Protein AF-A0A7V5V7D5-F1 (afdb_monomer)

Sequence (469 aa):
MATASIRTRRGCARLAGKVAGGPQARDDLPGTADLFPAIVPPPHSLQRRLRRRPCATRLQKNPFHRDERAYEMKIPHPLRALGAVATIAAVLLTPTASLHAMDQREFIDTFIENYRNLRFEVQVKHVKKNKELVDGAIKEVLKEAMAEELSFEEKMYLLDVASAMAYMNKYWNDADDRVLREIEALIRREIHLEEERLADIMKWKKEERFLGNFVMKKHMKEMEAQGLSPVLYPHWVHRIWFECKVCHQEIFTMKRWTNSISHEKFKEGKQCAACHNGKLSFSVDDKKSCDRCHMAGKPDAEPFFYVSAVDNDRIKKVADRIGSVWRPENLPGGKLPLDRFKFINWLELKKKKVFEPLVSLHKDYKEKTYDTKILFNTRNNFVNNVLFDHKIHSDWIKCSVCHPSIFKDKLGGNRIRMRDMSGGRFCGHCHGKVSFTFADCLRCHNTPKGQVPEGVLNRVELPQEEQAR

Structure (mmCIF, N/CA/C/O backbone):
data_AF-A0A7V5V7D5-F1
#
_entry.id   AF-A0A7V5V7D5-F1
#
loop_
_atom_site.group_PDB
_atom_site.id
_atom_site.type_symbol
_atom_site.label_atom_id
_atom_site.label_alt_id
_atom_site.label_comp_id
_atom_site.label_asym_id
_atom_site.label_entity_id
_atom_site.label_seq_id
_atom_site.pdbx_PDB_ins_code
_atom_site.Cartn_x
_atom_site.Cartn_y
_atom_site.Cartn_z
_atom_site.occupancy
_atom_site.B_iso_or_equiv
_atom_site.auth_seq_id
_atom_site.auth_comp_id
_atom_site.auth_asym_id
_atom_site.auth_atom_id
_atom_site.pdbx_PDB_model_num
ATOM 1 N N . MET A 1 1 ? -22.384 -48.585 -21.020 1.00 35.12 1 MET A N 1
ATOM 2 C CA . MET A 1 1 ? -22.212 -50.033 -21.283 1.00 35.12 1 MET A CA 1
ATOM 3 C C . MET A 1 1 ? -20.718 -50.262 -21.502 1.00 35.12 1 MET A C 1
ATOM 5 O O . MET A 1 1 ? -20.149 -49.471 -22.235 1.00 35.12 1 MET A O 1
ATOM 9 N N . ALA A 1 2 ? -20.018 -51.202 -20.868 1.00 33.75 2 ALA A N 1
ATOM 10 C CA . ALA A 1 2 ? -20.448 -52.273 -19.964 1.00 33.75 2 ALA A CA 1
ATOM 11 C C . ALA A 1 2 ? -19.622 -52.302 -18.655 1.00 33.75 2 ALA A C 1
ATOM 13 O O . ALA A 1 2 ? -18.618 -51.609 -18.516 1.00 33.75 2 ALA A O 1
ATOM 14 N N . THR A 1 3 ? -20.090 -53.084 -17.685 1.00 31.61 3 THR A N 1
ATOM 15 C CA . THR A 1 3 ? -19.538 -53.249 -16.331 1.00 31.61 3 THR A CA 1
ATOM 16 C C . THR A 1 3 ? -18.556 -54.418 -16.224 1.00 31.61 3 THR A C 1
ATOM 18 O O . THR A 1 3 ? -18.857 -55.493 -16.735 1.00 31.61 3 THR A O 1
ATOM 21 N N . ALA A 1 4 ? -17.500 -54.278 -15.417 1.00 32.62 4 ALA A N 1
ATOM 22 C CA . ALA A 1 4 ? -16.864 -55.406 -14.727 1.00 32.62 4 ALA A CA 1
ATOM 23 C C . ALA A 1 4 ? -16.206 -54.941 -13.411 1.00 32.62 4 ALA A C 1
ATOM 25 O O . ALA A 1 4 ? -15.439 -53.985 -13.389 1.00 32.62 4 ALA A O 1
ATOM 26 N N . SER A 1 5 ? -16.524 -55.624 -12.313 1.00 32.12 5 SER A N 1
ATOM 27 C CA . SER A 1 5 ? -15.946 -55.462 -10.966 1.00 32.12 5 SER A CA 1
ATOM 28 C C . SER A 1 5 ? -15.236 -56.763 -10.588 1.00 32.12 5 SER A C 1
ATOM 30 O O . SER A 1 5 ? -15.680 -57.793 -11.090 1.00 32.12 5 SER A O 1
ATOM 32 N N . ILE A 1 6 ? -14.224 -56.755 -9.694 1.00 32.12 6 ILE A N 1
ATOM 33 C CA . ILE A 1 6 ? -13.972 -57.865 -8.737 1.00 32.12 6 ILE A CA 1
ATOM 34 C C . ILE A 1 6 ? -12.890 -57.574 -7.651 1.00 32.12 6 ILE A C 1
ATOM 36 O O . ILE A 1 6 ? -11.755 -57.221 -7.941 1.00 32.12 6 ILE A O 1
ATOM 40 N N . ARG A 1 7 ? -13.291 -57.825 -6.389 1.00 30.14 7 ARG A N 1
ATOM 41 C CA . ARG A 1 7 ? -12.565 -58.312 -5.175 1.00 30.14 7 ARG A CA 1
ATOM 42 C C . ARG A 1 7 ? -11.356 -57.589 -4.530 1.00 30.14 7 ARG A C 1
ATOM 44 O O . ARG A 1 7 ? -10.195 -57.855 -4.803 1.00 30.14 7 ARG A O 1
ATOM 51 N N . THR A 1 8 ? -11.691 -56.891 -3.443 1.00 32.31 8 THR A N 1
ATOM 52 C CA . THR A 1 8 ? -11.243 -57.100 -2.037 1.00 32.31 8 THR A CA 1
ATOM 53 C C . THR A 1 8 ? -10.239 -58.220 -1.648 1.00 32.31 8 THR A C 1
ATOM 55 O O . THR A 1 8 ? -10.475 -59.396 -1.921 1.00 32.31 8 THR A O 1
ATOM 58 N N . ARG A 1 9 ? -9.273 -57.879 -0.762 1.00 29.39 9 ARG A N 1
ATOM 59 C CA . ARG A 1 9 ? -8.971 -58.494 0.577 1.00 29.39 9 ARG A CA 1
ATOM 60 C C . ARG A 1 9 ? -7.839 -57.703 1.290 1.00 29.39 9 ARG A C 1
ATOM 62 O O . ARG A 1 9 ? -6.853 -57.373 0.658 1.00 29.39 9 ARG A O 1
ATOM 69 N N . ARG A 1 10 ? -8.067 -57.157 2.499 1.00 31.25 10 ARG A N 1
ATOM 70 C CA . ARG A 1 10 ? -7.717 -57.672 3.860 1.00 31.25 10 ARG A CA 1
ATOM 71 C C . ARG A 1 10 ? -6.210 -57.824 4.172 1.00 31.25 10 ARG A C 1
ATOM 73 O O . ARG A 1 10 ? -5.562 -58.644 3.539 1.00 31.25 10 ARG A O 1
ATOM 80 N N . GLY A 1 11 ? -5.743 -57.216 5.277 1.00 25.83 11 GLY A N 1
ATOM 81 C CA . GLY A 1 11 ? -4.555 -57.693 6.017 1.00 25.83 11 GLY A CA 1
ATOM 82 C C . GLY A 1 11 ? -3.800 -56.655 6.870 1.00 25.83 11 GLY A C 1
ATOM 83 O O . GLY A 1 11 ? -2.864 -56.043 6.377 1.00 25.83 11 GLY A O 1
ATOM 84 N N . CYS A 1 12 ? -4.136 -56.518 8.161 1.00 27.19 12 CYS A N 1
ATOM 85 C CA . CYS A 1 12 ? -3.308 -55.817 9.161 1.00 27.19 12 CYS A CA 1
ATOM 86 C C . CYS A 1 12 ? -2.662 -56.810 10.146 1.00 27.19 12 CYS A C 1
ATOM 88 O O . CYS A 1 12 ? -3.375 -57.637 10.709 1.00 27.19 12 CYS A O 1
ATOM 90 N N . ALA A 1 13 ? -1.372 -56.629 10.450 1.00 28.52 13 ALA A N 1
ATOM 91 C CA . ALA A 1 13 ? -0.694 -57.002 11.707 1.00 28.52 13 ALA A CA 1
ATOM 92 C C . ALA A 1 13 ? 0.599 -56.150 11.786 1.00 28.52 13 ALA A C 1
ATOM 94 O O . ALA A 1 13 ? 1.302 -56.070 10.788 1.00 28.52 13 ALA A O 1
ATOM 95 N N . ARG A 1 14 ? 0.901 -55.312 12.793 1.00 31.30 14 ARG A N 1
ATOM 96 C CA . ARG A 1 14 ? 1.060 -55.466 14.262 1.00 31.30 14 ARG A CA 1
ATOM 97 C C . ARG A 1 14 ? 2.237 -56.347 14.722 1.00 31.30 14 ARG A C 1
ATOM 99 O O . ARG A 1 14 ? 2.082 -57.548 14.891 1.00 31.30 14 ARG A O 1
ATOM 106 N N . LEU A 1 15 ? 3.322 -55.671 15.113 1.00 30.09 15 LEU A N 1
ATOM 107 C CA . LEU A 1 15 ? 4.204 -55.971 16.256 1.00 30.09 15 LEU A CA 1
ATOM 108 C C . LEU A 1 15 ? 4.399 -54.614 16.978 1.00 30.09 15 LEU A C 1
ATOM 110 O O . LEU A 1 15 ? 4.671 -53.632 16.297 1.00 30.09 15 LEU A O 1
ATOM 114 N N . ALA A 1 16 ? 4.061 -54.365 18.249 1.00 30.38 16 ALA A N 1
ATOM 115 C CA . ALA A 1 16 ? 4.247 -55.076 19.525 1.00 30.38 16 ALA A CA 1
ATOM 116 C C . ALA A 1 16 ? 5.546 -54.662 20.259 1.00 30.38 16 ALA A C 1
ATOM 118 O O . ALA A 1 16 ? 6.625 -55.154 19.960 1.00 30.38 16 ALA A O 1
ATOM 119 N N . GLY A 1 17 ? 5.394 -53.786 21.261 1.00 27.27 17 GLY A N 1
ATOM 120 C CA . GLY A 1 17 ? 6.394 -53.380 22.260 1.00 27.27 17 GLY A CA 1
ATOM 121 C C . GLY A 1 17 ? 5.648 -52.887 23.510 1.00 27.27 17 GLY A C 1
ATOM 122 O O . GLY A 1 17 ? 4.680 -52.142 23.375 1.00 27.27 17 GLY A O 1
ATOM 123 N N . LYS A 1 18 ? 5.978 -53.408 24.699 1.00 30.02 18 LYS A N 1
ATOM 124 C CA . LYS A 1 18 ? 5.050 -53.567 25.845 1.00 30.02 18 LYS A CA 1
ATOM 125 C C . LYS A 1 18 ? 5.687 -53.116 27.177 1.00 30.02 18 LYS A C 1
ATOM 127 O O . LYS A 1 18 ? 6.908 -53.146 27.264 1.00 30.02 18 LYS A O 1
ATOM 132 N N . VAL A 1 19 ? 4.831 -52.900 28.204 1.00 31.83 19 VAL A N 1
ATOM 133 C CA . VAL A 1 19 ? 5.118 -52.687 29.663 1.00 31.83 19 VAL A CA 1
ATOM 134 C C . VAL A 1 19 ? 5.695 -51.289 29.994 1.00 31.83 19 VAL A C 1
ATOM 136 O O . VAL A 1 19 ? 6.564 -50.838 29.265 1.00 31.83 19 VAL A O 1
ATOM 139 N N . ALA A 1 20 ? 5.338 -50.539 31.056 1.00 29.17 20 ALA A N 1
ATOM 140 C CA . ALA A 1 20 ? 4.166 -50.398 31.970 1.00 29.17 20 ALA A CA 1
ATOM 141 C C . ALA A 1 20 ? 4.305 -49.015 32.702 1.00 29.17 20 ALA A C 1
ATOM 143 O O . ALA A 1 20 ? 5.254 -48.300 32.399 1.00 29.17 20 ALA A O 1
ATOM 144 N N . GLY A 1 21 ? 3.467 -48.519 33.632 1.00 26.92 21 GLY A N 1
ATOM 145 C CA . GLY A 1 21 ? 2.230 -48.976 34.297 1.00 26.92 21 GLY A CA 1
ATOM 146 C C . GLY A 1 21 ? 1.571 -47.806 35.078 1.00 26.92 21 GLY A C 1
ATOM 147 O O . GLY A 1 21 ? 2.189 -46.757 35.225 1.00 26.92 21 GLY A O 1
ATOM 148 N N . GLY A 1 22 ? 0.309 -47.955 35.512 1.00 23.64 22 GLY A N 1
ATOM 149 C CA . GLY A 1 22 ? -0.484 -46.905 36.198 1.00 23.64 22 GLY A CA 1
ATOM 150 C C . GLY A 1 22 ? -0.347 -46.898 37.741 1.00 23.64 22 GLY A C 1
ATOM 151 O O . GLY A 1 22 ? 0.696 -47.346 38.214 1.00 23.64 22 GLY A O 1
ATOM 152 N N . PRO A 1 23 ? -1.359 -46.461 38.539 1.00 38.50 23 PRO A N 1
ATOM 153 C CA . PRO A 1 23 ? -2.784 -46.316 38.191 1.00 38.50 23 PRO A CA 1
ATOM 154 C C . PRO A 1 23 ? -3.453 -44.960 38.534 1.00 38.50 23 PRO A C 1
ATOM 156 O O . PRO A 1 23 ? -2.931 -44.135 39.276 1.00 38.50 23 PRO A O 1
ATOM 159 N N . GLN A 1 24 ? -4.672 -44.780 38.012 1.00 31.70 24 GLN A N 1
ATOM 160 C CA . GLN A 1 24 ? -5.670 -43.818 38.504 1.00 31.70 24 GLN A CA 1
ATOM 161 C C . GLN A 1 24 ? -6.476 -44.426 39.667 1.00 31.70 24 GLN A C 1
ATOM 163 O O . GLN A 1 24 ? -6.618 -45.647 39.742 1.00 31.70 24 GLN A O 1
ATOM 168 N N . ALA A 1 25 ? -7.097 -43.575 40.485 1.00 28.17 25 ALA A N 1
ATOM 169 C CA . ALA A 1 25 ? -8.234 -43.924 41.340 1.00 28.17 25 ALA A CA 1
ATOM 170 C C . ALA A 1 25 ? -9.397 -42.946 41.078 1.00 28.17 25 ALA A C 1
ATOM 172 O O . ALA A 1 25 ? -9.183 -41.870 40.517 1.00 28.17 25 ALA A O 1
ATOM 173 N N . ARG A 1 26 ? -10.619 -43.367 41.416 1.00 28.48 26 ARG A N 1
ATOM 174 C CA . ARG A 1 26 ? -11.899 -42.745 41.040 1.00 28.48 26 ARG A CA 1
ATOM 175 C C . ARG A 1 26 ? -12.642 -42.151 42.243 1.00 28.48 26 ARG A C 1
ATOM 177 O O . ARG A 1 26 ? -12.414 -42.601 43.357 1.00 28.48 26 ARG A O 1
ATOM 184 N N . ASP A 1 27 ? -13.511 -41.193 41.917 1.00 29.42 27 ASP A N 1
ATOM 185 C CA . ASP A 1 27 ? -14.861 -40.909 42.439 1.00 29.42 27 ASP A CA 1
ATOM 186 C C . ASP A 1 27 ? -15.136 -41.017 43.957 1.00 29.42 27 ASP A C 1
ATOM 188 O O . ASP A 1 27 ? -15.024 -42.091 44.535 1.00 29.42 27 ASP A O 1
ATOM 192 N N . ASP A 1 28 ? -15.592 -39.912 44.573 1.00 26.80 28 ASP A N 1
ATOM 193 C CA . ASP A 1 28 ? -16.932 -39.822 45.199 1.00 26.80 28 ASP A CA 1
ATOM 194 C C . ASP A 1 28 ? -17.263 -38.395 45.720 1.00 26.80 28 ASP A C 1
ATOM 196 O O . ASP A 1 28 ? -16.382 -37.589 46.024 1.00 26.80 28 ASP A O 1
ATOM 200 N N . LEU A 1 29 ? -18.563 -38.080 45.789 1.00 28.14 29 LEU A N 1
ATOM 201 C CA . LEU A 1 29 ? -19.204 -36.840 46.287 1.00 28.14 29 LEU A CA 1
ATOM 202 C C . LEU A 1 29 ? -20.163 -37.228 47.441 1.00 28.14 29 LEU A C 1
ATOM 204 O O . LEU A 1 29 ? -20.682 -38.344 47.394 1.00 28.14 29 LEU A O 1
ATOM 208 N N . PRO A 1 30 ? -20.446 -36.378 48.459 1.00 34.53 30 PRO A N 1
ATOM 209 C CA . PRO A 1 30 ? -21.266 -35.163 48.284 1.00 34.53 30 PRO A CA 1
ATOM 210 C C . PRO A 1 30 ? -20.856 -33.966 49.182 1.00 34.53 30 PRO A C 1
ATOM 212 O O . PRO A 1 30 ? -19.871 -34.029 49.910 1.00 34.53 30 PRO A O 1
ATOM 215 N N . GLY A 1 31 ? -21.584 -32.841 49.103 1.00 24.69 31 GLY A N 1
ATOM 216 C CA . GLY A 1 31 ? -21.205 -31.567 49.747 1.00 24.69 31 GLY A CA 1
ATOM 217 C C . GLY A 1 31 ? -22.222 -30.988 50.740 1.00 24.69 31 GLY A C 1
ATOM 218 O O . GLY A 1 31 ? -23.254 -31.596 51.009 1.00 24.69 31 GLY A O 1
ATOM 219 N N . THR A 1 32 ? -21.949 -29.770 51.228 1.00 29.22 32 THR A N 1
ATOM 220 C CA . THR A 1 32 ? -22.879 -28.925 52.009 1.00 29.22 32 THR A CA 1
ATOM 221 C C . THR A 1 32 ? -22.593 -27.425 51.847 1.00 29.22 32 THR A C 1
ATOM 223 O O . THR A 1 32 ? -21.443 -27.019 51.979 1.00 29.22 32 THR A O 1
ATOM 226 N N . ALA A 1 33 ? -23.672 -26.655 51.663 1.00 2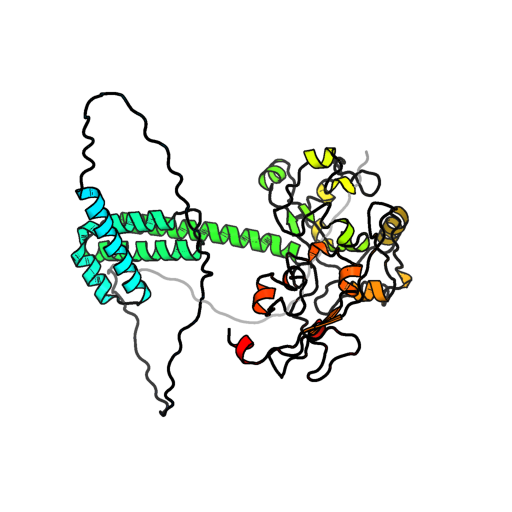8.00 33 ALA A N 1
ATOM 227 C CA . ALA A 1 33 ? -23.952 -25.281 52.125 1.00 28.00 33 ALA A CA 1
ATOM 228 C C . ALA A 1 33 ? -22.935 -24.120 51.936 1.00 28.00 33 ALA A C 1
ATOM 230 O O . ALA A 1 33 ? -21.869 -24.080 52.539 1.00 28.00 33 ALA A O 1
ATOM 231 N N . ASP A 1 34 ? -23.397 -23.119 51.176 1.00 26.28 34 ASP A N 1
ATOM 232 C CA . ASP A 1 34 ? -23.403 -21.667 51.444 1.00 26.28 34 ASP A CA 1
ATOM 233 C C . ASP A 1 34 ? -22.276 -20.990 52.252 1.00 26.28 34 ASP A C 1
ATOM 235 O O . ASP A 1 34 ? -22.123 -21.222 53.447 1.00 26.28 34 ASP A O 1
ATOM 239 N N . LEU A 1 35 ? -21.647 -19.974 51.634 1.00 27.92 35 LEU A N 1
ATOM 240 C CA . LEU A 1 35 ? -21.449 -18.620 52.196 1.00 27.92 35 LEU A CA 1
ATOM 241 C C . LEU A 1 35 ? -20.943 -17.637 51.107 1.00 27.92 35 LEU A C 1
ATOM 243 O O . LEU A 1 35 ? -20.180 -18.011 50.217 1.00 27.92 35 LEU A O 1
ATOM 247 N N . PHE A 1 36 ? -21.394 -16.376 51.161 1.00 29.11 36 PHE A N 1
ATOM 248 C CA . PHE A 1 36 ? -21.094 -15.311 50.179 1.00 29.11 36 PHE A CA 1
ATOM 249 C C . PHE A 1 36 ? -19.667 -14.706 50.337 1.00 29.11 36 PHE A C 1
ATOM 251 O O . PHE A 1 36 ? -19.004 -14.953 51.345 1.00 29.11 36 PHE A O 1
ATOM 258 N N . PRO A 1 37 ? -19.140 -13.953 49.341 1.00 32.84 37 PRO A N 1
ATOM 259 C CA . PRO A 1 37 ? -17.696 -13.840 49.115 1.00 32.84 37 PRO A CA 1
ATOM 260 C C . PRO A 1 37 ? -16.987 -12.727 49.902 1.00 32.84 37 PRO A C 1
ATOM 262 O O . PRO A 1 37 ? -17.502 -11.622 50.073 1.00 32.84 37 PRO A O 1
ATOM 265 N N . ALA A 1 38 ? -15.730 -12.990 50.272 1.00 26.59 38 ALA A N 1
ATOM 266 C CA . ALA A 1 38 ? -14.811 -12.000 50.830 1.00 26.59 38 ALA A CA 1
ATOM 267 C C . ALA A 1 38 ? -14.013 -11.269 49.732 1.00 26.59 38 ALA A C 1
ATOM 269 O O . ALA A 1 38 ? -13.466 -11.882 48.815 1.00 26.59 38 ALA A O 1
ATOM 270 N N . ILE A 1 39 ? -13.922 -9.945 49.858 1.00 30.92 39 ILE A N 1
ATOM 271 C CA . ILE A 1 39 ? -13.197 -9.047 48.948 1.00 30.92 39 ILE A CA 1
ATOM 272 C C . ILE A 1 39 ? -11.686 -9.134 49.218 1.00 30.92 39 ILE A C 1
ATOM 274 O O . ILE A 1 39 ? -11.253 -8.970 50.357 1.00 30.92 39 ILE A O 1
ATOM 278 N N . VA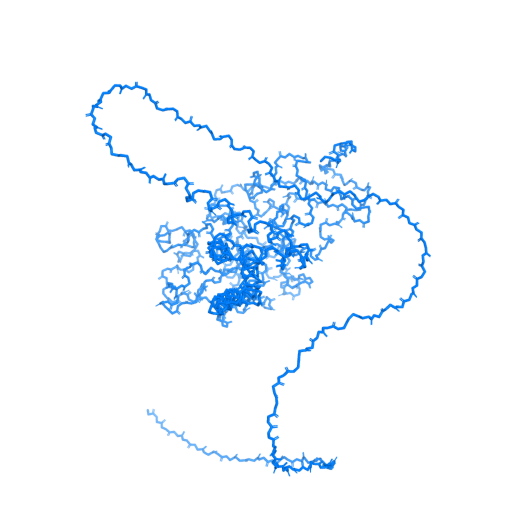L A 1 40 ? -10.874 -9.328 48.170 1.00 29.17 40 VAL A N 1
ATOM 279 C CA . VAL A 1 40 ? -9.402 -9.392 48.264 1.00 29.17 40 VAL A CA 1
ATOM 280 C C . VAL A 1 40 ? -8.760 -8.187 47.557 1.00 29.17 40 VAL A C 1
ATOM 282 O O . VAL A 1 40 ? -8.874 -8.081 46.335 1.00 29.17 40 VAL A O 1
ATOM 285 N N . PRO A 1 41 ? -8.055 -7.287 48.272 1.00 29.59 41 PRO A N 1
ATOM 286 C CA . PRO A 1 41 ? -7.222 -6.254 47.656 1.00 29.59 41 PRO A CA 1
ATOM 287 C C . PRO A 1 41 ? -5.832 -6.805 47.260 1.00 29.59 41 PRO A C 1
ATOM 289 O O . PRO A 1 41 ? -5.313 -7.705 47.927 1.00 29.59 41 PRO A O 1
ATOM 292 N N . PRO A 1 42 ? -5.179 -6.271 46.209 1.00 30.70 42 PRO A N 1
ATOM 293 C CA . PRO A 1 42 ? -3.857 -6.729 45.782 1.00 30.70 42 PRO A CA 1
ATOM 294 C C . PRO A 1 42 ? -2.737 -6.249 46.734 1.00 30.70 42 PRO A C 1
ATOM 296 O O . PRO A 1 42 ? -2.772 -5.107 47.202 1.00 30.70 42 PRO A O 1
ATOM 299 N N . PRO A 1 43 ? -1.706 -7.072 47.011 1.00 28.81 43 PRO A N 1
ATOM 300 C CA . PRO A 1 43 ? -0.682 -6.742 47.999 1.00 28.81 43 PRO A CA 1
ATOM 301 C C . PRO A 1 43 ? 0.448 -5.860 47.439 1.00 28.81 43 PRO A C 1
ATOM 303 O O . PRO A 1 43 ? 1.191 -6.254 46.540 1.00 28.81 43 PRO A O 1
ATOM 306 N N . HIS A 1 44 ? 0.678 -4.709 48.074 1.00 27.53 44 HIS A N 1
ATOM 307 C CA . HIS A 1 44 ? 1.951 -3.991 47.984 1.00 27.53 44 HIS A CA 1
ATOM 308 C C . HIS A 1 44 ? 2.908 -4.456 49.090 1.00 27.53 44 HIS A C 1
ATOM 310 O O . HIS A 1 44 ? 2.729 -4.094 50.249 1.00 27.53 44 HIS A O 1
ATOM 316 N N . SER A 1 45 ? 3.977 -5.179 48.741 1.00 27.55 45 SER A N 1
ATOM 317 C CA . SER A 1 45 ? 5.326 -4.964 49.307 1.00 27.55 45 SER A CA 1
ATOM 318 C C . SER A 1 45 ? 6.348 -5.980 48.791 1.00 27.55 45 SER A C 1
ATOM 320 O O . SER A 1 45 ? 6.198 -7.179 48.970 1.00 27.55 45 SER A O 1
ATOM 322 N N . LEU A 1 46 ? 7.456 -5.480 48.233 1.00 28.80 46 LEU A N 1
ATOM 323 C CA . LEU A 1 46 ? 8.770 -6.127 48.331 1.00 28.80 46 LEU A CA 1
ATOM 324 C C . LEU A 1 46 ? 9.869 -5.093 48.041 1.00 28.80 46 LEU A C 1
ATOM 326 O O . LEU A 1 46 ? 10.397 -4.979 46.937 1.00 28.80 46 LEU A O 1
ATOM 330 N N . GLN A 1 47 ? 10.227 -4.306 49.058 1.00 29.78 47 GLN A N 1
ATOM 331 C CA . GLN A 1 47 ? 11.474 -3.545 49.024 1.00 29.78 47 GLN A CA 1
ATOM 332 C C . GLN A 1 47 ? 12.645 -4.472 49.375 1.00 29.78 47 GLN A C 1
ATOM 334 O O . GLN A 1 47 ? 12.782 -4.892 50.524 1.00 29.78 47 GLN A O 1
ATOM 339 N N . ARG A 1 48 ? 13.575 -4.691 48.439 1.00 29.09 48 ARG A N 1
ATOM 340 C CA . ARG A 1 48 ? 14.979 -4.955 48.793 1.00 29.09 48 ARG A CA 1
ATOM 341 C C . ARG A 1 48 ? 15.916 -4.002 48.058 1.00 29.09 48 ARG A C 1
ATOM 343 O O . ARG A 1 48 ? 15.668 -3.562 46.944 1.00 29.09 48 ARG A O 1
ATOM 350 N N . ARG A 1 49 ? 16.954 -3.603 48.790 1.00 28.62 49 ARG A N 1
ATOM 351 C CA . ARG A 1 49 ? 17.802 -2.429 48.546 1.00 28.62 49 ARG A CA 1
ATOM 352 C C . ARG A 1 49 ? 18.953 -2.777 47.606 1.00 28.62 49 ARG A C 1
ATOM 354 O O . ARG A 1 49 ? 19.606 -3.776 47.873 1.00 28.62 49 ARG A O 1
ATOM 361 N N . LEU A 1 50 ? 19.352 -1.858 46.722 1.00 30.23 50 LEU A N 1
ATOM 362 C CA . LEU A 1 50 ? 20.776 -1.613 46.437 1.00 30.23 50 LEU A CA 1
ATOM 363 C C . LEU A 1 50 ? 21.064 -0.128 46.106 1.00 30.23 50 LEU A C 1
ATOM 365 O O . LEU A 1 50 ? 20.741 0.366 45.039 1.00 30.23 50 LEU A O 1
ATOM 369 N N . ARG A 1 51 ? 21.682 0.539 47.095 1.00 27.84 51 ARG A N 1
ATOM 370 C CA . ARG A 1 51 ? 22.654 1.663 47.081 1.00 27.84 51 ARG A CA 1
ATOM 371 C C . ARG A 1 51 ? 22.483 2.884 46.131 1.00 27.84 51 ARG A C 1
ATOM 373 O O . ARG A 1 51 ? 22.477 2.789 44.916 1.00 27.84 51 ARG A O 1
ATOM 380 N N . ARG A 1 52 ? 22.513 4.071 46.767 1.00 28.12 52 ARG A N 1
ATOM 381 C CA . ARG A 1 52 ? 22.729 5.439 46.215 1.00 28.12 52 ARG A CA 1
ATOM 382 C C . ARG A 1 52 ? 24.165 5.564 45.618 1.00 28.12 52 ARG A C 1
ATOM 384 O O . ARG A 1 52 ? 24.997 4.736 45.970 1.00 28.12 52 ARG A O 1
ATOM 391 N N . ARG A 1 53 ? 24.598 6.569 44.831 1.00 28.38 53 ARG A N 1
ATOM 392 C CA . ARG A 1 53 ? 24.271 8.021 44.748 1.00 28.38 53 ARG A CA 1
ATOM 393 C C . ARG A 1 53 ? 24.423 8.568 43.277 1.00 28.38 53 ARG A C 1
ATOM 395 O O . ARG A 1 53 ? 24.124 7.790 42.383 1.00 28.38 53 ARG A O 1
ATOM 402 N N . PRO A 1 54 ? 24.714 9.861 42.963 1.00 34.12 54 PRO A N 1
ATOM 403 C CA . PRO A 1 54 ? 23.708 10.707 42.304 1.00 34.12 54 PRO A CA 1
ATOM 404 C C . PRO A 1 54 ? 24.155 11.358 40.975 1.00 34.12 54 PRO A C 1
ATOM 406 O O . PRO A 1 54 ? 25.337 11.596 40.745 1.00 34.12 54 PRO A O 1
ATOM 409 N N . CYS A 1 55 ? 23.203 11.810 40.158 1.00 24.53 55 CYS A N 1
ATOM 410 C CA . CYS A 1 55 ? 23.459 12.925 39.243 1.00 24.53 55 CYS A CA 1
ATOM 411 C C . CYS A 1 55 ? 22.174 13.723 39.005 1.00 24.53 55 CYS A C 1
ATOM 413 O O . CYS A 1 55 ? 21.120 13.143 38.749 1.00 24.53 55 CYS A O 1
ATOM 415 N N . ALA A 1 56 ? 22.253 15.045 39.135 1.00 28.88 56 ALA A N 1
ATOM 416 C CA . ALA A 1 56 ? 21.138 15.942 38.879 1.00 28.88 56 ALA A CA 1
ATOM 417 C C . ALA A 1 56 ? 21.238 16.489 37.452 1.00 28.88 56 ALA A C 1
ATOM 419 O O . ALA A 1 56 ? 22.201 17.182 37.142 1.00 28.88 56 ALA A O 1
ATOM 420 N N . THR A 1 57 ? 20.217 16.263 36.622 1.00 29.11 57 THR A N 1
ATOM 421 C CA . THR A 1 57 ? 20.028 17.021 35.373 1.00 29.11 57 THR A CA 1
ATOM 422 C C . THR A 1 57 ? 18.566 17.020 34.922 1.00 29.11 57 THR A C 1
ATOM 424 O O . THR A 1 57 ? 18.069 16.088 34.302 1.00 29.11 57 THR A O 1
ATOM 427 N N . ARG A 1 58 ? 17.886 18.127 35.242 1.00 29.20 58 ARG A N 1
ATOM 428 C CA . ARG A 1 58 ? 16.931 18.863 34.392 1.00 29.20 58 ARG A CA 1
ATOM 429 C C . ARG A 1 58 ? 16.230 18.055 33.276 1.00 29.20 58 ARG A C 1
ATOM 431 O O . ARG A 1 58 ? 16.709 18.011 32.145 1.00 29.20 58 ARG A O 1
ATOM 438 N N . LEU A 1 59 ? 15.033 17.536 33.560 1.00 28.03 59 LEU A N 1
ATOM 439 C CA . LEU A 1 59 ? 14.118 17.015 32.535 1.00 28.03 59 LEU A CA 1
ATOM 440 C C . LEU A 1 59 ? 13.701 18.137 31.566 1.00 28.03 59 LEU A C 1
ATOM 442 O O . LEU A 1 59 ? 12.907 19.012 31.913 1.00 28.03 59 LEU A O 1
ATOM 446 N N . GLN A 1 60 ? 14.235 18.111 30.342 1.00 30.23 60 GLN A N 1
ATOM 447 C CA . GLN A 1 60 ? 13.696 18.893 29.230 1.00 30.23 60 GLN A CA 1
ATOM 448 C C . GLN A 1 60 ? 12.434 18.231 28.663 1.00 30.23 60 GLN A C 1
ATOM 450 O O . GLN A 1 60 ? 12.279 17.010 28.675 1.00 30.23 60 GLN A O 1
ATOM 455 N N . LYS A 1 61 ? 11.516 19.076 28.187 1.00 32.78 61 LYS A N 1
ATOM 456 C CA . LYS A 1 61 ? 10.177 18.694 27.727 1.00 32.78 61 LYS A CA 1
ATOM 457 C C . LYS A 1 61 ? 10.240 17.834 26.459 1.00 32.78 61 LYS A C 1
ATOM 459 O O . LYS A 1 61 ? 11.034 18.097 25.561 1.00 32.78 61 LYS A O 1
ATOM 464 N N . ASN A 1 62 ? 9.348 16.852 26.381 1.00 28.94 62 ASN A N 1
ATOM 465 C CA . ASN A 1 62 ? 9.148 15.977 25.227 1.00 28.94 62 ASN A CA 1
ATOM 466 C C . ASN A 1 62 ? 8.479 16.759 24.067 1.00 28.94 62 ASN A C 1
ATOM 468 O O . ASN A 1 62 ? 7.351 17.220 24.253 1.00 28.94 62 ASN A O 1
ATOM 472 N N . PRO A 1 63 ? 9.115 16.940 22.891 1.00 32.94 63 PRO A N 1
ATOM 473 C CA . PRO A 1 63 ? 8.568 17.767 21.820 1.00 32.94 63 PRO A CA 1
ATOM 474 C C . PRO A 1 63 ? 7.731 16.937 20.833 1.00 32.94 63 PRO A C 1
ATOM 476 O O . PRO A 1 63 ? 8.176 16.608 19.732 1.00 32.94 63 PRO A O 1
ATOM 479 N N . PHE A 1 64 ? 6.482 16.645 21.198 1.00 27.64 64 PHE A N 1
ATOM 480 C CA . PHE A 1 64 ? 5.448 16.335 20.206 1.00 27.64 64 PHE A CA 1
ATOM 481 C C . PHE A 1 64 ? 4.886 17.648 19.647 1.00 27.64 64 PHE A C 1
ATOM 483 O O . PHE A 1 64 ? 3.850 18.141 20.087 1.00 27.64 64 PHE A O 1
ATOM 490 N N . HIS A 1 65 ? 5.590 18.231 18.673 1.00 30.50 65 HIS A N 1
ATOM 491 C CA . HIS A 1 65 ? 5.037 19.333 17.889 1.00 30.50 65 HIS A CA 1
ATOM 492 C C . HIS A 1 65 ? 3.888 18.817 17.013 1.00 30.50 65 HIS A C 1
ATOM 494 O O . HIS A 1 65 ? 4.101 18.026 16.092 1.00 30.50 65 HIS A O 1
ATOM 500 N N . ARG A 1 66 ? 2.673 19.293 17.302 1.00 31.78 66 ARG A N 1
ATOM 501 C CA . ARG A 1 66 ? 1.581 19.371 16.324 1.00 31.78 66 ARG A CA 1
ATOM 502 C C . ARG A 1 66 ? 1.973 20.429 15.286 1.00 31.78 66 ARG A C 1
ATOM 504 O O . ARG A 1 66 ? 2.498 21.474 15.666 1.00 31.78 66 ARG A O 1
ATOM 511 N N . ASP A 1 67 ? 1.726 20.160 14.006 1.00 29.70 67 ASP A N 1
ATOM 512 C CA . ASP A 1 67 ? 1.860 21.171 12.951 1.00 29.70 67 ASP A CA 1
ATOM 513 C C . ASP A 1 67 ? 0.835 22.290 13.198 1.00 29.70 67 ASP A C 1
ATOM 515 O O . ASP A 1 67 ? -0.372 22.072 13.069 1.00 29.70 67 ASP A O 1
ATOM 519 N N . GLU A 1 68 ? 1.306 23.496 13.509 1.00 27.08 68 GLU A N 1
ATOM 520 C CA . GLU A 1 68 ? 0.481 24.700 13.440 1.00 27.08 68 GLU A CA 1
ATOM 521 C C . GLU A 1 68 ? 0.254 25.061 11.969 1.00 27.08 68 GLU A C 1
ATOM 523 O O . GLU A 1 68 ? 1.110 25.643 11.301 1.00 27.08 68 GLU A O 1
ATOM 528 N N . ARG A 1 69 ? -0.930 24.733 11.448 1.00 28.23 69 ARG A N 1
ATOM 529 C CA . ARG A 1 69 ? -1.487 25.446 10.296 1.00 28.23 69 ARG A CA 1
ATOM 530 C C . ARG A 1 69 ? -2.520 26.432 10.803 1.00 28.23 69 ARG A C 1
ATOM 532 O O . ARG A 1 69 ? -3.659 26.052 11.060 1.00 28.23 69 ARG A O 1
ATOM 539 N N . ALA A 1 70 ? -2.118 27.695 10.907 1.00 26.34 70 ALA A N 1
ATOM 540 C CA . ALA A 1 70 ? -3.067 28.790 11.001 1.00 26.34 70 ALA A CA 1
ATOM 541 C C . ALA A 1 70 ? -3.985 28.746 9.769 1.00 26.34 70 ALA A C 1
ATOM 543 O O . ALA A 1 70 ? -3.520 28.867 8.634 1.00 26.34 70 ALA A O 1
ATOM 544 N N . TYR A 1 71 ? -5.278 28.529 9.998 1.00 25.33 71 TYR A N 1
ATOM 545 C CA . TYR A 1 71 ? -6.309 28.629 8.974 1.00 25.33 71 TYR A CA 1
ATOM 546 C C . TYR A 1 71 ? -7.197 29.815 9.344 1.00 25.33 71 TYR A C 1
ATOM 548 O O . TYR A 1 71 ? -8.132 29.689 10.132 1.00 25.33 71 TYR A O 1
ATOM 556 N N . GLU A 1 72 ? -6.850 30.996 8.831 1.00 24.62 72 GLU A N 1
ATOM 557 C CA . GLU A 1 72 ? -7.668 32.196 9.001 1.00 24.62 72 GLU A CA 1
ATOM 558 C C . GLU A 1 72 ? -9.025 31.991 8.317 1.00 24.62 72 GLU A C 1
ATOM 560 O O . GLU A 1 72 ? -9.132 32.010 7.087 1.00 24.62 72 GLU A O 1
ATOM 565 N N . MET A 1 73 ? -10.084 31.819 9.108 1.00 25.73 73 MET A N 1
ATOM 566 C CA . MET A 1 73 ? -11.447 31.868 8.588 1.00 25.73 73 MET A CA 1
ATOM 567 C C . MET A 1 73 ? -11.802 33.314 8.232 1.00 25.73 73 MET A C 1
ATOM 569 O O . MET A 1 73 ? -12.212 34.099 9.086 1.00 25.73 73 MET A O 1
ATOM 573 N N . LYS A 1 74 ? -11.676 33.666 6.950 1.00 25.19 74 LYS A N 1
ATOM 574 C CA . LYS A 1 74 ? -12.262 34.901 6.418 1.00 25.19 74 LYS A CA 1
ATOM 575 C C . LYS A 1 74 ? -13.785 34.779 6.413 1.00 25.19 74 LYS A C 1
ATOM 577 O O . LYS A 1 74 ? -14.342 34.012 5.633 1.00 25.19 74 LYS A O 1
ATOM 582 N N . ILE A 1 75 ? -14.442 35.558 7.266 1.00 27.59 75 ILE A N 1
ATOM 583 C CA . ILE A 1 75 ? -15.901 35.703 7.297 1.00 27.59 75 ILE A CA 1
ATOM 584 C C . ILE A 1 75 ? -16.320 36.650 6.156 1.00 27.59 75 ILE A C 1
ATOM 586 O O . ILE A 1 75 ? -15.843 37.787 6.127 1.00 27.59 75 ILE A O 1
ATOM 590 N N . PRO A 1 76 ? -17.197 36.243 5.221 1.00 28.88 76 PRO A N 1
ATOM 591 C CA . PRO A 1 76 ? -17.768 37.160 4.240 1.00 28.88 76 PRO A CA 1
ATOM 592 C C . PRO A 1 76 ? -18.945 37.949 4.840 1.00 28.88 76 PRO A C 1
ATOM 594 O O . PRO A 1 76 ? -19.892 37.373 5.373 1.00 28.88 76 PRO A O 1
ATOM 597 N N . HIS A 1 77 ? -18.913 39.277 4.708 1.00 29.03 77 HIS A N 1
ATOM 598 C CA . HIS A 1 77 ? -20.066 40.144 4.980 1.00 29.03 77 HIS A CA 1
ATOM 599 C C . HIS A 1 77 ? -21.154 39.999 3.899 1.00 29.03 77 HIS A C 1
ATOM 601 O O . HIS A 1 77 ? -20.824 40.001 2.712 1.00 29.03 77 HIS A O 1
ATOM 607 N N . PRO A 1 78 ? -22.444 40.041 4.276 1.00 31.56 78 PRO A N 1
ATOM 608 C CA . PRO A 1 78 ? -23.522 40.522 3.419 1.00 31.56 78 PRO A CA 1
ATOM 609 C C . PRO A 1 78 ? -24.009 41.929 3.829 1.00 31.56 78 PRO A C 1
ATOM 611 O O . PRO A 1 78 ? -23.760 42.409 4.936 1.00 31.56 78 PRO A O 1
ATOM 614 N N . LEU A 1 79 ? -24.675 42.613 2.893 1.00 27.72 79 LEU A N 1
ATOM 615 C CA . LEU A 1 79 ? -25.007 44.041 2.960 1.00 27.72 79 LEU A CA 1
ATOM 616 C C . LEU A 1 79 ? -26.216 44.383 3.854 1.00 27.72 79 LEU A C 1
ATOM 618 O O . LEU A 1 79 ? -27.115 43.576 4.073 1.00 27.72 79 LEU A O 1
ATOM 622 N N . ARG A 1 80 ? -26.290 45.659 4.262 1.00 29.69 80 ARG A N 1
ATOM 623 C CA . ARG A 1 80 ? -27.533 46.324 4.691 1.00 29.69 80 ARG A CA 1
ATOM 624 C C . ARG A 1 80 ? -28.417 46.651 3.480 1.00 29.69 80 ARG A C 1
ATOM 626 O O . ARG A 1 80 ? -27.967 47.402 2.621 1.00 29.69 80 ARG A O 1
ATOM 633 N N . ALA A 1 81 ? -29.691 46.251 3.509 1.00 27.22 81 ALA A N 1
ATOM 634 C CA . ALA A 1 81 ? -30.796 47.010 2.907 1.00 27.22 81 ALA A CA 1
ATOM 635 C C . ALA A 1 81 ? -32.167 46.617 3.510 1.00 27.22 81 ALA A C 1
ATOM 637 O O . ALA A 1 81 ? -32.638 45.505 3.328 1.00 27.22 81 ALA A O 1
ATOM 638 N N . LEU A 1 82 ? -32.756 47.566 4.244 1.00 27.97 82 LEU A N 1
ATOM 639 C CA . LEU A 1 82 ? -34.189 47.881 4.406 1.00 27.97 82 LEU A CA 1
ATOM 640 C C . LEU A 1 82 ? -35.279 46.796 4.198 1.00 27.97 82 LEU A C 1
ATOM 642 O O . LEU A 1 82 ? -35.560 46.394 3.076 1.00 27.97 82 LEU A O 1
ATOM 646 N N . GLY A 1 83 ? -36.082 46.592 5.254 1.00 26.28 83 GLY A N 1
ATOM 647 C CA . GLY A 1 83 ? -37.548 46.688 5.138 1.00 26.28 83 GLY A CA 1
ATOM 648 C C . GLY A 1 83 ? -38.387 45.406 5.228 1.00 26.28 83 GLY A C 1
ATOM 649 O O . GLY A 1 83 ? -38.724 44.831 4.203 1.00 26.28 83 GLY A O 1
ATOM 650 N N . ALA A 1 84 ? -38.861 45.068 6.435 1.00 28.59 84 ALA A N 1
ATOM 651 C CA . ALA A 1 84 ? -40.223 44.560 6.687 1.00 28.59 84 ALA A CA 1
ATOM 652 C C . ALA A 1 84 ? -40.514 44.514 8.200 1.00 28.59 84 ALA A C 1
ATOM 654 O O . ALA A 1 84 ? -39.674 44.082 8.988 1.00 28.59 84 ALA A O 1
ATOM 655 N N . VAL A 1 85 ? -41.710 44.944 8.608 1.00 35.12 85 VAL A N 1
ATOM 656 C CA . VAL A 1 85 ? -42.213 44.825 9.987 1.00 35.12 85 VAL A CA 1
ATOM 657 C C . VAL A 1 85 ? -42.950 43.494 10.133 1.00 35.12 85 VAL A C 1
ATOM 659 O O . VAL A 1 85 ? -43.939 43.286 9.437 1.00 35.12 85 VAL A O 1
ATOM 662 N N . ALA A 1 86 ? -42.528 42.627 11.059 1.00 29.77 86 ALA A N 1
ATOM 663 C CA . ALA A 1 86 ? -43.325 41.477 11.499 1.00 29.77 86 ALA A CA 1
ATOM 664 C C . ALA A 1 86 ? -42.926 40.990 12.907 1.00 29.77 86 ALA A C 1
ATOM 666 O O . ALA A 1 86 ? -41.846 40.447 13.106 1.00 29.77 86 ALA A O 1
ATOM 667 N N . THR A 1 87 ? -43.839 41.195 13.863 1.00 30.66 87 THR A N 1
ATOM 668 C CA . THR A 1 87 ? -44.097 40.377 15.069 1.00 30.66 87 THR A CA 1
ATOM 669 C C . THR A 1 87 ? -42.919 39.716 15.804 1.00 30.66 87 THR A C 1
ATOM 671 O O . THR A 1 87 ? -42.404 38.673 15.405 1.00 30.66 87 THR A O 1
ATOM 674 N N . ILE A 1 88 ? -42.634 40.235 17.003 1.00 34.75 88 ILE A N 1
ATOM 675 C CA . ILE A 1 88 ? -41.847 39.554 18.038 1.00 34.75 88 ILE A CA 1
ATOM 676 C C . ILE A 1 88 ? -42.571 38.265 18.463 1.00 34.75 88 ILE A C 1
ATOM 678 O O . ILE A 1 88 ? -43.586 38.320 19.154 1.00 34.75 88 ILE A O 1
ATOM 682 N N . ALA A 1 89 ? -42.006 37.111 18.112 1.00 33.06 89 ALA A N 1
ATOM 683 C CA . ALA A 1 89 ? -42.265 35.839 18.779 1.00 33.06 89 ALA A CA 1
ATOM 684 C C . ALA A 1 89 ? -40.994 35.447 19.544 1.00 33.06 89 ALA A C 1
ATOM 686 O O . ALA A 1 89 ? -40.038 34.924 18.972 1.00 33.06 89 ALA A O 1
ATOM 687 N N . ALA A 1 90 ? -40.950 35.774 20.837 1.00 34.38 90 ALA A N 1
ATOM 688 C CA . ALA A 1 90 ? -39.787 35.520 21.677 1.00 34.38 90 ALA A CA 1
ATOM 689 C C . ALA A 1 90 ? -39.646 34.017 21.973 1.00 34.38 90 ALA A C 1
ATOM 691 O O . ALA A 1 90 ? -40.254 33.495 22.907 1.00 34.38 90 ALA A O 1
ATOM 692 N N . VAL A 1 91 ? -38.809 33.322 21.198 1.00 37.94 91 VAL A N 1
ATOM 693 C CA . VAL A 1 91 ? -38.324 31.987 21.568 1.00 37.94 91 VAL A CA 1
ATOM 694 C C . VAL A 1 91 ? -37.320 32.153 22.707 1.00 37.94 91 VAL A C 1
ATOM 696 O O . VAL A 1 91 ? -36.140 32.427 22.493 1.00 37.94 91 VAL A O 1
ATOM 699 N N . LEU A 1 92 ? -37.816 32.004 23.935 1.00 35.78 92 LEU A N 1
ATOM 700 C CA . LEU A 1 92 ? -37.014 31.910 25.151 1.00 35.78 92 LEU A CA 1
ATOM 701 C C . LEU A 1 92 ? -36.192 30.610 25.139 1.00 35.78 92 LEU A C 1
ATOM 703 O O . LEU A 1 92 ? -36.588 29.605 25.726 1.00 35.78 92 LEU A O 1
ATOM 707 N N . LEU A 1 93 ? -35.019 30.639 24.502 1.00 41.22 93 LEU A N 1
ATOM 708 C CA . LEU A 1 93 ? -33.940 29.717 24.854 1.00 41.22 93 LEU A CA 1
ATOM 709 C C . LEU A 1 93 ? -33.453 30.098 26.256 1.00 41.22 93 LEU A C 1
ATOM 711 O O . LEU A 1 93 ? -32.880 31.167 26.465 1.00 41.22 93 LEU A O 1
ATOM 715 N N . THR A 1 94 ? -33.755 29.248 27.233 1.00 36.03 94 THR A N 1
ATOM 716 C CA . THR A 1 94 ? -33.484 29.516 28.645 1.00 36.03 94 THR A CA 1
ATOM 717 C C . THR A 1 94 ? -31.976 29.500 28.935 1.00 36.03 94 THR A C 1
ATOM 719 O O . THR A 1 94 ? -31.283 28.562 28.533 1.00 36.03 94 THR A O 1
ATOM 722 N N . PRO A 1 95 ? -31.436 30.478 29.692 1.00 53.09 95 PRO A N 1
ATOM 723 C CA . PRO A 1 95 ? -30.001 30.534 30.006 1.00 53.09 95 PRO A CA 1
ATOM 724 C C . PRO A 1 95 ? -29.511 29.361 30.877 1.00 53.09 95 PRO A C 1
ATOM 726 O O . PRO A 1 95 ? -28.309 29.132 30.990 1.00 53.09 95 PRO A O 1
ATOM 729 N N . THR A 1 96 ? -30.429 28.594 31.471 1.00 53.34 96 THR A N 1
ATOM 730 C CA . THR A 1 96 ? -30.140 27.429 32.317 1.00 53.34 96 THR A CA 1
ATOM 731 C C . THR A 1 96 ? -29.526 26.254 31.554 1.00 53.34 96 THR A C 1
ATOM 733 O O . THR A 1 96 ? -28.667 25.568 32.103 1.00 53.34 96 THR A O 1
ATOM 736 N N . ALA A 1 97 ? -29.918 26.029 30.295 1.00 55.44 97 ALA A N 1
ATOM 737 C CA . ALA A 1 97 ? -29.428 24.894 29.508 1.00 55.44 97 ALA A CA 1
ATOM 738 C C . ALA A 1 97 ? -27.932 25.023 29.172 1.00 55.44 97 ALA A C 1
ATOM 740 O O . ALA A 1 97 ? -27.189 24.047 29.262 1.00 55.44 97 ALA A O 1
ATOM 741 N N . SER A 1 98 ? -27.480 26.237 28.842 1.00 62.50 98 SER A N 1
ATOM 742 C CA . SER A 1 98 ? -26.070 26.516 28.548 1.00 62.50 98 SER A CA 1
ATOM 743 C C . SER A 1 98 ? -25.185 26.418 29.790 1.00 62.50 98 SER A C 1
ATOM 745 O O . SER A 1 98 ? -24.072 25.911 29.694 1.00 62.50 98 SER A O 1
ATOM 747 N N . LEU A 1 99 ? -25.677 26.862 30.954 1.00 64.25 99 LEU A N 1
ATOM 748 C CA . LEU A 1 99 ? -24.930 26.780 32.213 1.00 64.25 99 LEU A CA 1
ATOM 749 C C . LEU A 1 99 ? -24.725 25.318 32.641 1.00 64.25 99 LEU A C 1
ATOM 751 O O . LEU A 1 99 ? -23.600 24.902 32.890 1.00 64.25 99 LEU A O 1
ATOM 755 N N . HIS A 1 100 ? -25.787 24.507 32.604 1.00 71.00 100 HIS A N 1
ATOM 756 C CA . HIS A 1 100 ? -25.713 23.095 32.987 1.00 71.00 100 HIS A CA 1
ATOM 757 C C . HIS A 1 100 ? -24.784 22.274 32.071 1.00 71.00 100 HIS A C 1
ATOM 759 O O . HIS A 1 100 ? -24.088 21.377 32.541 1.00 71.00 100 HIS A O 1
ATOM 765 N N . ALA A 1 101 ? -24.723 22.605 30.775 1.00 70.69 101 ALA A N 1
ATOM 766 C CA . ALA A 1 101 ? -23.771 21.995 29.845 1.00 70.69 101 ALA A CA 1
ATOM 767 C C . ALA A 1 101 ? -22.308 22.381 30.152 1.00 70.69 101 ALA A C 1
ATOM 769 O O . ALA A 1 101 ? -21.410 21.558 29.987 1.00 70.69 101 ALA A O 1
ATOM 770 N N . MET A 1 102 ? -22.054 23.605 30.631 1.00 73.81 102 MET A N 1
ATOM 771 C CA . MET A 1 102 ? -20.718 24.014 31.086 1.00 73.81 102 MET A CA 1
ATOM 772 C C . MET A 1 102 ? -20.305 23.274 32.367 1.00 73.81 102 MET A C 1
ATOM 774 O O . MET A 1 102 ? -19.190 22.758 32.427 1.00 73.81 102 MET A O 1
ATOM 778 N N . ASP A 1 103 ? -21.213 23.143 33.339 1.00 84.50 103 ASP A N 1
ATOM 779 C CA . ASP A 1 103 ? -20.962 22.417 34.593 1.00 84.50 103 ASP A CA 1
ATOM 780 C C . ASP A 1 103 ? -20.665 20.921 34.341 1.00 84.50 103 ASP A C 1
ATOM 782 O O . ASP A 1 103 ? -19.756 20.338 34.941 1.00 84.50 103 ASP A O 1
ATOM 786 N N . GLN A 1 104 ? -21.398 20.291 33.410 1.00 87.81 104 GLN A N 1
ATOM 787 C CA . GLN A 1 104 ? -21.143 18.912 32.970 1.00 87.81 104 GLN A CA 1
ATOM 788 C C . GLN A 1 104 ? -19.769 18.771 32.303 1.00 87.81 104 GLN A C 1
ATOM 790 O O . GLN A 1 104 ? -19.023 17.841 32.626 1.00 87.81 104 GLN A O 1
ATOM 795 N N . ARG A 1 105 ? -19.391 19.719 31.437 1.00 92.31 105 ARG A N 1
ATOM 796 C CA . ARG A 1 105 ? -18.083 19.720 30.773 1.00 92.31 105 ARG A CA 1
ATOM 797 C C . ARG A 1 105 ? -16.926 19.827 31.766 1.00 92.31 105 ARG A C 1
ATOM 799 O O . ARG A 1 105 ? -15.992 19.027 31.705 1.00 92.31 105 ARG A O 1
ATOM 806 N N . GLU A 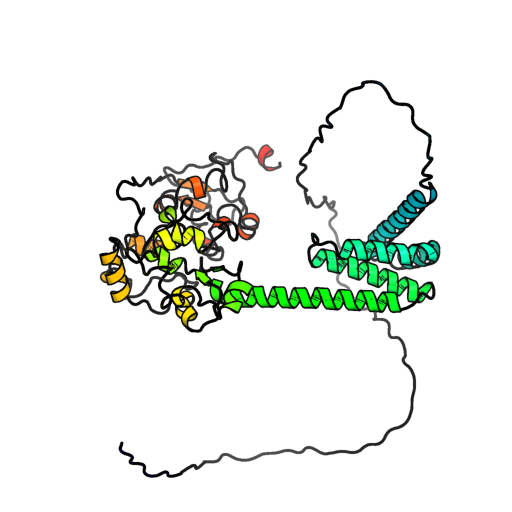1 106 ? -17.009 20.758 32.718 1.00 94.06 106 GLU A N 1
ATOM 807 C CA . GLU A 1 106 ? -15.998 20.919 33.771 1.00 94.06 106 GLU A CA 1
ATOM 808 C C . GLU A 1 106 ? -15.878 19.651 34.634 1.00 94.06 106 GLU A C 1
ATOM 810 O O . GLU A 1 106 ? -14.765 19.226 34.973 1.00 94.06 106 GLU A O 1
ATOM 815 N N . PHE A 1 107 ? -17.004 18.989 34.935 1.00 95.62 107 PHE A N 1
ATOM 816 C CA . PHE A 1 107 ? -16.992 17.698 35.617 1.00 95.62 107 PHE A CA 1
ATOM 817 C C . PHE A 1 107 ? -16.228 16.628 34.819 1.00 95.62 107 PHE A C 1
ATOM 819 O O . PHE A 1 107 ? -15.376 15.951 35.407 1.00 95.62 107 PHE A O 1
ATOM 826 N N . ILE A 1 108 ? -16.502 16.483 33.515 1.00 95.88 108 ILE A N 1
ATOM 827 C CA . ILE A 1 108 ? -15.860 15.493 32.629 1.00 95.88 108 ILE A CA 1
ATOM 828 C C . ILE A 1 108 ? -14.357 15.742 32.541 1.00 95.88 108 ILE A C 1
ATOM 830 O O . ILE A 1 108 ? -13.570 14.830 32.806 1.00 95.88 108 ILE A O 1
ATOM 834 N N . ASP A 1 109 ? -13.947 16.969 32.215 1.00 96.25 109 ASP A N 1
ATOM 835 C CA . ASP A 1 109 ? -12.537 17.300 32.004 1.00 96.25 109 ASP A CA 1
ATOM 836 C C . ASP A 1 109 ? -11.736 17.125 33.313 1.00 96.25 109 ASP A C 1
ATOM 838 O O . ASP A 1 109 ? -10.657 16.522 33.309 1.00 96.25 109 ASP A O 1
ATOM 842 N N . THR A 1 110 ? -12.314 17.508 34.461 1.00 96.25 110 THR A N 1
ATOM 843 C CA . THR A 1 110 ? -11.736 17.255 35.794 1.00 96.25 110 THR A CA 1
ATOM 844 C C . THR A 1 110 ? -11.650 15.758 36.111 1.00 96.25 110 THR A C 1
ATOM 846 O O . THR A 1 110 ? -10.646 15.292 36.660 1.00 96.25 110 THR A O 1
ATOM 849 N N . PHE A 1 111 ? -12.673 14.964 35.780 1.00 97.31 111 PHE A N 1
ATOM 850 C CA . PHE A 1 111 ? -12.639 13.514 35.990 1.00 97.31 111 PHE A CA 1
ATOM 851 C C . PHE A 1 111 ? -11.545 12.860 35.139 1.00 97.31 111 PHE A C 1
ATOM 853 O O . PHE A 1 111 ? -10.758 12.074 35.667 1.00 97.31 111 PHE A O 1
ATOM 860 N N . ILE A 1 112 ? -11.456 13.221 33.856 1.00 96.44 112 ILE A N 1
ATOM 861 C CA . ILE A 1 112 ? -10.466 12.717 32.896 1.00 96.44 112 ILE A CA 1
ATOM 862 C C . ILE A 1 112 ? -9.042 13.086 33.324 1.00 96.44 112 ILE A C 1
ATOM 864 O O . ILE A 1 112 ? -8.152 12.232 33.279 1.00 96.44 112 ILE A O 1
ATOM 868 N N . GLU A 1 113 ? -8.799 14.319 33.780 1.00 96.62 113 GLU A N 1
ATOM 869 C CA . GLU A 1 113 ? -7.476 14.723 34.265 1.00 96.62 113 GLU A CA 1
ATOM 870 C C . GLU A 1 113 ? -7.066 13.919 35.507 1.00 96.62 113 GLU A C 1
ATOM 872 O O . GLU A 1 113 ? -5.933 13.442 35.600 1.00 96.62 113 GLU A O 1
ATOM 877 N N . ASN A 1 114 ? -7.991 13.703 36.446 1.00 96.12 114 ASN A N 1
ATOM 878 C CA . ASN A 1 114 ? -7.733 12.868 37.616 1.00 96.12 114 ASN A CA 1
ATOM 879 C C . ASN A 1 114 ? -7.534 11.387 37.242 1.00 96.12 114 ASN A C 1
ATOM 881 O O . ASN A 1 114 ? -6.652 10.750 37.817 1.00 96.12 114 ASN A O 1
ATOM 885 N N . TYR A 1 115 ? -8.277 10.865 36.260 1.00 95.19 115 TYR A N 1
ATOM 886 C CA . TYR A 1 115 ? -8.156 9.489 35.769 1.00 95.19 115 TYR A CA 1
ATOM 887 C C . TYR A 1 115 ? -6.781 9.234 35.137 1.00 95.19 115 TYR A C 1
ATOM 889 O O . TYR A 1 115 ? -6.060 8.329 35.553 1.00 95.19 115 TYR A O 1
ATOM 897 N N . ARG A 1 116 ? -6.356 10.105 34.207 1.00 94.88 116 ARG A N 1
ATOM 898 C CA . ARG A 1 116 ? -5.032 10.038 33.550 1.00 94.88 116 ARG A CA 1
ATOM 899 C C . ARG A 1 116 ? -3.871 10.096 34.540 1.00 94.88 116 ARG A C 1
ATOM 901 O O . ARG A 1 116 ? -2.834 9.487 34.301 1.00 94.88 116 ARG A O 1
ATOM 908 N N . ASN A 1 117 ? -4.045 10.831 35.636 1.00 96.31 117 ASN A N 1
ATOM 909 C CA . ASN A 1 117 ? -3.042 10.990 36.688 1.00 96.31 117 ASN A CA 1
ATOM 910 C C . ASN A 1 117 ? -3.210 9.995 37.856 1.00 96.31 117 ASN A C 1
ATOM 912 O O . ASN A 1 117 ? -2.534 10.152 38.872 1.00 96.31 117 ASN A O 1
ATOM 916 N N . LEU A 1 118 ? -4.099 8.997 37.741 1.00 94.62 118 LEU A N 1
ATOM 917 C CA . LEU A 1 118 ? -4.377 7.974 38.763 1.00 94.62 118 LEU A CA 1
ATOM 918 C C . LEU A 1 118 ? -4.758 8.552 40.147 1.00 94.62 118 LEU A C 1
ATOM 920 O O . LEU A 1 118 ? -4.514 7.939 41.188 1.00 94.62 118 LEU A O 1
ATOM 924 N N . ARG A 1 119 ? -5.377 9.742 40.186 1.00 96.06 119 ARG A N 1
ATOM 925 C CA . ARG A 1 119 ? -5.736 10.471 41.420 1.00 96.06 119 ARG A CA 1
ATOM 926 C C . ARG A 1 119 ? -7.070 9.985 42.000 1.00 96.06 119 ARG A C 1
ATOM 928 O O . ARG A 1 119 ? -8.000 10.768 42.190 1.00 96.06 119 ARG A O 1
ATOM 935 N N . PHE A 1 120 ? -7.159 8.686 42.290 1.00 93.44 120 PHE A N 1
ATOM 936 C CA . PHE A 1 120 ? -8.398 7.991 42.670 1.00 93.44 120 PHE A CA 1
ATOM 937 C C . PHE A 1 120 ? -9.165 8.651 43.833 1.00 93.44 120 PHE A C 1
ATOM 939 O O . PHE A 1 120 ? -10.370 8.872 43.729 1.00 93.44 120 PHE A O 1
ATOM 946 N N . GLU A 1 121 ? -8.487 9.061 44.913 1.00 94.12 121 GLU A N 1
ATOM 947 C CA . GLU A 1 121 ? -9.146 9.756 46.035 1.00 94.12 121 GLU A CA 1
ATOM 948 C C . GLU A 1 121 ? -9.837 11.064 45.619 1.00 94.12 121 GLU A C 1
ATOM 950 O O . GLU A 1 121 ? -10.882 11.425 46.165 1.00 94.12 121 GLU A O 1
ATOM 955 N N . VAL A 1 122 ? -9.248 11.785 44.659 1.00 94.94 122 VAL A N 1
ATOM 956 C CA . VAL A 1 122 ? -9.810 13.028 44.120 1.00 94.94 122 VAL A CA 1
ATOM 957 C C . VAL A 1 122 ? -11.027 12.706 43.258 1.00 94.94 122 VAL A C 1
ATOM 959 O O . VAL A 1 122 ? -12.047 13.374 43.397 1.00 94.94 122 VAL A O 1
ATOM 962 N N . GLN A 1 123 ? -10.974 11.637 42.454 1.00 92.69 123 GLN A N 1
ATOM 963 C CA . GLN A 1 123 ? -12.131 11.168 41.685 1.00 92.69 123 GLN A CA 1
ATOM 964 C C . GLN A 1 123 ? -13.303 10.773 42.590 1.00 92.69 123 GLN A C 1
ATOM 966 O O . GLN A 1 123 ? -14.429 11.180 42.323 1.00 92.69 123 GLN A O 1
ATOM 971 N N . VAL A 1 124 ? -13.063 10.041 43.686 1.00 94.38 124 VAL A N 1
ATOM 972 C CA . VAL A 1 124 ? -14.132 9.649 44.627 1.00 94.38 124 VAL A CA 1
ATOM 973 C C . VAL A 1 124 ? -14.792 10.884 45.244 1.00 94.38 124 VAL A C 1
ATOM 975 O O . VAL A 1 124 ? -16.017 10.953 45.321 1.00 94.38 124 VAL A O 1
ATOM 978 N N . LYS A 1 125 ? -14.005 11.892 45.644 1.00 95.50 125 LYS A N 1
ATOM 979 C CA . LYS A 1 125 ? -14.534 13.173 46.150 1.00 95.50 125 LYS A CA 1
ATOM 980 C C . LYS A 1 125 ? -15.327 13.926 45.073 1.00 95.50 125 LYS A C 1
ATOM 982 O O . LYS A 1 125 ? -16.396 14.452 45.372 1.00 95.50 125 LYS A O 1
ATOM 987 N N . HIS A 1 126 ? -14.836 13.940 43.834 1.00 95.19 126 HIS A N 1
ATOM 988 C CA . HIS A 1 126 ? -15.462 14.608 42.687 1.00 95.19 126 HIS A CA 1
ATOM 989 C C . HIS A 1 126 ? -16.804 13.973 42.290 1.00 95.19 126 HIS A C 1
ATOM 991 O O . HIS A 1 126 ? -17.788 14.687 42.123 1.00 95.19 126 HIS A O 1
ATOM 997 N N . VAL A 1 127 ? -16.879 12.641 42.218 1.00 95.06 127 VAL A N 1
ATOM 998 C CA . VAL A 1 127 ? -18.117 11.896 41.908 1.00 95.06 127 VAL A CA 1
ATOM 999 C C . VAL A 1 127 ? -19.161 12.051 43.018 1.00 95.06 127 VAL A C 1
ATOM 1001 O O . VAL A 1 127 ? -20.332 12.279 42.723 1.00 95.06 127 VAL A O 1
ATOM 1004 N N . LYS A 1 128 ? -18.748 12.000 44.294 1.00 94.50 128 LYS A N 1
ATOM 1005 C CA . LYS A 1 128 ? -19.653 12.222 45.437 1.00 94.50 128 LYS A CA 1
ATOM 1006 C C . LYS A 1 128 ? -20.230 13.634 45.477 1.00 94.50 128 LYS A C 1
ATOM 1008 O O . LYS A 1 128 ? -21.413 13.805 45.743 1.00 94.50 128 LYS A O 1
ATOM 1013 N N . LYS A 1 129 ? -19.396 14.654 45.237 1.00 95.19 129 LYS A N 1
ATOM 1014 C CA . LYS A 1 129 ? -19.823 16.061 45.287 1.00 95.19 129 LYS A CA 1
ATOM 1015 C C . LYS A 1 129 ? -20.824 16.398 44.177 1.00 95.19 129 LYS A C 1
ATOM 1017 O O . LYS A 1 129 ? -21.712 17.209 44.399 1.00 95.19 129 LYS A O 1
ATOM 1022 N N . ASN A 1 130 ? -20.679 15.783 43.004 1.00 94.38 130 ASN A N 1
ATOM 1023 C CA . ASN A 1 130 ? -21.393 16.173 41.790 1.00 94.38 130 ASN A CA 1
ATOM 1024 C C . ASN A 1 130 ? -22.393 15.101 41.313 1.00 94.38 130 ASN A C 1
ATOM 1026 O O . ASN A 1 130 ? -22.574 14.944 40.108 1.00 94.38 130 ASN A O 1
ATOM 1030 N N . LYS A 1 131 ? -23.029 14.357 42.238 1.00 93.19 131 LYS A N 1
ATOM 1031 C CA . LYS A 1 131 ? -23.923 13.211 41.953 1.00 93.19 131 LYS A CA 1
ATOM 1032 C C . LYS A 1 131 ? -24.889 13.441 40.781 1.00 93.19 131 LYS A C 1
ATOM 1034 O O . LYS A 1 131 ? -25.019 12.571 39.926 1.00 93.19 131 LYS A O 1
ATOM 1039 N N . GLU A 1 132 ? -25.532 14.605 40.718 1.00 91.62 132 GLU A N 1
ATOM 1040 C CA . GLU A 1 132 ? -26.547 14.912 39.697 1.00 91.62 132 GLU A CA 1
ATOM 1041 C C . GLU A 1 132 ? -25.970 15.148 38.289 1.00 91.62 132 GLU A C 1
ATOM 1043 O O . GLU A 1 132 ? -26.686 15.008 37.300 1.00 91.62 132 GLU A O 1
ATOM 1048 N N . LEU A 1 133 ? -24.671 15.444 38.170 1.00 93.12 133 LEU A N 1
ATOM 1049 C CA . LEU A 1 133 ? -23.998 15.636 36.880 1.00 93.12 133 LEU A CA 1
ATOM 1050 C C . LEU A 1 133 ? -23.479 14.321 36.279 1.00 93.12 133 LEU A C 1
ATOM 1052 O O . LEU A 1 133 ? -23.261 14.256 35.070 1.00 93.12 133 LEU A O 1
ATOM 1056 N N . VAL A 1 134 ? -23.283 13.270 37.088 1.00 93.31 134 VAL A N 1
ATOM 1057 C CA . VAL A 1 134 ? -22.545 12.060 36.674 1.00 93.31 134 VAL A CA 1
ATOM 1058 C C . VAL A 1 134 ? -23.243 11.309 35.535 1.00 93.31 134 VAL A C 1
ATOM 1060 O O . VAL A 1 134 ? -22.588 10.936 34.566 1.00 93.31 134 VAL A O 1
ATOM 1063 N N . ASP A 1 135 ? -24.566 11.139 35.588 1.00 93.06 135 ASP A N 1
ATOM 1064 C CA . ASP A 1 135 ? -25.312 10.439 34.527 1.00 93.06 135 ASP A CA 1
ATOM 1065 C C . ASP A 1 135 ? -25.386 11.248 33.222 1.00 93.06 135 ASP A C 1
ATOM 1067 O O . ASP A 1 135 ? -25.463 10.671 32.135 1.00 93.06 135 ASP A O 1
ATOM 1071 N N . GLY A 1 136 ? -25.356 12.583 33.310 1.00 92.88 136 GLY A N 1
ATOM 1072 C CA . GLY A 1 136 ? -25.224 13.466 32.148 1.00 92.88 136 GLY A CA 1
ATOM 1073 C C . GLY A 1 136 ? -23.835 13.351 31.521 1.00 92.88 136 GLY A C 1
ATOM 1074 O O . GLY A 1 136 ? -23.715 13.114 30.321 1.00 92.88 136 GLY A O 1
ATOM 1075 N N . ALA A 1 137 ? -22.798 13.397 32.358 1.00 95.06 137 ALA A N 1
ATOM 1076 C CA . ALA A 1 137 ? -21.407 13.243 31.955 1.00 95.06 137 ALA A CA 1
ATOM 1077 C C . ALA A 1 137 ? -21.121 11.886 31.290 1.00 95.06 137 ALA A C 1
ATOM 1079 O O . ALA A 1 137 ? -20.485 11.844 30.240 1.00 95.06 137 ALA A O 1
ATOM 1080 N N . ILE A 1 138 ? -21.649 10.783 31.835 1.00 95.69 138 ILE A N 1
ATOM 1081 C CA . ILE A 1 138 ? -21.547 9.452 31.212 1.00 95.69 138 ILE A CA 1
ATOM 1082 C C . ILE A 1 138 ? -22.167 9.465 29.808 1.00 95.69 138 ILE A C 1
ATOM 1084 O O . ILE A 1 138 ? -21.563 8.950 28.869 1.00 95.69 138 ILE A O 1
ATOM 1088 N N . LYS A 1 139 ? -23.346 10.078 29.631 1.00 95.25 139 LYS A N 1
ATOM 1089 C CA . LYS A 1 139 ? -24.012 10.176 28.319 1.00 95.25 139 LYS A CA 1
ATOM 1090 C C . LYS A 1 139 ? -23.226 11.032 27.324 1.00 95.25 139 LYS A C 1
ATOM 1092 O O . LYS A 1 139 ? -23.181 10.677 26.147 1.00 95.25 139 LYS A O 1
ATOM 1097 N N . GLU A 1 140 ? -22.600 12.123 27.767 1.00 95.19 140 GLU A N 1
ATOM 1098 C CA . GLU A 1 140 ? -21.730 12.947 26.916 1.00 95.19 140 GLU A CA 1
ATOM 1099 C C . GLU A 1 140 ? -20.476 12.171 26.488 1.00 95.19 140 GLU A C 1
ATOM 1101 O O . GLU A 1 140 ? -20.212 12.068 25.291 1.00 95.19 140 GLU A O 1
ATOM 1106 N N . VAL A 1 141 ? -19.770 11.526 27.424 1.00 96.19 141 VAL A N 1
ATOM 1107 C CA . VAL A 1 141 ? -18.580 10.710 27.119 1.00 96.19 141 VAL A CA 1
ATOM 1108 C C . VAL A 1 141 ? -18.926 9.525 26.210 1.00 96.19 141 VAL A C 1
ATOM 1110 O O . VAL A 1 141 ? -18.174 9.228 25.286 1.00 96.19 141 VAL A O 1
ATOM 1113 N N . LEU A 1 142 ? -20.080 8.874 26.398 1.00 96.12 142 LEU A N 1
ATOM 1114 C CA . LEU A 1 142 ? -20.557 7.825 25.488 1.00 96.12 142 LEU A CA 1
ATOM 1115 C C . LEU A 1 142 ? -20.870 8.358 24.086 1.00 96.12 142 LEU A C 1
ATOM 1117 O O . LEU A 1 142 ? -20.550 7.701 23.095 1.00 96.12 142 LEU A O 1
ATOM 1121 N N . LYS A 1 143 ? -21.460 9.552 23.980 1.00 95.31 143 LYS A N 1
ATOM 1122 C CA . LYS A 1 143 ? -21.700 10.212 22.692 1.00 95.31 143 LYS A CA 1
ATOM 1123 C C . LYS A 1 143 ? -20.385 10.553 21.983 1.00 95.31 143 LYS A C 1
ATOM 1125 O O . LYS A 1 143 ? -20.303 10.358 20.773 1.00 95.31 143 LYS A O 1
ATOM 1130 N N . GLU A 1 144 ? -19.368 11.019 22.711 1.00 95.00 144 GLU A N 1
ATOM 1131 C CA . GLU A 1 144 ? -18.020 11.220 22.161 1.00 95.00 144 GLU A CA 1
ATOM 1132 C C . GLU A 1 144 ? -17.397 9.889 21.714 1.00 95.00 144 GLU A C 1
ATOM 1134 O O . GLU A 1 144 ? -16.952 9.781 20.574 1.00 95.00 144 GLU A O 1
ATOM 1139 N N . ALA A 1 145 ? -17.432 8.854 22.561 1.00 95.25 145 ALA A N 1
ATOM 1140 C CA . ALA A 1 145 ? -16.853 7.536 22.283 1.00 95.25 145 ALA A CA 1
ATOM 1141 C C . ALA A 1 145 ? -17.420 6.866 21.021 1.00 95.25 145 ALA A C 1
ATOM 1143 O O . ALA A 1 145 ? -16.724 6.096 20.363 1.00 95.25 145 ALA A O 1
ATOM 1144 N N . MET A 1 146 ? -18.680 7.144 20.680 1.00 92.94 146 MET A N 1
ATOM 1145 C CA . MET A 1 146 ? -19.357 6.583 19.507 1.00 92.94 146 MET A CA 1
ATOM 1146 C C . MET A 1 146 ? -19.200 7.431 18.231 1.00 92.94 146 MET A C 1
ATOM 1148 O O . MET A 1 146 ? -19.806 7.102 17.212 1.00 92.94 146 MET A O 1
ATOM 1152 N N . ALA A 1 147 ? -18.381 8.489 18.242 1.00 93.88 147 ALA A N 1
ATOM 1153 C CA . ALA A 1 147 ? -18.081 9.266 17.040 1.00 93.88 147 ALA A CA 1
ATOM 1154 C C . ALA A 1 147 ? -17.338 8.426 15.978 1.00 93.88 147 ALA A C 1
ATOM 1156 O O . ALA A 1 147 ? -16.402 7.683 16.284 1.00 93.88 147 ALA A O 1
ATOM 1157 N N . GLU A 1 148 ? -17.735 8.568 14.708 1.00 88.12 148 GLU A N 1
ATOM 1158 C CA . GLU A 1 148 ? -17.209 7.759 13.594 1.00 88.12 148 GLU A CA 1
ATOM 1159 C C . GLU A 1 148 ? -15.719 8.002 13.298 1.00 88.12 148 GLU A C 1
ATOM 1161 O O . GLU A 1 148 ? -15.046 7.117 12.772 1.00 88.12 148 GLU A O 1
ATOM 1166 N N . GLU A 1 149 ? -15.198 9.186 13.633 1.00 90.44 149 GLU A N 1
ATOM 1167 C CA . GLU A 1 149 ? -13.831 9.605 13.288 1.00 90.44 149 GLU A CA 1
ATOM 1168 C C . GLU A 1 149 ? -12.760 9.196 14.317 1.00 90.44 149 GLU A C 1
ATOM 1170 O O . GLU A 1 149 ? -11.569 9.388 14.066 1.00 90.44 149 GLU A O 1
ATOM 1175 N N . LEU A 1 150 ? -13.152 8.616 15.458 1.00 90.50 150 LEU A N 1
ATOM 1176 C CA . LEU A 1 150 ? -12.213 8.160 16.488 1.00 90.50 150 LEU A CA 1
ATOM 1177 C C . LEU A 1 150 ? -11.538 6.833 16.120 1.00 90.50 150 LEU A C 1
ATOM 1179 O O . LEU A 1 150 ? -12.175 5.894 15.633 1.00 90.50 150 LEU A O 1
ATOM 1183 N N . SER A 1 151 ? -10.247 6.725 16.441 1.00 92.94 151 SER A N 1
ATOM 1184 C CA . SER A 1 151 ? -9.540 5.439 16.429 1.00 92.94 151 SER A CA 1
ATOM 1185 C C . SER A 1 151 ? -10.077 4.494 17.507 1.00 92.94 151 SER A C 1
ATOM 1187 O O . SER A 1 151 ? -10.627 4.932 18.518 1.00 92.94 151 SER A O 1
ATOM 1189 N N . PHE A 1 152 ? -9.888 3.184 17.314 1.00 93.38 152 PHE A N 1
ATOM 1190 C CA . PHE A 1 152 ? -10.293 2.170 18.293 1.00 93.38 152 PHE A CA 1
ATOM 1191 C C . PHE A 1 152 ? -9.712 2.468 19.683 1.00 93.38 152 PHE A C 1
ATOM 1193 O O . PHE A 1 152 ? -10.430 2.427 20.677 1.00 93.38 152 PHE A O 1
ATOM 1200 N N . GLU A 1 153 ? -8.439 2.856 19.752 1.00 93.75 153 GLU A N 1
ATOM 1201 C CA . GLU A 1 153 ? -7.761 3.214 20.994 1.00 93.75 153 GLU A CA 1
ATOM 1202 C C . GLU A 1 153 ? -8.405 4.423 21.701 1.00 93.75 153 GLU A C 1
ATOM 1204 O O . GLU A 1 153 ? -8.544 4.415 22.925 1.00 93.75 153 GLU A O 1
ATOM 1209 N N . GLU A 1 154 ? -8.840 5.442 20.953 1.00 95.44 154 GLU A N 1
ATOM 1210 C CA . GLU A 1 154 ? -9.538 6.614 21.502 1.00 95.44 154 GLU A CA 1
ATOM 1211 C C . GLU A 1 154 ? -10.956 6.271 21.976 1.00 95.44 154 GLU A C 1
ATOM 1213 O O . GLU A 1 154 ? -11.349 6.684 23.069 1.00 95.44 154 GLU A O 1
ATOM 1218 N N . LYS A 1 155 ? -11.706 5.467 21.207 1.00 96.12 155 LYS A N 1
ATOM 1219 C CA . LYS A 1 155 ? -13.035 4.987 21.615 1.00 96.12 155 LYS A CA 1
ATOM 1220 C C . LYS A 1 155 ? -12.967 4.169 22.899 1.00 96.12 155 LYS A C 1
ATOM 1222 O O . LYS A 1 155 ? -13.708 4.437 23.841 1.00 96.12 155 LYS A O 1
ATOM 1227 N N . MET A 1 156 ? -12.059 3.194 22.948 1.00 96.94 156 MET A N 1
ATOM 1228 C CA . MET A 1 156 ? -11.880 2.322 24.108 1.00 96.94 156 MET A CA 1
ATOM 1229 C C . MET A 1 156 ? -11.472 3.113 25.348 1.00 96.94 156 MET A C 1
ATOM 1231 O O . MET A 1 156 ? -11.982 2.838 26.428 1.00 96.94 156 MET A O 1
ATOM 1235 N N . TYR A 1 157 ? -10.627 4.138 25.195 1.00 96.56 157 TYR A N 1
ATOM 1236 C CA . TYR A 1 157 ? -10.279 5.043 26.288 1.00 96.56 157 TYR A CA 1
ATOM 1237 C C . TYR A 1 157 ? -11.494 5.811 26.842 1.00 96.56 157 TYR A C 1
ATOM 1239 O O . TYR A 1 157 ? -11.651 5.920 28.057 1.00 96.56 157 TYR A O 1
ATOM 1247 N N . LEU A 1 158 ? -12.374 6.330 25.980 1.00 97.06 158 LEU A N 1
ATOM 1248 C CA . LEU A 1 158 ? -13.580 7.041 26.424 1.00 97.06 158 LEU A CA 1
ATOM 1249 C C . LEU A 1 158 ? -14.623 6.091 27.038 1.00 97.06 158 LEU A C 1
ATOM 1251 O O . LEU A 1 158 ? -15.230 6.430 28.053 1.00 97.06 158 LEU A O 1
ATOM 1255 N N . LEU A 1 159 ? -14.788 4.882 26.491 1.00 97.31 159 LEU A N 1
ATOM 1256 C CA . LEU A 1 159 ? -15.641 3.843 27.082 1.00 97.31 159 LEU A CA 1
ATOM 1257 C C . LEU A 1 159 ? -15.140 3.397 28.467 1.00 97.31 159 LEU A C 1
ATOM 1259 O O . LEU A 1 159 ? -15.947 3.195 29.370 1.00 97.31 159 LEU A O 1
ATOM 1263 N N . ASP A 1 160 ? -13.825 3.281 28.655 1.00 97.12 160 ASP A N 1
ATOM 1264 C CA . ASP A 1 160 ? -13.182 2.960 29.936 1.00 97.12 160 ASP A CA 1
ATOM 1265 C C . ASP A 1 160 ? -13.378 4.088 30.970 1.00 97.12 160 ASP A C 1
ATOM 1267 O O . ASP A 1 160 ? -13.785 3.835 32.106 1.00 97.12 160 ASP A O 1
ATOM 1271 N N . VAL A 1 161 ? -13.242 5.356 30.555 1.00 97.19 161 VAL A N 1
ATOM 1272 C CA . VAL A 1 161 ? -13.605 6.529 31.377 1.00 97.19 161 VAL A CA 1
ATOM 1273 C C . VAL A 1 161 ? -15.085 6.502 31.778 1.00 97.19 161 VAL A C 1
ATOM 1275 O O . VAL A 1 161 ? -15.394 6.696 32.955 1.00 97.19 161 VAL A O 1
ATOM 1278 N N . ALA A 1 162 ? -16.001 6.244 30.838 1.00 97.44 162 ALA A N 1
ATOM 1279 C CA . ALA A 1 162 ? -17.435 6.150 31.122 1.00 97.44 162 ALA A CA 1
ATOM 1280 C C . ALA A 1 162 ? -17.752 4.982 32.072 1.00 97.44 162 ALA A C 1
ATOM 1282 O O . ALA A 1 162 ? -18.543 5.141 33.001 1.00 97.44 162 ALA A O 1
ATOM 1283 N N . SER A 1 163 ? -17.100 3.830 31.884 1.00 97.44 163 SER A N 1
ATOM 1284 C CA . SER A 1 163 ? -17.215 2.657 32.757 1.00 97.44 163 SER A CA 1
ATOM 1285 C C . SER A 1 163 ? -16.751 2.977 34.178 1.00 97.44 163 SER A C 1
ATOM 1287 O O . SER A 1 163 ? -17.467 2.705 35.142 1.00 97.44 163 SER A O 1
ATOM 1289 N N . ALA A 1 164 ? -15.609 3.659 34.320 1.00 96.75 164 ALA A N 1
ATOM 1290 C CA . ALA A 1 164 ? -15.122 4.144 35.605 1.00 96.75 164 ALA A CA 1
ATOM 1291 C C . ALA A 1 164 ? -16.118 5.122 36.254 1.00 96.75 164 ALA A C 1
ATOM 1293 O O . ALA A 1 164 ? -16.464 4.940 37.419 1.00 96.75 164 ALA A O 1
ATOM 1294 N N . MET A 1 165 ? -16.644 6.109 35.517 1.00 96.19 165 MET A N 1
ATOM 1295 C CA . MET A 1 165 ? -17.685 7.015 36.026 1.00 96.19 165 MET A CA 1
ATOM 1296 C C . MET A 1 165 ? -18.930 6.251 36.505 1.00 96.19 165 MET A C 1
ATOM 1298 O O . MET A 1 165 ? -19.405 6.507 37.608 1.00 96.19 165 MET A O 1
ATOM 1302 N N . ALA A 1 166 ? -19.435 5.292 35.722 1.00 96.44 166 ALA A N 1
ATOM 1303 C CA . ALA A 1 166 ? -20.634 4.516 36.044 1.00 96.44 166 ALA A CA 1
ATOM 1304 C C . ALA A 1 166 ? -20.430 3.580 37.243 1.00 96.44 166 ALA A C 1
ATOM 1306 O O . ALA A 1 166 ? -21.267 3.540 38.145 1.00 96.44 166 ALA A O 1
ATOM 1307 N N . TYR A 1 167 ? -19.292 2.882 37.308 1.00 96.56 167 TYR A N 1
ATOM 1308 C CA . TYR A 1 167 ? -18.903 2.080 38.470 1.00 96.56 167 TYR A CA 1
ATOM 1309 C C . TYR A 1 167 ? -18.807 2.950 39.730 1.00 96.56 167 TYR A C 1
ATOM 1311 O O . TYR A 1 167 ? -19.280 2.563 40.801 1.00 96.56 167 TYR A O 1
ATOM 1319 N N . MET A 1 168 ? -18.248 4.158 39.601 1.00 95.50 168 MET A N 1
ATOM 1320 C CA . MET A 1 168 ? -18.162 5.095 40.714 1.00 95.50 168 MET A CA 1
ATOM 1321 C C . MET A 1 168 ? -19.535 5.654 41.123 1.00 95.50 168 MET A C 1
ATOM 1323 O O . MET A 1 168 ? -19.810 5.754 42.320 1.00 95.50 168 MET A O 1
ATOM 1327 N N . ASN A 1 169 ? -20.424 5.955 40.173 1.00 95.12 169 ASN A N 1
ATOM 1328 C CA . ASN A 1 169 ? -21.784 6.400 40.485 1.00 95.12 169 ASN A CA 1
ATOM 1329 C C . ASN A 1 169 ? -22.573 5.289 41.202 1.00 95.12 169 ASN A C 1
ATOM 1331 O O . ASN A 1 169 ? -23.221 5.541 42.216 1.00 95.12 169 ASN A O 1
ATOM 1335 N N . LYS A 1 170 ? -22.442 4.036 40.746 1.00 94.94 170 LYS A N 1
ATOM 1336 C CA . LYS A 1 170 ? -23.043 2.864 41.400 1.00 94.94 170 LYS A CA 1
ATOM 1337 C C . LYS A 1 170 ? -22.573 2.717 42.850 1.00 94.94 170 LYS A C 1
ATOM 1339 O O . LYS A 1 170 ? -23.401 2.586 43.741 1.00 94.94 170 LYS A O 1
ATOM 1344 N N . TYR A 1 171 ? -21.260 2.740 43.097 1.00 95.00 171 TYR A N 1
ATOM 1345 C CA . TYR A 1 171 ? -20.708 2.413 44.420 1.00 95.00 171 TYR A CA 1
ATOM 1346 C C . TYR A 1 171 ? -20.810 3.555 45.447 1.00 95.00 171 TYR A C 1
ATOM 1348 O O . TYR A 1 171 ? -20.957 3.291 46.638 1.00 95.00 171 TYR A O 1
ATOM 1356 N N . TRP A 1 172 ? -20.682 4.820 45.028 1.00 94.12 172 TRP A N 1
ATOM 1357 C CA . TRP A 1 172 ? -20.627 5.958 45.961 1.00 94.12 172 TRP A CA 1
ATOM 1358 C C . TRP A 1 172 ? -21.878 6.840 45.982 1.00 94.12 172 TRP A C 1
ATOM 1360 O O . TRP A 1 172 ? -21.999 7.640 46.908 1.00 94.12 172 TRP A O 1
ATOM 1370 N N . ASN A 1 173 ? -22.776 6.691 45.003 1.00 92.44 173 ASN A N 1
ATOM 1371 C CA . ASN A 1 173 ? -24.002 7.480 44.866 1.00 92.44 173 ASN A CA 1
ATOM 1372 C C . ASN A 1 173 ? -25.273 6.608 44.720 1.00 92.44 173 ASN A C 1
ATOM 1374 O O . ASN A 1 173 ? -26.342 7.172 44.476 1.00 92.44 173 ASN A O 1
ATOM 1378 N N . ASP A 1 174 ? -25.177 5.281 44.864 1.00 91.94 174 ASP A N 1
ATOM 1379 C CA . ASP A 1 174 ? -26.276 4.303 44.740 1.00 91.94 174 ASP A CA 1
ATOM 1380 C C . ASP A 1 174 ? -27.007 4.326 43.378 1.00 91.94 174 ASP A C 1
ATOM 1382 O O . ASP A 1 174 ? -28.224 4.151 43.298 1.00 91.94 174 ASP A O 1
ATOM 1386 N N . ALA A 1 175 ? -26.274 4.580 42.288 1.00 91.62 175 ALA A N 1
ATOM 1387 C CA . ALA A 1 175 ? -26.843 4.625 40.939 1.00 91.62 175 ALA A CA 1
ATOM 1388 C C . ALA A 1 175 ? -27.181 3.233 40.357 1.00 91.62 175 ALA A C 1
ATOM 1390 O O . ALA A 1 175 ? -26.550 2.224 40.683 1.00 91.62 175 ALA A O 1
ATOM 1391 N N . ASP A 1 176 ? -28.154 3.205 39.439 1.00 89.81 176 ASP A N 1
ATOM 1392 C CA . ASP A 1 176 ? -28.602 2.012 38.707 1.00 89.81 176 ASP A CA 1
ATOM 1393 C C . ASP A 1 176 ? -27.462 1.381 37.887 1.00 89.81 176 ASP A C 1
ATOM 1395 O O . ASP A 1 176 ? -26.781 2.032 37.090 1.00 89.81 176 ASP A O 1
ATOM 1399 N N . ASP A 1 177 ? -27.279 0.072 38.045 1.00 90.56 177 ASP A N 1
ATOM 1400 C CA . ASP A 1 177 ? -26.207 -0.670 37.397 1.00 90.56 177 ASP A CA 1
ATOM 1401 C C . ASP A 1 177 ? -26.492 -1.069 35.943 1.00 90.56 177 ASP A C 1
ATOM 1403 O O . ASP A 1 177 ? -25.603 -1.585 35.258 1.00 90.56 177 ASP A O 1
ATOM 1407 N N . ARG A 1 178 ? -27.694 -0.769 35.435 1.00 92.94 178 ARG A N 1
ATOM 1408 C CA . ARG A 1 178 ? -28.016 -0.840 34.005 1.00 92.94 178 ARG A CA 1
ATOM 1409 C C . ARG A 1 178 ? -27.039 -0.019 33.166 1.00 92.94 178 ARG A C 1
ATOM 1411 O O . ARG A 1 178 ? -26.582 -0.528 32.149 1.00 92.94 178 ARG A O 1
ATOM 1418 N N . VAL A 1 179 ? -26.667 1.184 33.613 1.00 92.19 179 VAL A N 1
ATOM 1419 C CA . VAL A 1 179 ? -25.738 2.063 32.877 1.00 92.19 179 VAL A CA 1
ATOM 1420 C C . VAL A 1 179 ? -24.375 1.386 32.701 1.00 92.19 179 VAL A C 1
ATOM 1422 O O . VAL A 1 179 ? -23.822 1.378 31.606 1.00 92.19 179 VAL A O 1
ATOM 1425 N N . LEU A 1 180 ? -23.862 0.732 33.749 1.00 93.62 180 LEU A N 1
ATOM 1426 C CA . LEU A 1 180 ? -22.604 -0.016 33.673 1.00 93.62 180 LEU A CA 1
ATOM 1427 C C . LEU A 1 180 ? -22.709 -1.211 32.707 1.00 93.62 180 LEU A C 1
ATOM 1429 O O . LEU A 1 180 ? -21.827 -1.392 31.871 1.00 93.62 180 LEU A O 1
ATOM 1433 N N . ARG A 1 181 ? -23.812 -1.977 32.750 1.00 94.81 181 ARG A N 1
ATOM 1434 C CA . ARG A 1 181 ? -24.059 -3.082 31.799 1.00 94.81 181 ARG A CA 1
ATOM 1435 C C . ARG A 1 181 ? -24.141 -2.613 30.343 1.00 94.81 181 ARG A C 1
ATOM 1437 O O . ARG A 1 181 ? -23.653 -3.311 29.457 1.00 94.81 181 ARG A O 1
ATOM 1444 N N . GLU A 1 182 ? -24.751 -1.457 30.088 1.00 95.19 182 GLU A N 1
ATOM 1445 C CA . GLU A 1 182 ? -24.824 -0.856 28.750 1.00 95.19 182 GLU A CA 1
ATOM 1446 C C . GLU A 1 182 ? -23.423 -0.490 28.232 1.00 95.19 182 GLU A C 1
ATOM 1448 O O . GLU A 1 182 ? -23.077 -0.837 27.102 1.00 95.19 182 GLU A O 1
ATOM 1453 N N . ILE A 1 183 ? -22.578 0.112 29.076 1.00 96.50 183 ILE A N 1
ATOM 1454 C CA . ILE A 1 183 ? -21.186 0.441 28.731 1.00 96.50 183 ILE A CA 1
ATOM 1455 C C . ILE A 1 183 ? -20.363 -0.831 28.477 1.00 96.50 183 ILE A C 1
ATOM 1457 O O . ILE A 1 183 ? -19.662 -0.917 27.470 1.00 96.50 183 ILE A O 1
ATOM 1461 N N . GLU A 1 184 ? -20.480 -1.855 29.329 1.00 95.94 184 GLU A N 1
ATOM 1462 C CA . GLU A 1 184 ? -19.812 -3.148 29.121 1.00 95.94 184 GLU A CA 1
ATOM 1463 C C . GLU A 1 184 ? -20.229 -3.825 27.804 1.00 95.94 184 GLU A C 1
ATOM 1465 O O . GLU A 1 184 ? -19.400 -4.448 27.135 1.00 95.94 184 GLU A O 1
ATOM 1470 N N . ALA A 1 185 ? -21.497 -3.699 27.400 1.00 96.69 185 ALA A N 1
ATOM 1471 C CA . ALA A 1 185 ? -21.979 -4.217 26.123 1.00 96.69 185 ALA A CA 1
ATOM 1472 C C . ALA A 1 185 ? -21.381 -3.456 24.923 1.00 96.69 185 ALA A C 1
ATOM 1474 O O . ALA A 1 185 ? -21.004 -4.088 23.932 1.00 96.69 185 ALA A O 1
ATOM 1475 N N . LEU A 1 186 ? -21.233 -2.128 25.019 1.00 95.94 186 LEU A N 1
ATOM 1476 C CA . LEU A 1 186 ? -20.547 -1.311 24.007 1.00 95.94 186 LEU A CA 1
ATOM 1477 C C . LEU A 1 186 ? -19.054 -1.662 23.906 1.00 95.94 186 LEU A C 1
ATOM 1479 O O . LEU A 1 186 ? -18.553 -1.868 22.804 1.00 95.94 186 LEU A O 1
ATOM 1483 N N . ILE A 1 187 ? -18.369 -1.822 25.043 1.00 96.31 187 ILE A N 1
ATOM 1484 C CA . ILE A 1 187 ? -16.967 -2.268 25.126 1.00 96.31 187 ILE A CA 1
ATOM 1485 C C . ILE A 1 187 ? -16.782 -3.612 24.409 1.00 96.31 187 ILE A C 1
ATOM 1487 O O . ILE A 1 187 ? -15.920 -3.740 23.541 1.00 96.31 187 ILE A O 1
ATOM 1491 N N . ARG A 1 188 ? -17.624 -4.610 24.715 1.00 96.44 188 ARG A N 1
ATOM 1492 C CA . ARG A 1 188 ? -17.574 -5.931 24.060 1.00 96.44 188 ARG A CA 1
ATOM 1493 C C . ARG A 1 188 ? -17.839 -5.840 22.555 1.00 96.44 188 ARG A C 1
ATOM 1495 O O . ARG A 1 188 ? -17.188 -6.549 21.792 1.00 96.44 188 ARG A O 1
ATOM 1502 N N . ARG A 1 189 ? -18.764 -4.974 22.124 1.00 95.06 189 ARG A N 1
ATOM 1503 C CA . ARG A 1 189 ? -19.062 -4.737 20.704 1.00 95.06 189 ARG A CA 1
ATOM 1504 C C . ARG A 1 189 ? -17.863 -4.144 19.963 1.00 95.06 189 ARG A C 1
ATOM 1506 O O . ARG A 1 189 ? -17.492 -4.694 18.933 1.00 95.06 189 ARG A O 1
ATOM 1513 N N . GLU A 1 190 ? -17.268 -3.055 20.453 1.00 95.12 190 GLU A N 1
ATOM 1514 C CA . GLU A 1 190 ? -16.140 -2.420 19.754 1.00 95.12 190 GLU A CA 1
ATOM 1515 C C . GLU A 1 190 ? -14.914 -3.347 19.717 1.00 95.12 190 GLU A C 1
ATOM 1517 O O . GLU A 1 190 ? -14.265 -3.436 18.677 1.00 95.12 190 GLU A O 1
ATOM 1522 N N . ILE A 1 191 ? -14.635 -4.102 20.794 1.00 95.06 191 ILE A N 1
ATOM 1523 C CA . ILE A 1 191 ? -13.584 -5.140 20.792 1.00 95.06 191 ILE A CA 1
ATOM 1524 C C . ILE A 1 191 ? -13.850 -6.176 19.695 1.00 95.06 191 ILE A C 1
ATOM 1526 O O . ILE A 1 191 ? -12.954 -6.467 18.910 1.00 95.06 191 ILE A O 1
ATOM 1530 N N . HIS A 1 192 ? -15.074 -6.701 19.602 1.00 95.00 192 HIS A N 1
ATOM 1531 C CA . HIS A 1 192 ? -15.420 -7.708 18.600 1.00 95.00 192 HIS A CA 1
ATOM 1532 C C . HIS A 1 192 ? -15.275 -7.179 17.162 1.00 95.00 192 HIS A C 1
ATOM 1534 O O . HIS A 1 192 ? -14.693 -7.852 16.313 1.00 95.00 192 HIS A O 1
ATOM 1540 N N . LEU A 1 193 ? -15.722 -5.945 16.899 1.00 91.75 193 LEU A N 1
ATOM 1541 C CA . LEU A 1 193 ? -15.550 -5.285 15.598 1.00 91.75 193 LEU A CA 1
ATOM 1542 C C . LEU A 1 193 ? -14.066 -5.088 15.240 1.00 91.75 193 LEU A C 1
ATOM 1544 O O . LEU A 1 193 ? -13.680 -5.239 14.078 1.00 91.75 193 LEU A O 1
ATOM 1548 N N . GLU A 1 194 ? -13.217 -4.779 16.222 1.00 92.94 194 GLU A N 1
ATOM 1549 C CA . GLU A 1 194 ? -11.770 -4.673 16.023 1.00 92.94 194 GLU A CA 1
ATOM 1550 C C . GLU A 1 194 ? -11.113 -6.044 15.796 1.00 92.94 194 GLU A C 1
ATOM 1552 O O . GLU A 1 194 ? -10.265 -6.170 14.913 1.00 92.94 194 GLU A O 1
ATOM 1557 N N . GLU A 1 195 ? -11.529 -7.091 16.514 1.00 92.25 195 GLU A N 1
ATOM 1558 C CA . GLU A 1 195 ? -11.081 -8.469 16.277 1.00 92.25 195 GLU A CA 1
ATOM 1559 C C . GLU A 1 195 ? -11.414 -8.932 14.851 1.00 92.25 195 GLU A C 1
ATOM 1561 O O . GLU A 1 195 ? -10.533 -9.447 14.156 1.00 92.25 195 GLU A O 1
ATOM 1566 N N . GLU A 1 196 ? -12.639 -8.688 14.371 1.00 89.88 196 GLU A N 1
ATOM 1567 C CA . GLU A 1 196 ? -13.040 -8.960 12.985 1.00 89.88 196 GLU A CA 1
ATOM 1568 C C . GLU A 1 196 ? -12.186 -8.169 11.981 1.00 89.88 196 GLU A C 1
ATOM 1570 O O . GLU A 1 196 ? -11.678 -8.730 11.001 1.00 89.88 196 GLU A O 1
ATOM 1575 N N . ARG A 1 197 ? -11.958 -6.873 12.237 1.00 87.69 197 ARG A N 1
ATOM 1576 C CA . ARG A 1 197 ? -11.126 -6.007 11.386 1.00 87.69 197 ARG A CA 1
ATOM 1577 C C . ARG A 1 197 ? -9.678 -6.495 11.317 1.00 87.69 197 ARG A C 1
ATOM 1579 O O . ARG A 1 197 ? -9.087 -6.526 10.233 1.00 87.69 197 ARG A O 1
ATOM 1586 N N . LEU A 1 198 ? -9.095 -6.887 12.449 1.00 89.06 198 LEU A N 1
ATOM 1587 C CA . LEU A 1 198 ? -7.737 -7.423 12.532 1.00 89.06 198 LEU A CA 1
ATOM 1588 C C . LEU A 1 198 ? -7.633 -8.798 11.867 1.00 89.06 198 LEU A C 1
ATOM 1590 O O . LEU A 1 198 ? -6.663 -9.042 11.144 1.00 89.06 198 LEU A O 1
ATOM 1594 N N . ALA A 1 199 ? -8.631 -9.668 12.042 1.00 88.69 199 ALA A N 1
ATOM 1595 C CA . ALA A 1 199 ? -8.704 -10.964 11.375 1.00 88.69 199 ALA A CA 1
ATOM 1596 C C . ALA A 1 199 ? -8.755 -10.807 9.845 1.00 88.69 199 ALA A C 1
ATOM 1598 O O . ALA A 1 199 ? -7.979 -11.455 9.138 1.00 88.69 199 ALA A O 1
ATOM 1599 N N . ASP A 1 200 ? -9.579 -9.892 9.326 1.00 86.00 200 ASP A N 1
ATOM 1600 C CA . ASP A 1 200 ? -9.640 -9.580 7.895 1.00 86.00 200 ASP A CA 1
ATOM 1601 C C . ASP A 1 200 ? -8.318 -8.983 7.371 1.00 86.00 200 ASP A C 1
ATOM 1603 O O . ASP A 1 200 ? -7.802 -9.413 6.336 1.00 86.00 200 ASP A O 1
ATOM 1607 N N . ILE A 1 201 ? -7.689 -8.054 8.102 1.00 85.50 201 ILE A N 1
ATOM 1608 C CA . ILE A 1 201 ? -6.354 -7.538 7.748 1.00 85.50 201 ILE A CA 1
ATOM 1609 C C . ILE A 1 201 ? -5.325 -8.679 7.680 1.00 85.50 201 ILE A C 1
ATOM 1611 O O . ILE A 1 201 ? -4.552 -8.755 6.721 1.00 85.50 201 ILE A O 1
ATOM 1615 N N . MET A 1 202 ? -5.307 -9.573 8.670 1.00 85.62 202 MET A N 1
ATOM 1616 C CA . MET A 1 202 ? -4.340 -10.671 8.761 1.00 85.62 202 MET A CA 1
ATOM 1617 C C . MET A 1 202 ? -4.572 -11.753 7.698 1.00 85.62 202 MET A C 1
ATOM 1619 O O . MET A 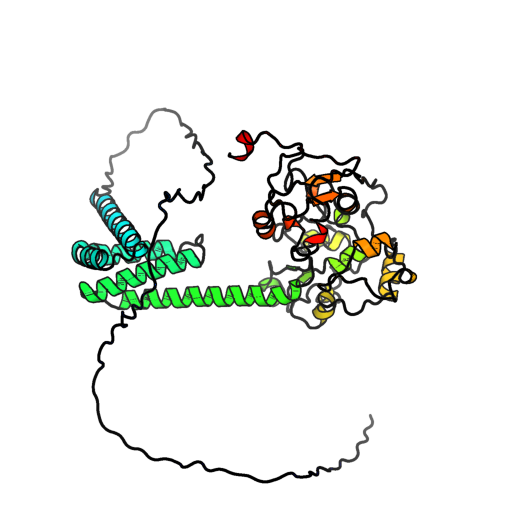1 202 ? -3.591 -12.251 7.138 1.00 85.62 202 MET A O 1
ATOM 1623 N N . LYS A 1 203 ? -5.835 -12.049 7.356 1.00 85.50 203 LYS A N 1
ATOM 1624 C CA . LYS A 1 203 ? -6.237 -12.938 6.251 1.00 85.50 203 LYS A CA 1
ATOM 1625 C C . LYS A 1 203 ? -5.550 -12.527 4.949 1.00 85.50 203 LYS A C 1
ATOM 1627 O O . LYS A 1 203 ? -4.768 -13.298 4.393 1.00 85.50 203 LYS A O 1
ATOM 1632 N N . TRP A 1 204 ? -5.753 -11.284 4.509 1.00 88.25 204 TRP A N 1
ATOM 1633 C CA . TRP A 1 204 ? -5.195 -10.809 3.237 1.00 88.25 204 TRP A CA 1
ATOM 1634 C C . TRP A 1 204 ? -3.681 -10.570 3.297 1.00 88.25 204 TRP A C 1
ATOM 1636 O O . TRP A 1 204 ? -2.984 -10.805 2.311 1.00 88.25 204 TRP A O 1
ATOM 1646 N N . LYS A 1 205 ? -3.129 -10.192 4.458 1.00 86.69 205 LYS A N 1
ATOM 1647 C CA . LYS A 1 205 ? -1.679 -9.985 4.649 1.00 86.69 205 LYS A CA 1
ATOM 1648 C C . LYS A 1 205 ? -0.831 -11.220 4.300 1.00 86.69 205 LYS A C 1
ATOM 1650 O O . LYS A 1 205 ? 0.328 -11.056 3.919 1.00 86.69 205 LYS A O 1
ATOM 1655 N N . LYS A 1 206 ? -1.389 -12.439 4.380 1.00 86.00 206 LYS A N 1
ATOM 1656 C CA . LYS A 1 206 ? -0.739 -13.676 3.897 1.00 86.00 206 LYS A CA 1
ATOM 1657 C C . LYS A 1 206 ? -0.467 -13.629 2.386 1.00 86.00 206 LYS A C 1
ATOM 1659 O O . LYS A 1 206 ? 0.614 -14.013 1.951 1.00 86.00 206 LYS A O 1
ATOM 1664 N N . GLU A 1 207 ? -1.425 -13.151 1.600 1.00 87.62 207 GLU A N 1
ATOM 1665 C CA . GLU A 1 207 ? -1.376 -13.121 0.128 1.00 87.62 207 GLU A CA 1
ATOM 1666 C C . GLU A 1 207 ? -0.586 -11.913 -0.397 1.00 87.62 207 GLU A C 1
ATOM 1668 O O . GLU A 1 207 ? 0.113 -11.985 -1.412 1.00 87.62 207 GLU A O 1
ATOM 1673 N N . GLU A 1 208 ? -0.610 -10.816 0.362 1.00 90.56 208 GLU A N 1
ATOM 1674 C CA . GLU A 1 208 ? 0.216 -9.624 0.139 1.00 90.56 208 GLU A CA 1
ATOM 1675 C C . GLU A 1 208 ? 1.676 -9.785 0.609 1.00 90.56 208 GLU A C 1
ATOM 1677 O O . GLU A 1 208 ? 2.458 -8.837 0.553 1.00 90.56 208 GLU A O 1
ATOM 1682 N N . ARG A 1 209 ? 2.073 -10.983 1.067 1.00 87.31 209 ARG A N 1
ATOM 1683 C CA . ARG A 1 209 ? 3.425 -11.273 1.577 1.00 87.31 209 ARG A CA 1
ATOM 1684 C C . ARG A 1 209 ? 4.531 -10.975 0.562 1.00 87.31 209 ARG A C 1
ATOM 1686 O O . ARG A 1 209 ? 5.636 -10.606 0.961 1.00 87.31 209 ARG A O 1
ATOM 1693 N N . PHE A 1 210 ? 4.276 -11.184 -0.729 1.00 90.38 210 PHE A N 1
ATOM 1694 C CA . PHE A 1 210 ? 5.275 -10.933 -1.764 1.00 90.38 210 PHE A CA 1
ATOM 1695 C C . PHE A 1 210 ? 5.308 -9.451 -2.149 1.00 90.38 210 PHE A C 1
ATOM 1697 O O . PHE A 1 210 ? 4.267 -8.854 -2.402 1.00 90.38 210 PHE A O 1
ATOM 1704 N N . LEU A 1 211 ? 6.505 -8.859 -2.237 1.00 90.44 211 LEU A N 1
ATOM 1705 C CA . LEU A 1 211 ? 6.677 -7.417 -2.453 1.00 90.44 211 LEU A CA 1
ATOM 1706 C C . LEU A 1 211 ? 5.912 -6.902 -3.681 1.00 90.44 211 LEU A C 1
ATOM 1708 O O . LEU A 1 211 ? 6.234 -7.215 -4.831 1.00 90.44 211 LEU A O 1
ATOM 1712 N N . GLY A 1 212 ? 4.935 -6.046 -3.406 1.00 89.25 212 GLY A N 1
ATOM 1713 C CA . GLY A 1 212 ? 4.033 -5.410 -4.352 1.00 89.25 212 GLY A CA 1
ATOM 1714 C C . GLY A 1 212 ? 2.705 -6.133 -4.555 1.00 89.25 212 GLY A C 1
ATOM 1715 O O . GLY A 1 212 ? 1.787 -5.507 -5.074 1.00 89.25 212 GLY A O 1
ATOM 1716 N N . ASN A 1 213 ? 2.540 -7.389 -4.142 1.00 92.00 213 ASN A N 1
ATOM 1717 C CA . ASN A 1 213 ? 1.227 -8.029 -4.203 1.00 92.00 213 ASN A CA 1
ATOM 1718 C C . ASN A 1 213 ? 0.218 -7.244 -3.353 1.00 92.00 213 ASN A C 1
ATOM 1720 O O . ASN A 1 213 ? 0.539 -6.779 -2.256 1.00 92.00 213 ASN A O 1
ATOM 1724 N N . PHE A 1 214 ? -1.001 -7.082 -3.864 1.00 91.75 214 PHE A N 1
ATOM 1725 C CA . PHE A 1 214 ? -2.099 -6.528 -3.080 1.00 91.75 214 PHE A CA 1
ATOM 1726 C C . PHE A 1 214 ? -3.448 -7.121 -3.477 1.00 91.75 214 PHE A C 1
ATOM 1728 O O . PHE A 1 214 ? -3.653 -7.494 -4.635 1.00 91.75 214 PHE A O 1
ATOM 1735 N N . VAL A 1 215 ? -4.356 -7.187 -2.505 1.00 93.38 215 VAL A N 1
ATOM 1736 C CA . VAL A 1 215 ? -5.727 -7.668 -2.676 1.00 93.38 215 VAL A CA 1
ATOM 1737 C C . VAL A 1 215 ? -6.666 -6.473 -2.846 1.00 93.38 215 VAL A C 1
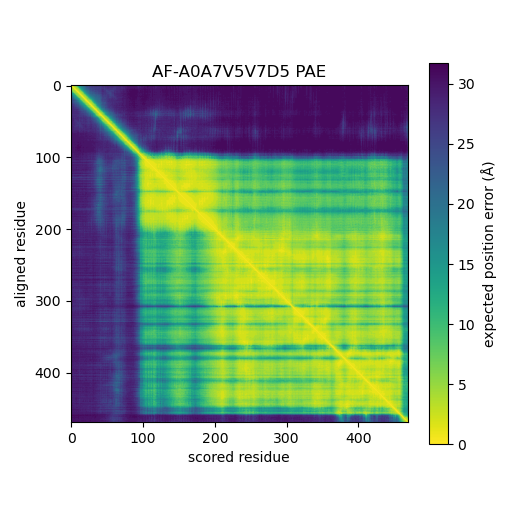ATOM 1739 O O . VAL A 1 215 ? -6.733 -5.569 -2.009 1.00 93.38 215 VAL A O 1
ATOM 1742 N N . MET A 1 216 ? -7.415 -6.452 -3.945 1.00 92.44 216 MET A N 1
ATOM 1743 C CA . MET A 1 216 ? -8.427 -5.440 -4.233 1.00 92.44 216 MET A CA 1
ATOM 1744 C C . MET A 1 216 ? -9.771 -5.879 -3.645 1.00 92.44 216 MET A C 1
ATOM 1746 O O . MET A 1 216 ? -10.539 -6.583 -4.292 1.00 92.44 216 MET A O 1
ATOM 1750 N N . LYS A 1 217 ? -10.066 -5.439 -2.417 1.00 89.75 217 LYS A N 1
ATOM 1751 C CA . LYS A 1 217 ? -11.304 -5.772 -1.681 1.00 89.75 217 LYS A CA 1
ATOM 1752 C C . LYS A 1 217 ? -12.327 -4.627 -1.569 1.00 89.75 217 LYS A C 1
ATOM 1754 O O . LYS A 1 217 ? -13.234 -4.696 -0.753 1.00 89.75 217 LYS A O 1
ATOM 1759 N N . LYS A 1 218 ? -12.193 -3.554 -2.365 1.00 87.94 218 LYS A N 1
ATOM 1760 C CA . LYS A 1 218 ? -13.096 -2.381 -2.288 1.00 87.94 218 LYS A CA 1
ATOM 1761 C C . LYS A 1 218 ? -14.561 -2.734 -2.596 1.00 87.94 218 LYS A C 1
ATOM 1763 O O . LYS A 1 218 ? -15.448 -2.169 -1.976 1.00 87.94 218 LYS A O 1
ATOM 1768 N N . HIS A 1 219 ? -14.771 -3.671 -3.520 1.00 88.62 219 HIS A N 1
ATOM 1769 C CA . HIS A 1 219 ? -16.081 -4.134 -3.990 1.00 88.62 219 HIS A CA 1
ATOM 1770 C C . HIS A 1 219 ? -16.332 -5.596 -3.579 1.00 88.62 219 HIS A C 1
ATOM 1772 O O . HIS A 1 219 ? -16.724 -6.433 -4.391 1.00 88.62 219 HIS A O 1
ATOM 1778 N N . MET A 1 220 ? -15.951 -5.951 -2.343 1.00 88.75 220 MET A N 1
ATOM 1779 C CA . MET A 1 220 ? -15.941 -7.346 -1.885 1.00 88.75 220 MET A CA 1
ATOM 1780 C C . MET A 1 220 ? -17.339 -7.964 -1.869 1.00 88.75 220 MET A C 1
ATOM 1782 O O . MET A 1 220 ? -17.500 -9.061 -2.389 1.00 88.75 220 MET A O 1
ATOM 1786 N N . LYS A 1 221 ? -18.346 -7.232 -1.378 1.00 90.00 221 LYS A N 1
ATOM 1787 C CA . LYS A 1 221 ? -19.734 -7.712 -1.309 1.00 90.00 221 LYS A CA 1
ATOM 1788 C C . LYS A 1 221 ? -20.310 -7.976 -2.702 1.00 90.00 221 LYS A C 1
ATOM 1790 O O . LYS A 1 221 ? -21.021 -8.953 -2.908 1.00 90.00 221 LYS A O 1
ATOM 1795 N N . GLU A 1 222 ? -19.977 -7.124 -3.668 1.00 91.50 222 GLU A N 1
ATOM 1796 C CA . GLU A 1 222 ? -20.413 -7.242 -5.060 1.00 91.50 222 GLU A CA 1
ATOM 1797 C C . GLU A 1 222 ? -19.753 -8.433 -5.774 1.00 91.50 222 GLU A C 1
ATOM 1799 O O . GLU A 1 222 ? -20.397 -9.086 -6.593 1.00 91.50 222 GLU A O 1
ATOM 1804 N N . MET A 1 223 ? -18.492 -8.742 -5.446 1.00 91.81 223 MET A N 1
ATOM 1805 C CA . MET A 1 223 ? -17.803 -9.945 -5.930 1.00 91.81 223 MET A CA 1
ATOM 1806 C C . MET A 1 223 ? -18.367 -11.215 -5.275 1.00 91.81 223 MET A C 1
ATOM 1808 O O . MET A 1 223 ? -18.701 -12.165 -5.981 1.00 91.81 223 MET A O 1
ATOM 1812 N N . GLU A 1 224 ? -18.558 -11.214 -3.954 1.00 91.38 224 GLU A N 1
ATOM 1813 C CA . GLU A 1 224 ? -19.123 -12.338 -3.193 1.00 91.38 224 GLU A CA 1
ATOM 1814 C C . GLU A 1 224 ? -20.542 -12.694 -3.660 1.00 91.38 224 GLU A C 1
ATOM 1816 O O . GLU A 1 224 ? -20.844 -13.870 -3.858 1.00 91.38 224 GLU A O 1
ATOM 1821 N N . ALA A 1 225 ? -21.383 -11.694 -3.953 1.00 93.88 225 ALA A N 1
ATOM 1822 C CA . ALA A 1 225 ? -22.718 -11.888 -4.529 1.00 93.88 225 ALA A CA 1
ATOM 1823 C C . ALA A 1 225 ? -22.710 -12.564 -5.919 1.00 93.88 225 ALA A C 1
ATOM 1825 O O . ALA A 1 225 ? -23.731 -13.097 -6.349 1.00 93.88 225 ALA A O 1
ATOM 1826 N N . GLN A 1 226 ? -21.569 -12.561 -6.617 1.00 90.81 226 GLN A N 1
ATOM 1827 C CA . GLN A 1 226 ? -21.355 -13.252 -7.895 1.00 90.81 226 GLN A CA 1
ATOM 1828 C C . GLN A 1 226 ? -20.529 -14.545 -7.743 1.00 90.81 226 GLN A C 1
ATOM 1830 O O . GLN A 1 226 ? -20.131 -15.141 -8.742 1.00 90.81 226 GLN A O 1
ATOM 1835 N N . GLY A 1 227 ? -20.248 -14.987 -6.510 1.00 92.38 227 GLY A N 1
ATOM 1836 C CA . GLY A 1 227 ? -19.402 -16.153 -6.230 1.00 92.38 227 GLY A CA 1
ATOM 1837 C C . GLY A 1 227 ? -17.910 -15.936 -6.519 1.00 92.38 227 GLY A C 1
ATOM 1838 O O . GLY A 1 227 ? -17.152 -16.901 -6.631 1.00 92.38 227 GLY A O 1
ATOM 1839 N N . LEU A 1 228 ? -17.470 -14.682 -6.660 1.00 92.56 228 LEU A N 1
ATOM 1840 C CA . LEU A 1 228 ? -16.093 -14.318 -6.983 1.00 92.56 228 LEU A CA 1
ATOM 1841 C C . LEU A 1 228 ? -15.300 -13.953 -5.722 1.00 92.56 228 LEU A C 1
ATOM 1843 O O . LEU A 1 228 ? -15.747 -13.177 -4.880 1.00 92.56 228 LEU A O 1
ATOM 1847 N N . SER A 1 229 ? -14.063 -14.444 -5.640 1.00 93.75 229 SER A N 1
ATOM 1848 C CA . SER A 1 229 ? -13.083 -13.942 -4.672 1.00 93.75 229 SER A CA 1
ATOM 1849 C C . SER A 1 229 ? -12.674 -12.496 -4.984 1.00 93.75 229 SER A C 1
ATOM 1851 O O . SER A 1 229 ? -12.750 -12.065 -6.141 1.00 93.75 229 SER A O 1
ATOM 1853 N N . PRO A 1 230 ? -12.111 -11.762 -4.007 1.00 94.19 230 PRO A N 1
ATOM 1854 C CA . PRO A 1 230 ? -11.374 -10.537 -4.284 1.00 94.19 230 PRO A CA 1
ATOM 1855 C C . PRO A 1 230 ? -10.238 -10.739 -5.295 1.00 94.19 230 PRO A C 1
ATOM 1857 O O . PRO A 1 230 ? -9.717 -11.846 -5.477 1.00 94.19 230 PRO A O 1
ATOM 1860 N N . VAL A 1 231 ? -9.839 -9.657 -5.966 1.00 94.38 231 VAL A N 1
ATOM 1861 C CA . VAL A 1 231 ? -8.767 -9.725 -6.967 1.00 94.38 231 VAL A CA 1
ATOM 1862 C C . VAL A 1 231 ? -7.400 -9.675 -6.292 1.00 94.38 231 VAL A C 1
ATOM 1864 O O . VAL A 1 231 ? -7.106 -8.721 -5.573 1.00 94.38 231 VAL A O 1
ATOM 1867 N N . LEU A 1 232 ? -6.541 -10.656 -6.571 1.00 94.44 232 LEU A N 1
ATOM 1868 C CA . LEU A 1 232 ? -5.117 -10.596 -6.235 1.00 94.44 232 LEU A CA 1
ATOM 1869 C C . LEU A 1 232 ? -4.352 -10.005 -7.424 1.00 94.44 232 LEU A C 1
ATOM 1871 O O . LEU A 1 232 ? -4.408 -10.543 -8.527 1.00 94.44 232 LEU A O 1
ATOM 1875 N N . TYR A 1 233 ? -3.603 -8.923 -7.204 1.00 94.25 233 TYR A N 1
ATOM 1876 C CA . TYR A 1 233 ? -2.733 -8.342 -8.229 1.00 94.25 233 TYR A CA 1
ATOM 1877 C C . TYR A 1 233 ? -1.249 -8.624 -7.936 1.00 94.25 233 TYR A C 1
ATOM 1879 O O . TYR A 1 233 ? -0.658 -7.973 -7.063 1.00 94.25 233 TYR A O 1
ATOM 1887 N N . PRO A 1 234 ? -0.607 -9.563 -8.659 1.00 93.50 234 PRO A N 1
ATOM 1888 C CA . PRO A 1 234 ? 0.806 -9.866 -8.479 1.00 93.50 234 PRO A CA 1
ATOM 1889 C C . PRO A 1 234 ? 1.696 -8.927 -9.306 1.00 93.50 234 PRO A C 1
ATOM 1891 O O . PRO A 1 234 ? 1.915 -9.121 -10.506 1.00 93.50 234 PRO A O 1
ATOM 1894 N N . HIS A 1 235 ? 2.278 -7.917 -8.654 1.00 93.12 235 HIS A N 1
ATOM 1895 C CA . HIS A 1 235 ? 3.202 -6.970 -9.301 1.00 93.12 235 HIS A CA 1
ATOM 1896 C C . HIS A 1 235 ? 4.432 -7.647 -9.921 1.00 93.12 235 HIS A C 1
ATOM 1898 O O . HIS A 1 235 ? 5.029 -7.106 -10.846 1.00 93.12 235 HIS A O 1
ATOM 1904 N N . TRP A 1 236 ? 4.888 -8.786 -9.392 1.00 91.31 236 TRP A N 1
ATOM 1905 C CA . TRP A 1 236 ? 6.076 -9.457 -9.924 1.00 91.31 236 TRP A CA 1
ATOM 1906 C C . TRP A 1 236 ? 5.832 -10.084 -11.300 1.00 91.31 236 TRP A C 1
ATOM 1908 O O . TRP A 1 236 ? 6.680 -9.934 -12.169 1.00 91.31 236 TRP A O 1
ATOM 1918 N N . VAL A 1 237 ? 4.657 -10.674 -11.538 1.00 91.88 237 VAL A N 1
ATOM 1919 C CA . VAL A 1 237 ? 4.284 -11.228 -12.853 1.00 91.88 237 VAL A CA 1
ATOM 1920 C C . VAL A 1 237 ? 4.274 -10.129 -13.913 1.00 91.88 237 VAL A C 1
ATOM 1922 O O . VAL A 1 237 ? 4.802 -10.310 -15.004 1.00 91.88 237 VAL A O 1
ATOM 1925 N N . HIS A 1 238 ? 3.731 -8.960 -13.570 1.00 93.75 238 HIS A N 1
ATOM 1926 C CA . HIS A 1 238 ? 3.697 -7.805 -14.464 1.00 93.75 238 HIS A CA 1
ATOM 1927 C C . HIS A 1 238 ? 5.094 -7.208 -14.695 1.00 93.75 238 HIS A C 1
ATOM 1929 O O . HIS A 1 238 ? 5.402 -6.829 -15.819 1.00 93.75 238 HIS A O 1
ATOM 1935 N N . ARG A 1 239 ? 5.970 -7.196 -13.676 1.00 92.88 239 ARG A N 1
ATOM 1936 C CA . ARG A 1 239 ? 7.357 -6.694 -13.776 1.00 92.88 239 ARG A CA 1
ATOM 1937 C C . ARG A 1 239 ? 8.298 -7.537 -14.635 1.00 92.88 239 ARG A C 1
ATOM 1939 O O . ARG A 1 239 ? 9.351 -7.035 -15.004 1.00 92.88 239 ARG A O 1
ATOM 1946 N N . ILE A 1 240 ? 7.943 -8.780 -14.961 1.00 92.31 240 ILE A N 1
ATOM 1947 C CA . ILE A 1 240 ? 8.669 -9.563 -15.976 1.00 92.31 240 ILE A CA 1
ATOM 1948 C C . ILE A 1 240 ? 8.462 -8.942 -17.371 1.00 92.31 240 ILE A C 1
ATOM 1950 O O . ILE A 1 240 ? 9.370 -8.967 -18.195 1.00 92.31 240 ILE A O 1
ATOM 1954 N N . TRP A 1 241 ? 7.289 -8.344 -17.610 1.00 93.31 241 TRP A N 1
ATOM 1955 C CA . TRP A 1 241 ? 6.847 -7.848 -18.918 1.00 93.31 241 TRP A CA 1
ATOM 1956 C C . TRP A 1 241 ? 6.959 -6.344 -19.099 1.00 93.31 241 TRP A C 1
ATOM 1958 O O . TRP A 1 241 ? 7.214 -5.882 -20.207 1.00 93.31 241 TRP A O 1
ATOM 1968 N N . PHE A 1 242 ? 6.742 -5.588 -18.028 1.00 94.19 242 PHE A N 1
ATOM 1969 C CA . PHE A 1 242 ? 6.561 -4.146 -18.065 1.00 94.19 242 PHE A CA 1
ATOM 1970 C C . PHE A 1 242 ? 7.329 -3.486 -16.931 1.00 94.19 242 PHE A C 1
ATOM 1972 O O . PHE A 1 242 ? 7.273 -3.919 -15.777 1.00 94.19 242 PHE A O 1
ATOM 1979 N N . GLU A 1 243 ? 7.993 -2.380 -17.232 1.00 93.12 243 GLU A N 1
ATOM 1980 C CA . GLU A 1 243 ? 8.548 -1.532 -16.189 1.00 93.12 243 GLU A CA 1
ATOM 1981 C C . GLU A 1 243 ? 7.460 -0.708 -15.498 1.00 93.12 243 GLU A C 1
ATOM 1983 O O . GLU A 1 243 ? 6.385 -0.451 -16.043 1.00 93.12 243 GLU A O 1
ATOM 1988 N N . CYS A 1 244 ? 7.745 -0.242 -14.281 1.00 92.25 244 CYS A N 1
ATOM 1989 C CA . CYS A 1 244 ? 6.787 0.511 -13.472 1.00 92.25 244 CYS A CA 1
ATOM 1990 C C . CYS A 1 244 ? 6.239 1.744 -14.217 1.00 92.25 244 CYS A C 1
ATOM 1992 O O . CYS A 1 244 ? 5.069 2.088 -14.050 1.00 92.25 244 CYS A O 1
ATOM 1994 N N . LYS A 1 245 ? 7.065 2.374 -15.067 1.00 91.50 245 LYS A N 1
ATOM 1995 C CA . LYS A 1 245 ? 6.716 3.523 -15.915 1.00 91.50 245 LYS A CA 1
ATOM 1996 C C . LYS A 1 245 ? 5.642 3.262 -16.980 1.00 91.50 245 LYS A C 1
ATOM 1998 O O . LYS A 1 245 ? 5.026 4.229 -17.426 1.00 91.50 245 LYS A O 1
ATOM 2003 N N . VAL A 1 246 ? 5.374 2.004 -17.344 1.00 93.06 246 VAL A N 1
ATOM 2004 C CA . VAL A 1 246 ? 4.274 1.634 -18.256 1.00 93.06 246 VAL A CA 1
ATOM 2005 C C . VAL A 1 246 ? 2.919 1.853 -17.586 1.00 93.06 246 VAL A C 1
ATOM 2007 O O . VAL A 1 246 ? 2.023 2.463 -18.158 1.00 93.06 246 VAL A O 1
ATOM 2010 N N . CYS A 1 247 ? 2.776 1.379 -16.347 1.00 93.12 247 CYS A N 1
ATOM 2011 C CA . CYS A 1 247 ? 1.516 1.452 -15.611 1.00 93.12 247 CYS A CA 1
ATOM 2012 C C . CYS A 1 247 ? 1.362 2.764 -14.829 1.00 93.12 247 CYS A C 1
ATOM 2014 O O . CYS A 1 247 ? 0.241 3.240 -14.639 1.00 93.12 247 CYS A O 1
ATOM 2016 N N . HIS A 1 248 ? 2.471 3.341 -14.355 1.00 91.69 248 HIS A N 1
ATOM 2017 C CA . HIS A 1 248 ? 2.462 4.455 -13.412 1.00 91.69 248 HIS A CA 1
ATOM 2018 C C . HIS A 1 248 ? 3.107 5.730 -13.989 1.00 91.69 248 HIS A C 1
ATOM 2020 O O . HIS A 1 248 ? 4.235 5.699 -14.474 1.00 91.69 248 HIS A O 1
ATOM 2026 N N . GLN A 1 249 ? 2.471 6.903 -13.911 1.00 86.50 249 GLN A N 1
ATOM 2027 C CA . GLN A 1 249 ? 1.183 7.202 -13.251 1.00 86.50 249 GLN A CA 1
ATOM 2028 C C . GLN A 1 249 ? -0.036 7.247 -14.200 1.00 86.50 249 GLN A C 1
ATOM 2030 O O . GLN A 1 249 ? -1.124 7.594 -13.755 1.00 86.50 249 GLN A O 1
ATOM 2035 N N . GLU A 1 250 ? 0.131 6.906 -15.481 1.00 87.00 250 GLU A N 1
ATOM 2036 C CA . GLU A 1 250 ? -0.893 7.097 -16.528 1.00 87.00 250 GLU A CA 1
ATOM 2037 C C . GLU A 1 250 ? -2.096 6.149 -16.420 1.00 87.00 250 GLU A C 1
ATOM 2039 O O . GLU A 1 250 ? -3.235 6.598 -16.511 1.00 87.00 250 GLU A O 1
ATOM 2044 N N . ILE A 1 251 ? -1.865 4.849 -16.208 1.00 92.88 251 ILE A N 1
ATOM 2045 C CA . ILE A 1 251 ? -2.948 3.855 -16.103 1.00 92.88 251 ILE A CA 1
ATOM 2046 C C . ILE A 1 251 ? -3.444 3.762 -14.653 1.00 92.88 251 ILE A C 1
ATOM 2048 O O . ILE A 1 251 ? -4.644 3.634 -14.397 1.00 92.88 251 ILE A O 1
ATOM 2052 N N . PHE A 1 252 ? -2.514 3.840 -13.696 1.00 92.56 252 PHE A N 1
ATOM 2053 C CA . PHE A 1 252 ? -2.788 3.743 -12.267 1.00 92.56 252 PHE A CA 1
ATOM 2054 C C . PHE A 1 252 ? -1.921 4.715 -11.456 1.00 92.56 252 PHE A C 1
ATOM 2056 O O . PHE A 1 252 ? -0.710 4.814 -11.656 1.00 92.56 252 PHE A O 1
ATOM 2063 N N . THR A 1 253 ? -2.492 5.345 -10.432 1.00 90.06 253 THR A N 1
ATOM 2064 C CA . THR A 1 253 ? -1.719 6.049 -9.395 1.00 90.06 253 THR A CA 1
ATOM 2065 C C . THR A 1 253 ? -1.065 5.038 -8.444 1.00 90.06 253 THR A C 1
ATOM 2067 O O . THR A 1 253 ? -1.730 4.089 -8.022 1.00 90.06 253 THR A O 1
ATOM 2070 N N . MET A 1 254 ? 0.193 5.252 -8.027 1.00 85.81 254 MET A N 1
ATOM 2071 C CA . MET A 1 254 ? 0.868 4.438 -6.991 1.00 85.81 254 MET A CA 1
ATOM 2072 C C . MET A 1 254 ? 0.389 4.769 -5.566 1.00 85.81 254 MET A C 1
ATOM 2074 O O . MET A 1 254 ? 1.156 5.132 -4.678 1.00 85.81 254 MET A O 1
ATOM 2078 N N . LYS A 1 255 ? -0.916 4.637 -5.331 1.00 84.06 255 LYS A N 1
ATOM 2079 C CA . LYS A 1 255 ? -1.531 4.735 -4.007 1.00 84.06 255 LYS A CA 1
ATOM 2080 C C . LYS A 1 255 ? -2.687 3.738 -3.939 1.00 84.06 255 LYS A C 1
ATOM 2082 O O . LYS A 1 255 ? -3.449 3.586 -4.893 1.00 84.06 255 LYS A O 1
ATOM 2087 N N . ARG A 1 256 ? -2.806 3.010 -2.824 1.00 83.69 256 ARG A N 1
ATOM 2088 C CA . ARG A 1 256 ? -3.938 2.091 -2.630 1.00 83.69 256 ARG A CA 1
ATOM 2089 C C . ARG A 1 256 ? -5.243 2.885 -2.533 1.00 83.69 256 ARG A C 1
ATOM 2091 O O . ARG A 1 256 ? -5.249 4.012 -2.043 1.00 83.69 256 ARG A O 1
ATOM 2098 N N . TRP A 1 257 ? -6.327 2.278 -3.010 1.00 83.38 257 TRP A N 1
ATOM 2099 C CA . TRP A 1 257 ? -7.709 2.782 -2.945 1.00 83.38 257 TRP A CA 1
ATOM 2100 C C . TRP A 1 257 ? -8.039 4.065 -3.733 1.00 83.38 257 TRP A C 1
ATOM 2102 O O . TRP A 1 257 ? -9.217 4.391 -3.847 1.00 83.38 257 TRP A O 1
ATOM 2112 N N . THR A 1 258 ? -7.065 4.754 -4.345 1.00 86.62 258 THR A N 1
ATOM 2113 C CA . THR A 1 258 ? -7.331 5.936 -5.195 1.00 86.62 258 THR A CA 1
ATOM 2114 C C . THR A 1 258 ? -7.848 5.582 -6.585 1.00 86.62 258 THR A C 1
ATOM 2116 O O . THR A 1 258 ? -8.604 6.342 -7.180 1.00 86.62 258 THR A O 1
ATOM 2119 N N . ASN A 1 259 ? -7.446 4.429 -7.122 1.00 89.44 259 ASN A N 1
ATOM 2120 C CA . ASN A 1 259 ? -7.889 3.971 -8.433 1.00 89.44 259 ASN A CA 1
ATOM 2121 C C . ASN A 1 259 ? -9.289 3.347 -8.309 1.00 89.44 259 ASN A C 1
ATOM 2123 O O . ASN A 1 259 ? -9.418 2.209 -7.860 1.00 89.44 259 ASN A O 1
ATOM 2127 N N . SER A 1 260 ? -10.338 4.067 -8.715 1.00 89.62 260 SER A N 1
ATOM 2128 C CA . SER A 1 260 ? -11.677 3.479 -8.886 1.00 89.62 260 SER A CA 1
ATOM 2129 C C . SER A 1 260 ? -11.667 2.576 -10.119 1.00 89.62 260 SER A C 1
ATOM 2131 O O . SER A 1 260 ? -11.671 3.089 -11.242 1.00 89.62 260 SER A O 1
ATOM 2133 N N . ILE A 1 261 ? -11.570 1.262 -9.904 1.00 90.44 261 ILE A N 1
ATOM 2134 C CA . ILE A 1 261 ? -11.575 0.213 -10.935 1.00 90.44 261 ILE A CA 1
ATOM 2135 C C . ILE A 1 261 ? -13.014 -0.250 -11.163 1.00 90.44 261 ILE A C 1
ATOM 2137 O O . ILE A 1 261 ? -13.709 -0.516 -10.186 1.00 90.44 261 ILE A O 1
ATOM 2141 N N . SER A 1 262 ? -13.460 -0.328 -12.419 1.00 89.81 262 SER A N 1
ATOM 2142 C CA . SER A 1 262 ? -14.825 -0.760 -12.746 1.00 89.81 262 SER A CA 1
ATOM 2143 C C . SER A 1 262 ? -14.960 -1.294 -14.180 1.00 89.81 262 SER A C 1
ATOM 2145 O O . SER A 1 262 ? -14.124 -1.010 -15.042 1.00 89.81 262 SER A O 1
ATOM 2147 N N . HIS A 1 263 ? -16.028 -2.053 -14.446 1.00 88.44 263 HIS A N 1
ATOM 2148 C CA . HIS A 1 263 ? -16.287 -2.640 -15.765 1.00 88.44 263 HIS A CA 1
ATOM 2149 C C . HIS A 1 263 ? -16.650 -1.594 -16.833 1.00 88.44 263 HIS A C 1
ATOM 2151 O O . HIS A 1 263 ? -16.409 -1.822 -18.016 1.00 88.44 263 HIS A O 1
ATOM 2157 N N . GLU A 1 264 ? -17.165 -0.423 -16.454 1.00 92.25 264 GLU A N 1
ATOM 2158 C CA . GLU A 1 264 ? -17.410 0.692 -17.381 1.00 92.25 264 GLU A CA 1
ATOM 2159 C C . GLU A 1 264 ? -16.085 1.167 -17.989 1.00 92.25 264 GLU A C 1
ATOM 2161 O O . GLU A 1 264 ? -15.941 1.238 -19.207 1.00 92.25 264 GLU A O 1
ATOM 2166 N N . LYS A 1 265 ? -15.061 1.365 -17.149 1.00 94.44 265 LYS A N 1
ATOM 2167 C CA . LYS A 1 265 ? -13.712 1.738 -17.601 1.00 94.44 265 LYS A CA 1
ATOM 2168 C C . LYS A 1 265 ? -13.039 0.642 -18.420 1.00 94.44 265 LYS A C 1
ATOM 2170 O O . LYS A 1 265 ? -12.222 0.945 -19.286 1.00 94.44 265 LYS A O 1
ATOM 2175 N N . PHE A 1 266 ? -13.376 -0.621 -18.167 1.00 94.81 266 PHE A N 1
ATOM 2176 C CA . PHE A 1 266 ? -12.882 -1.735 -18.969 1.00 94.81 266 PHE A CA 1
ATOM 2177 C C . PHE A 1 266 ? -13.449 -1.708 -20.396 1.00 94.81 266 PHE A C 1
ATOM 2179 O O . PHE A 1 266 ? -12.682 -1.877 -21.341 1.00 94.81 266 PHE A O 1
ATOM 2186 N N . LYS A 1 267 ? -14.740 -1.384 -20.572 1.00 92.75 267 LYS A N 1
ATOM 2187 C CA . LYS A 1 267 ? -15.353 -1.170 -21.902 1.00 92.75 267 LYS A CA 1
ATOM 2188 C C . LYS A 1 267 ? -14.709 -0.009 -22.668 1.00 92.75 267 LYS A C 1
ATOM 2190 O O . LYS A 1 267 ? -14.612 -0.058 -23.888 1.00 92.75 267 LYS A O 1
ATOM 2195 N N . GLU A 1 268 ? -14.218 1.005 -21.957 1.00 94.69 268 GLU A N 1
ATOM 2196 C CA . GLU A 1 268 ? -13.431 2.115 -22.521 1.00 94.69 268 GLU A CA 1
ATOM 2197 C C . GLU A 1 268 ? -11.963 1.743 -22.838 1.00 94.69 268 GLU A C 1
ATOM 2199 O O . GLU A 1 268 ? -11.181 2.611 -23.226 1.00 94.69 268 GLU A O 1
ATOM 2204 N N . GLY A 1 269 ? -11.545 0.486 -22.634 1.00 94.19 269 GLY A N 1
ATOM 2205 C CA . GLY A 1 269 ? -10.164 0.036 -22.841 1.00 94.19 269 GLY A CA 1
ATOM 2206 C C . GLY A 1 269 ? -9.160 0.563 -21.807 1.00 94.19 269 GLY A C 1
ATOM 2207 O O . GLY A 1 269 ? -7.956 0.545 -22.053 1.00 94.19 269 GLY A O 1
ATOM 2208 N N . LYS A 1 270 ? -9.626 1.056 -20.651 1.00 95.50 270 LYS A N 1
ATOM 2209 C CA . LYS A 1 270 ? -8.785 1.649 -19.598 1.00 95.50 270 LYS A CA 1
ATOM 2210 C C . LYS A 1 270 ? -8.432 0.631 -18.510 1.00 95.50 270 LYS A C 1
ATOM 2212 O O . LYS A 1 270 ? -9.023 -0.443 -18.397 1.00 95.50 270 LYS A O 1
ATOM 2217 N N . GLN A 1 271 ? -7.479 1.003 -17.652 1.00 94.94 271 GLN A N 1
ATOM 2218 C CA . GLN A 1 271 ? -7.053 0.204 -16.495 1.00 94.94 271 GLN A CA 1
ATOM 2219 C C . GLN A 1 271 ? -6.591 -1.199 -16.921 1.00 94.94 271 GLN A C 1
ATOM 2221 O O . GLN A 1 271 ? -5.721 -1.311 -17.779 1.00 94.94 271 GLN A O 1
ATOM 2226 N N . CYS A 1 272 ? -7.159 -2.268 -16.355 1.00 95.69 272 CYS A N 1
ATOM 2227 C CA . CYS A 1 272 ? -6.801 -3.642 -16.705 1.00 95.69 272 CYS A CA 1
ATOM 2228 C C . CYS A 1 272 ? -6.993 -3.912 -18.207 1.00 95.69 272 CYS A C 1
ATOM 2230 O O . CYS A 1 272 ? -6.132 -4.534 -18.830 1.00 95.69 272 CYS A O 1
ATOM 2232 N N . ALA A 1 273 ? -8.065 -3.377 -18.804 1.00 96.19 273 ALA A N 1
ATOM 2233 C CA . ALA A 1 273 ? -8.404 -3.558 -20.214 1.00 96.19 273 ALA A CA 1
ATOM 2234 C C . ALA A 1 273 ? -7.433 -2.867 -21.190 1.00 96.19 273 ALA A C 1
ATOM 2236 O O . ALA A 1 273 ? -7.435 -3.200 -22.371 1.00 96.19 273 ALA A O 1
ATOM 2237 N N . ALA A 1 274 ? -6.538 -1.987 -20.719 1.00 95.62 274 ALA A N 1
ATOM 2238 C CA . ALA A 1 274 ? -5.467 -1.446 -21.562 1.00 95.62 274 ALA A CA 1
ATOM 2239 C C . ALA A 1 274 ? -4.555 -2.566 -22.104 1.00 95.62 274 ALA A C 1
ATOM 2241 O O . ALA A 1 274 ? -4.079 -2.494 -23.237 1.00 95.62 274 ALA A O 1
ATOM 2242 N N . CYS A 1 275 ? -4.376 -3.639 -21.321 1.00 95.44 275 CYS A N 1
ATOM 2243 C CA . CYS A 1 275 ? -3.586 -4.816 -21.692 1.00 95.44 275 CYS A CA 1
ATOM 2244 C C . CYS A 1 275 ? -4.435 -6.094 -21.818 1.00 95.44 275 CYS A C 1
ATOM 2246 O O . CYS A 1 275 ? -4.186 -6.925 -22.692 1.00 95.44 275 CYS A O 1
ATOM 2248 N N . HIS A 1 276 ? -5.447 -6.266 -20.966 1.00 95.81 276 HIS A N 1
ATOM 2249 C CA . HIS A 1 276 ? -6.370 -7.403 -20.977 1.00 95.81 276 HIS A CA 1
ATOM 2250 C C . HIS A 1 276 ? -7.512 -7.175 -21.977 1.00 95.81 276 HIS A C 1
ATOM 2252 O O . HIS A 1 276 ? -8.672 -7.024 -21.607 1.00 95.81 276 HIS A O 1
ATOM 2258 N N . ASN A 1 277 ? -7.151 -7.122 -23.261 1.00 94.06 277 ASN A N 1
ATOM 2259 C CA . ASN A 1 277 ? -8.014 -6.756 -24.394 1.00 94.06 277 ASN A CA 1
ATOM 2260 C C . ASN A 1 277 ? -8.138 -7.860 -25.463 1.00 94.06 277 ASN A C 1
ATOM 2262 O O . ASN A 1 277 ? -8.546 -7.599 -26.593 1.00 94.06 277 ASN A O 1
ATOM 2266 N N . GLY A 1 278 ? -7.699 -9.082 -25.154 1.00 93.19 278 GLY A N 1
ATOM 2267 C CA . GLY A 1 278 ? -7.645 -10.203 -26.097 1.00 93.19 278 GLY A CA 1
ATOM 2268 C C . GLY A 1 278 ? -6.480 -10.155 -27.097 1.00 93.19 278 GLY A C 1
ATOM 2269 O O . GLY A 1 278 ? -6.234 -11.160 -27.759 1.00 93.19 278 GLY A O 1
ATOM 2270 N N . LYS A 1 279 ? -5.744 -9.036 -27.200 1.00 90.50 279 LYS A N 1
ATOM 2271 C CA . LYS A 1 279 ? -4.595 -8.871 -28.110 1.00 90.50 279 LYS A CA 1
ATOM 2272 C C . LYS A 1 279 ? -3.261 -9.006 -27.372 1.00 90.50 279 LYS A C 1
ATOM 2274 O O . LYS A 1 279 ? -2.460 -9.876 -27.701 1.00 90.50 279 LYS A O 1
ATOM 2279 N N . LEU A 1 280 ? -3.023 -8.163 -26.364 1.00 91.62 280 LEU A N 1
ATOM 2280 C CA . LEU A 1 280 ? -1.768 -8.158 -25.594 1.00 91.62 280 LEU A CA 1
ATOM 2281 C C . LEU A 1 280 ? -1.782 -9.234 -24.490 1.00 91.62 280 LEU A C 1
ATOM 2283 O O . LEU A 1 280 ? -0.813 -9.977 -24.301 1.00 91.62 280 LEU A O 1
ATOM 2287 N N . SER A 1 281 ? -2.922 -9.360 -23.810 1.00 93.44 281 SER A N 1
ATOM 2288 C CA . SER A 1 281 ? -3.256 -10.401 -22.834 1.00 93.44 281 SER A CA 1
ATOM 2289 C C . SER A 1 281 ? -4.696 -10.893 -23.053 1.00 93.44 281 SER A C 1
ATOM 2291 O O . SER A 1 281 ? -5.408 -10.379 -23.915 1.00 93.44 281 SER A O 1
ATOM 2293 N N . PHE A 1 282 ? -5.137 -11.893 -22.285 1.00 94.06 282 PHE A N 1
ATOM 2294 C CA . PHE A 1 282 ? -6.525 -12.378 -22.314 1.00 94.06 282 PHE A CA 1
ATOM 2295 C C . PHE A 1 282 ? -7.518 -11.249 -21.993 1.00 94.06 282 PHE A C 1
ATOM 2297 O O . PHE A 1 282 ? -7.179 -10.354 -21.223 1.00 94.06 282 PHE A O 1
ATOM 2304 N N . SER A 1 283 ? -8.719 -11.272 -22.582 1.00 95.38 283 SER A N 1
ATOM 2305 C CA . SER A 1 283 ? -9.706 -10.201 -22.375 1.00 95.38 283 SER A CA 1
ATOM 2306 C C . SER A 1 283 ? -10.294 -10.213 -20.962 1.00 95.38 283 SER A C 1
ATOM 2308 O O . SER A 1 283 ? -10.524 -11.282 -20.398 1.00 95.38 283 SER A O 1
ATOM 2310 N N . VAL A 1 284 ? -10.595 -9.028 -20.430 1.00 94.56 284 VAL A N 1
ATOM 2311 C CA . VAL A 1 284 ? -11.466 -8.833 -19.255 1.00 94.56 284 VAL A CA 1
ATOM 2312 C C . VAL A 1 284 ? -12.890 -9.358 -19.471 1.00 94.56 284 VAL A C 1
ATOM 2314 O O . VAL A 1 284 ? -13.521 -9.788 -18.513 1.00 94.56 284 VAL A O 1
ATOM 2317 N N . ASP A 1 285 ? -13.377 -9.379 -20.716 1.00 91.38 285 ASP A N 1
ATOM 2318 C CA . ASP A 1 285 ? -14.730 -9.848 -21.055 1.00 91.38 285 ASP A CA 1
ATOM 2319 C C . ASP A 1 285 ? -14.831 -11.382 -21.191 1.00 91.38 285 ASP A C 1
ATOM 2321 O O . ASP A 1 285 ? -15.921 -11.931 -21.372 1.00 91.38 285 ASP A O 1
ATOM 2325 N N . ASP A 1 286 ? -13.704 -12.104 -21.119 1.00 92.62 286 ASP A N 1
ATOM 2326 C CA . ASP A 1 286 ? -13.711 -13.566 -21.142 1.00 92.62 286 ASP A CA 1
ATOM 2327 C C . ASP A 1 286 ? -14.197 -14.122 -19.796 1.00 92.62 286 ASP A C 1
ATOM 2329 O O . ASP A 1 286 ? -13.434 -14.252 -18.837 1.00 92.62 286 ASP A O 1
ATOM 2333 N N . LYS A 1 287 ? -15.468 -14.534 -19.762 1.00 89.12 287 LYS A N 1
ATOM 2334 C CA . LYS A 1 287 ? -16.109 -15.176 -18.602 1.00 89.12 287 LYS A CA 1
ATOM 2335 C C . LYS A 1 287 ? -15.375 -16.425 -18.092 1.00 89.12 287 LYS A C 1
ATOM 2337 O O . LYS A 1 287 ? -15.568 -16.800 -16.942 1.00 89.12 287 LYS A O 1
ATOM 2342 N N . LYS A 1 288 ? -14.534 -17.078 -18.907 1.00 91.50 288 LYS A N 1
ATOM 2343 C CA . LYS A 1 288 ? -13.706 -18.227 -18.483 1.00 91.50 288 LYS A CA 1
ATOM 2344 C C . LYS A 1 288 ? -12.384 -17.810 -17.828 1.00 91.50 288 LYS A C 1
ATOM 2346 O O . LYS A 1 288 ? -11.650 -18.664 -17.337 1.00 91.50 288 LYS A O 1
ATOM 2351 N N . SER A 1 289 ? -12.064 -16.516 -17.828 1.00 93.06 289 SER A N 1
ATOM 2352 C CA . SER A 1 289 ? -10.836 -15.950 -17.264 1.00 93.06 289 SER A CA 1
ATOM 2353 C C . SER A 1 289 ? -11.049 -15.184 -15.951 1.00 93.06 289 SER A C 1
ATOM 2355 O O . SER A 1 289 ? -10.063 -14.697 -15.403 1.00 93.06 289 SER A O 1
ATOM 2357 N N . CYS A 1 290 ? -12.269 -15.104 -15.400 1.00 91.75 290 CYS A N 1
ATOM 2358 C CA . CYS A 1 290 ? -12.550 -14.384 -14.146 1.00 91.75 290 CYS A CA 1
ATOM 2359 C C . CYS A 1 290 ? -11.633 -14.827 -12.988 1.00 91.75 290 CYS A C 1
ATOM 2361 O O . CYS A 1 290 ? -11.017 -13.987 -12.328 1.00 91.75 290 CYS A O 1
ATOM 2363 N N . ASP A 1 291 ? -11.442 -16.137 -12.801 1.00 92.62 291 ASP A N 1
ATOM 2364 C CA . ASP A 1 291 ? -10.564 -16.701 -11.763 1.00 92.62 291 ASP A CA 1
ATOM 2365 C C . ASP A 1 291 ? -9.080 -16.321 -11.918 1.00 92.62 291 ASP A C 1
ATOM 2367 O O . ASP A 1 291 ? -8.325 -16.380 -10.953 1.00 92.62 291 ASP A O 1
ATOM 2371 N N . ARG A 1 292 ? -8.640 -15.852 -13.097 1.00 92.50 292 ARG A N 1
ATOM 2372 C CA . ARG A 1 292 ? -7.263 -15.357 -13.306 1.00 92.50 292 ARG A CA 1
ATOM 2373 C C . ARG A 1 292 ? -6.986 -14.015 -12.632 1.00 92.50 292 ARG A C 1
ATOM 2375 O O . ARG A 1 292 ? -5.833 -13.590 -12.587 1.00 92.50 292 ARG A O 1
ATOM 2382 N N . CYS A 1 293 ? -8.024 -13.354 -12.130 1.00 93.69 293 CYS A N 1
ATOM 2383 C CA . CYS A 1 293 ? -7.924 -12.166 -11.290 1.00 93.69 293 CYS A CA 1
ATOM 2384 C C . CYS A 1 293 ? -8.561 -12.436 -9.921 1.00 93.69 293 CYS A C 1
ATOM 2386 O O . CYS A 1 293 ? -7.925 -12.208 -8.892 1.00 93.69 293 CYS A O 1
ATOM 2388 N N . HIS A 1 294 ? -9.783 -12.973 -9.912 1.00 94.19 294 HIS A N 1
ATOM 2389 C CA . HIS A 1 294 ? -10.589 -13.290 -8.731 1.00 94.19 294 HIS A CA 1
ATOM 2390 C C . HIS A 1 294 ? -10.124 -14.585 -8.044 1.00 94.19 294 HIS A C 1
ATOM 2392 O O . HIS A 1 294 ? -10.856 -15.575 -7.970 1.00 94.19 294 HIS A O 1
ATOM 2398 N N . MET A 1 295 ? -8.884 -14.572 -7.548 1.00 92.94 295 MET A N 1
ATOM 2399 C CA . MET A 1 295 ? -8.220 -15.715 -6.908 1.00 92.94 295 MET A CA 1
ATOM 2400 C C . MET A 1 295 ? -7.888 -15.519 -5.429 1.00 92.94 295 MET A C 1
ATOM 2402 O O . MET A 1 295 ? -7.367 -16.449 -4.820 1.00 92.94 295 MET A O 1
ATOM 2406 N N . ALA A 1 296 ? -8.148 -14.350 -4.833 1.00 92.94 296 ALA A N 1
ATOM 2407 C CA . ALA A 1 296 ? -7.757 -14.128 -3.444 1.00 92.94 296 ALA A CA 1
ATOM 2408 C C . ALA A 1 296 ? -8.435 -15.151 -2.508 1.00 92.94 296 ALA A C 1
ATOM 2410 O O . ALA A 1 296 ? -9.627 -15.444 -2.632 1.00 92.94 296 ALA A O 1
ATOM 2411 N N . GLY A 1 297 ? -7.663 -15.742 -1.604 1.00 89.62 297 GLY A N 1
ATOM 2412 C CA . GLY A 1 297 ? -8.084 -16.845 -0.737 1.00 89.62 297 GLY A CA 1
ATOM 2413 C C . GLY A 1 297 ? -8.212 -18.228 -1.400 1.00 89.62 297 GLY A C 1
ATOM 2414 O O . GLY A 1 297 ? -8.504 -19.188 -0.689 1.00 89.62 297 GLY A O 1
ATOM 2415 N N . LYS A 1 298 ? -7.992 -18.376 -2.718 1.00 90.75 298 LYS A N 1
ATOM 2416 C CA . LYS A 1 298 ? -8.024 -19.678 -3.421 1.00 90.75 298 LYS A CA 1
ATOM 2417 C C . LYS A 1 298 ? -6.634 -20.343 -3.447 1.00 90.75 298 LYS A C 1
ATOM 2419 O O . LYS A 1 298 ? -5.633 -19.628 -3.480 1.00 90.75 298 LYS A O 1
ATOM 2424 N N . PRO A 1 299 ? -6.531 -21.688 -3.514 1.00 88.31 299 PRO A N 1
ATOM 2425 C CA . PRO A 1 299 ? -5.247 -22.387 -3.674 1.00 88.31 299 PRO A CA 1
ATOM 2426 C C . PRO A 1 299 ? -4.445 -21.937 -4.906 1.00 88.31 299 PRO A C 1
ATOM 2428 O O . PRO A 1 299 ? -3.222 -21.836 -4.850 1.00 88.31 299 PRO A O 1
ATOM 2431 N N . ASP A 1 300 ? -5.128 -21.564 -5.992 1.00 87.19 300 ASP A N 1
ATOM 2432 C CA . ASP A 1 300 ? -4.504 -21.054 -7.223 1.00 87.19 300 ASP A CA 1
ATOM 2433 C C . ASP A 1 300 ? -3.714 -19.744 -7.025 1.00 87.19 300 ASP A C 1
ATOM 2435 O O . ASP A 1 300 ? -2.921 -19.361 -7.887 1.00 87.19 300 ASP A O 1
ATOM 2439 N N . ALA A 1 301 ? -3.891 -19.060 -5.887 1.00 88.62 301 ALA A N 1
ATOM 2440 C CA . ALA A 1 301 ? -3.109 -17.885 -5.525 1.00 88.62 301 ALA A CA 1
ATOM 2441 C C . ALA A 1 301 ? -1.680 -18.220 -5.043 1.00 88.62 301 ALA A C 1
ATOM 2443 O O . ALA A 1 301 ? -0.797 -17.362 -5.127 1.00 88.62 301 ALA A O 1
ATOM 2444 N N . GLU A 1 302 ? -1.417 -19.439 -4.548 1.00 86.88 302 GLU A N 1
ATOM 2445 C CA . GLU A 1 302 ? -0.146 -19.786 -3.882 1.00 86.88 302 GLU A CA 1
ATOM 2446 C C . GLU A 1 302 ? 1.126 -19.565 -4.726 1.00 86.88 302 GLU A C 1
ATOM 2448 O O . GLU A 1 302 ? 2.092 -18.992 -4.196 1.00 86.88 302 GLU A O 1
ATOM 2453 N N . PRO A 1 303 ? 1.155 -19.891 -6.038 1.00 87.50 303 PRO A N 1
ATOM 2454 C CA . PRO A 1 303 ? 2.305 -19.609 -6.901 1.00 87.50 303 PRO A CA 1
ATOM 2455 C C . PRO A 1 303 ? 2.663 -18.118 -6.991 1.00 87.50 303 PRO A C 1
ATOM 2457 O O . PRO A 1 303 ? 3.801 -17.772 -7.307 1.00 87.50 303 PRO A O 1
ATOM 2460 N N . PHE A 1 304 ? 1.723 -17.214 -6.698 1.00 88.31 304 PHE A N 1
ATOM 2461 C CA . PHE A 1 304 ? 1.951 -15.772 -6.771 1.00 88.31 304 PHE A CA 1
ATOM 2462 C C . PHE A 1 304 ? 2.591 -15.176 -5.515 1.00 88.31 304 PHE A C 1
ATOM 2464 O O . PHE A 1 304 ? 3.029 -14.023 -5.575 1.00 88.31 304 PHE A O 1
ATOM 2471 N N . PHE A 1 305 ? 2.693 -15.923 -4.410 1.00 84.25 305 PHE A N 1
ATOM 2472 C CA . PHE A 1 305 ? 3.416 -15.487 -3.208 1.00 84.25 305 PHE A CA 1
ATOM 2473 C C . PHE A 1 305 ? 4.585 -16.390 -2.789 1.00 84.25 305 PHE A C 1
ATOM 2475 O O . PHE A 1 305 ? 5.467 -15.921 -2.065 1.00 84.25 305 PHE A O 1
ATOM 2482 N N . TYR A 1 306 ? 4.671 -17.619 -3.306 1.00 79.31 306 TYR A N 1
ATOM 2483 C CA . TYR A 1 306 ? 5.849 -18.480 -3.173 1.00 79.31 306 TYR A CA 1
ATOM 2484 C C . TYR A 1 306 ? 6.525 -18.709 -4.528 1.00 79.31 306 TYR A C 1
ATOM 2486 O O . TYR A 1 306 ? 6.228 -19.665 -5.238 1.00 79.31 306 T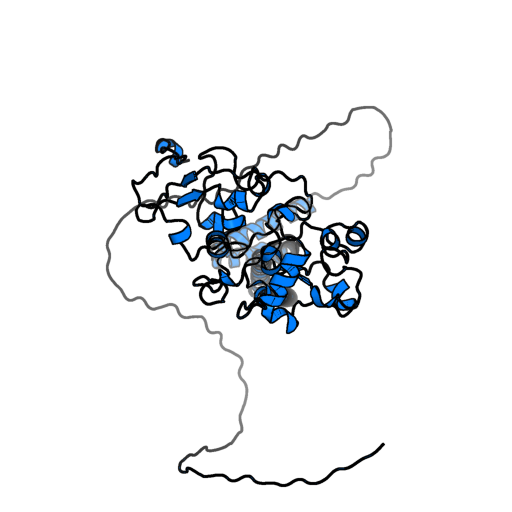YR A O 1
ATOM 2494 N N . VAL A 1 307 ? 7.486 -17.845 -4.870 1.00 77.31 307 VAL A N 1
ATOM 2495 C CA . VAL A 1 307 ? 8.296 -17.964 -6.096 1.00 77.31 307 VAL A CA 1
ATOM 2496 C C . VAL A 1 307 ? 9.322 -19.097 -5.933 1.00 77.31 307 VAL A C 1
ATOM 2498 O O . VAL A 1 307 ? 10.489 -18.867 -5.620 1.00 77.31 307 VAL A O 1
ATOM 2501 N N . SER A 1 308 ? 8.861 -20.339 -6.087 1.00 64.62 308 SER A N 1
ATOM 2502 C CA . SER A 1 308 ? 9.658 -21.571 -5.964 1.00 64.62 308 SER A CA 1
ATOM 2503 C C . SER A 1 308 ? 10.052 -22.167 -7.320 1.00 64.62 308 SER A C 1
ATOM 2505 O O . SER A 1 308 ? 11.143 -22.722 -7.450 1.00 64.62 308 SER A O 1
ATOM 2507 N N . ALA A 1 309 ? 9.203 -22.001 -8.335 1.00 67.50 309 ALA A N 1
ATOM 2508 C CA . ALA A 1 309 ? 9.458 -22.372 -9.721 1.00 67.50 309 ALA A CA 1
ATOM 2509 C C . ALA A 1 309 ? 8.783 -21.369 -10.666 1.00 67.50 309 ALA A C 1
ATOM 2511 O O . ALA A 1 309 ? 7.691 -20.877 -10.383 1.00 67.50 309 ALA A O 1
ATOM 2512 N N . VAL A 1 310 ? 9.424 -21.090 -11.800 1.00 79.06 310 VAL A N 1
ATOM 2513 C CA . VAL A 1 310 ? 8.801 -20.382 -12.921 1.00 79.06 310 VAL A CA 1
ATOM 2514 C C . VAL A 1 310 ? 8.915 -21.216 -14.185 1.00 79.06 310 VAL A C 1
ATOM 2516 O O . VAL A 1 310 ? 9.950 -21.822 -14.456 1.00 79.06 310 VAL A O 1
ATOM 2519 N N . ASP A 1 311 ? 7.834 -21.231 -14.952 1.00 88.56 311 ASP A N 1
ATOM 2520 C CA . ASP A 1 311 ? 7.761 -21.862 -16.264 1.00 88.56 311 ASP A CA 1
ATOM 2521 C C . ASP A 1 311 ? 8.469 -20.957 -17.284 1.00 88.56 311 ASP A C 1
ATOM 2523 O O . ASP A 1 311 ? 7.882 -20.018 -17.829 1.00 88.56 311 ASP A O 1
ATOM 2527 N N . ASN A 1 312 ? 9.770 -21.196 -17.467 1.00 90.00 312 ASN A N 1
ATOM 2528 C CA . ASN A 1 312 ? 10.629 -20.404 -18.346 1.00 90.00 312 ASN A CA 1
ATOM 2529 C C . ASN A 1 312 ? 10.160 -20.417 -19.805 1.00 90.00 312 ASN A C 1
ATOM 2531 O O . ASN A 1 312 ? 10.291 -19.393 -20.474 1.00 90.00 312 ASN A O 1
ATOM 2535 N N . ASP A 1 313 ? 9.581 -21.520 -20.282 1.00 91.44 313 ASP A N 1
ATOM 2536 C CA . ASP A 1 313 ? 9.139 -21.664 -21.671 1.00 91.44 313 ASP A CA 1
ATOM 2537 C C . ASP A 1 313 ? 7.839 -20.896 -21.916 1.00 91.44 313 ASP A C 1
ATOM 2539 O O . ASP A 1 313 ? 7.715 -20.155 -22.895 1.00 91.44 313 ASP A O 1
ATOM 2543 N N . ARG A 1 314 ? 6.878 -20.983 -20.986 1.00 91.31 314 ARG A N 1
ATOM 2544 C CA . ARG A 1 314 ? 5.662 -20.159 -21.014 1.00 91.31 314 ARG A CA 1
ATOM 2545 C C . ARG A 1 314 ? 5.978 -18.680 -20.878 1.00 91.31 314 ARG A C 1
ATOM 2547 O O . ARG A 1 314 ? 5.347 -17.874 -21.561 1.00 91.31 314 ARG A O 1
ATOM 2554 N N . ILE A 1 315 ? 6.929 -18.324 -20.014 1.00 92.31 315 ILE A N 1
ATOM 2555 C CA . ILE A 1 315 ? 7.440 -16.958 -19.900 1.00 92.31 315 ILE A CA 1
ATOM 2556 C C . ILE A 1 315 ? 8.026 -16.552 -21.258 1.00 92.31 315 ILE A C 1
ATOM 2558 O O . ILE A 1 315 ? 7.477 -15.649 -21.884 1.00 92.31 315 ILE A O 1
ATOM 2562 N N . LYS A 1 316 ? 9.021 -17.260 -21.802 1.00 94.00 316 LYS A N 1
ATOM 2563 C CA . LYS A 1 316 ? 9.620 -16.916 -23.101 1.00 94.00 316 LYS A CA 1
ATOM 2564 C C . LYS A 1 316 ? 8.578 -16.755 -24.218 1.00 94.00 316 LYS A C 1
ATOM 2566 O O . LYS A 1 316 ? 8.584 -15.750 -24.921 1.00 94.00 316 LYS A O 1
ATOM 2571 N N . LYS A 1 317 ? 7.615 -17.675 -24.319 1.00 94.06 317 LYS A N 1
ATOM 2572 C CA . LYS A 1 317 ? 6.525 -17.617 -25.306 1.00 94.06 317 LYS A CA 1
ATOM 2573 C C . LYS A 1 317 ? 5.628 -16.383 -25.153 1.00 94.06 317 LYS A C 1
ATOM 2575 O O . LYS A 1 317 ? 5.142 -15.855 -26.152 1.00 94.06 317 LYS A O 1
ATOM 2580 N N . VAL A 1 318 ? 5.373 -15.925 -23.925 1.00 92.81 318 VAL A N 1
ATOM 2581 C CA . VAL A 1 318 ? 4.675 -14.651 -23.686 1.00 92.81 318 VAL A CA 1
ATOM 2582 C C . VAL A 1 318 ? 5.578 -13.475 -24.049 1.00 92.81 318 VAL A C 1
ATOM 2584 O O . VAL A 1 318 ? 5.089 -12.553 -24.696 1.00 92.81 318 VAL A O 1
ATOM 2587 N N . ALA A 1 319 ? 6.868 -13.538 -23.706 1.00 93.38 319 ALA A N 1
ATOM 2588 C CA . ALA A 1 319 ? 7.851 -12.500 -23.998 1.00 93.38 319 ALA A CA 1
ATOM 2589 C C . ALA A 1 319 ? 7.893 -12.178 -25.497 1.00 93.38 319 ALA A C 1
ATOM 2591 O O . ALA A 1 319 ? 7.587 -11.055 -25.906 1.00 93.38 319 ALA A O 1
ATOM 2592 N N . ASP A 1 320 ? 8.158 -13.217 -26.295 1.00 93.00 320 ASP A N 1
ATOM 2593 C CA . ASP A 1 320 ? 8.268 -13.162 -27.750 1.00 93.00 320 ASP A CA 1
ATOM 2594 C C . ASP A 1 320 ? 6.970 -12.619 -28.382 1.00 93.00 320 ASP A C 1
ATOM 2596 O O . ASP A 1 320 ? 7.014 -11.806 -29.304 1.00 93.00 320 ASP A O 1
ATOM 2600 N N . ARG A 1 321 ? 5.798 -13.013 -27.854 1.00 92.75 321 ARG A N 1
ATOM 2601 C CA . ARG A 1 321 ? 4.482 -12.558 -28.342 1.00 92.75 321 ARG A CA 1
ATOM 2602 C C . ARG A 1 321 ? 4.246 -11.065 -28.116 1.00 92.75 321 ARG A C 1
ATOM 2604 O O . ARG A 1 321 ? 3.606 -10.430 -28.950 1.00 92.75 321 ARG A O 1
ATOM 2611 N N . ILE A 1 322 ? 4.674 -10.523 -26.975 1.00 91.69 322 ILE A N 1
ATOM 2612 C CA . ILE A 1 322 ? 4.413 -9.119 -26.614 1.00 91.69 322 ILE A CA 1
ATOM 2613 C C . ILE A 1 322 ? 5.541 -8.165 -27.029 1.00 91.69 322 ILE A C 1
ATOM 2615 O O . ILE A 1 322 ? 5.376 -6.955 -26.906 1.00 91.69 322 ILE A O 1
ATOM 2619 N N . GLY A 1 323 ? 6.665 -8.685 -27.532 1.00 90.44 323 GLY A N 1
ATOM 2620 C CA . GLY A 1 323 ? 7.829 -7.887 -27.930 1.00 90.44 323 GLY A CA 1
ATOM 2621 C C . GLY A 1 323 ? 8.749 -7.484 -26.770 1.00 90.44 323 GLY A C 1
ATOM 2622 O O . GLY A 1 323 ? 9.540 -6.558 -26.922 1.00 90.44 323 GLY A O 1
ATOM 2623 N N . SER A 1 324 ? 8.653 -8.160 -25.623 1.00 92.56 324 SER A N 1
ATOM 2624 C CA . SER A 1 324 ? 9.643 -8.080 -24.535 1.00 92.56 324 SER A CA 1
ATOM 2625 C C . SER A 1 324 ? 10.646 -9.230 -24.646 1.00 92.56 324 SER A C 1
ATOM 2627 O O . SER A 1 324 ? 10.351 -10.243 -25.275 1.00 92.56 324 SER A O 1
ATOM 2629 N N . VAL A 1 325 ? 11.784 -9.148 -23.963 1.00 94.44 325 VAL A N 1
ATOM 2630 C CA . VAL A 1 325 ? 12.803 -10.209 -24.013 1.00 94.44 325 VAL A CA 1
ATOM 2631 C C . VAL A 1 325 ? 12.805 -11.049 -22.734 1.00 94.44 325 VAL A C 1
ATOM 2633 O O . VAL A 1 325 ? 12.805 -10.498 -21.634 1.00 94.44 325 VAL A O 1
ATOM 2636 N N . TRP A 1 326 ? 12.894 -12.376 -22.883 1.00 95.19 326 TRP A N 1
ATOM 2637 C CA . TRP A 1 326 ? 13.264 -13.320 -21.821 1.00 95.19 326 TRP A CA 1
ATOM 2638 C C . TRP A 1 326 ? 14.342 -14.287 -22.331 1.00 95.19 326 TRP A C 1
ATOM 2640 O O . TRP A 1 326 ? 14.154 -14.944 -23.355 1.00 95.19 326 TRP A O 1
ATOM 2650 N N . ARG A 1 327 ? 15.463 -14.357 -21.611 1.00 94.75 327 ARG A N 1
ATOM 2651 C CA . ARG A 1 327 ? 16.669 -15.146 -21.898 1.00 94.75 327 ARG A CA 1
ATOM 2652 C C . ARG A 1 327 ? 16.934 -16.101 -20.728 1.00 94.75 327 ARG A C 1
ATOM 2654 O O . ARG A 1 327 ? 17.737 -15.770 -19.846 1.00 94.75 327 ARG A O 1
ATOM 2661 N N . PRO A 1 328 ? 16.227 -17.245 -20.637 1.00 92.38 328 PRO A N 1
ATOM 2662 C CA . PRO A 1 328 ? 16.404 -18.191 -19.536 1.00 92.38 328 PRO A CA 1
ATOM 2663 C C . PRO A 1 328 ? 17.834 -18.751 -19.456 1.00 92.38 328 PRO A C 1
ATOM 2665 O O . PRO A 1 328 ? 18.284 -19.105 -18.369 1.00 92.38 328 PRO A O 1
ATOM 2668 N N . GLU A 1 329 ? 18.582 -18.751 -20.562 1.00 93.44 329 GLU A N 1
ATOM 2669 C CA . GLU A 1 329 ? 20.002 -19.108 -20.635 1.00 93.44 329 GLU A CA 1
ATOM 2670 C C . GLU A 1 329 ? 20.908 -18.237 -19.741 1.00 93.44 329 GLU A C 1
ATOM 2672 O O . GLU A 1 329 ? 21.942 -18.704 -19.267 1.00 93.44 329 GLU A O 1
ATOM 2677 N N . ASN A 1 330 ? 20.497 -17.001 -19.436 1.00 94.31 330 ASN A N 1
ATOM 2678 C CA . ASN A 1 330 ? 21.246 -16.081 -18.575 1.00 94.31 330 ASN A CA 1
ATOM 2679 C C . ASN A 1 330 ? 20.916 -16.241 -17.073 1.00 94.31 330 ASN A C 1
ATOM 2681 O O . ASN A 1 330 ? 21.473 -15.523 -16.231 1.00 94.31 330 ASN A O 1
ATOM 2685 N N . LEU A 1 331 ? 19.995 -17.142 -16.702 1.00 91.69 331 LEU A N 1
ATOM 2686 C CA . LEU A 1 331 ? 19.600 -17.358 -15.307 1.00 91.69 331 LEU A CA 1
ATOM 2687 C C . LEU A 1 331 ? 20.703 -18.078 -14.509 1.00 91.69 331 LEU A C 1
ATOM 2689 O O . LEU A 1 331 ? 21.168 -19.142 -14.925 1.00 91.69 331 LEU A O 1
ATOM 2693 N N . PRO A 1 332 ? 21.080 -17.590 -13.308 1.00 85.06 332 PRO A N 1
ATOM 2694 C CA . PRO A 1 332 ? 22.012 -18.306 -12.440 1.00 85.06 332 PRO A CA 1
ATOM 2695 C C . PRO A 1 332 ? 21.470 -19.690 -12.062 1.00 85.06 332 PRO A C 1
ATOM 2697 O O . PRO A 1 332 ? 20.483 -19.810 -11.337 1.00 85.06 332 PRO A O 1
ATOM 2700 N N . GLY A 1 333 ? 22.120 -20.746 -12.561 1.00 83.94 333 GLY A N 1
ATOM 2701 C CA . GLY A 1 333 ? 21.707 -22.131 -12.316 1.00 83.94 333 GLY A CA 1
ATOM 2702 C C . GLY A 1 333 ? 20.288 -22.449 -12.807 1.00 83.94 333 GLY A C 1
ATOM 2703 O O . GLY A 1 333 ? 19.606 -23.261 -12.183 1.00 83.94 333 GLY A O 1
ATOM 2704 N N . GLY A 1 334 ? 19.813 -21.764 -13.857 1.00 84.56 334 GLY A N 1
ATOM 2705 C CA . GLY A 1 334 ? 18.469 -21.945 -14.424 1.00 84.56 334 GLY A CA 1
ATOM 2706 C C . GLY A 1 334 ? 17.314 -21.453 -13.538 1.00 84.56 334 GLY A C 1
ATOM 2707 O O . GLY A 1 334 ? 16.152 -21.718 -13.844 1.00 84.56 334 GLY A O 1
ATOM 2708 N N . LYS A 1 335 ? 17.604 -20.754 -12.432 1.00 86.69 335 LYS A N 1
ATOM 2709 C CA . LYS A 1 335 ? 16.614 -20.303 -11.441 1.00 86.69 335 LYS A CA 1
ATOM 2710 C C . LYS A 1 335 ? 16.605 -18.783 -11.318 1.00 86.69 335 LYS A C 1
ATOM 2712 O O . LYS A 1 335 ? 17.612 -18.118 -11.552 1.00 86.69 335 LYS A O 1
ATOM 2717 N N . LEU A 1 336 ? 15.462 -18.229 -10.906 1.00 89.31 336 LEU A N 1
ATOM 2718 C CA . LEU A 1 336 ? 15.376 -16.810 -10.563 1.00 89.31 336 LEU A CA 1
ATOM 2719 C C . LEU A 1 336 ? 16.356 -16.484 -9.423 1.00 89.31 336 LEU A C 1
ATOM 2721 O O . LEU A 1 336 ? 16.341 -17.182 -8.405 1.00 89.31 336 LEU A O 1
ATOM 2725 N N . PRO A 1 337 ? 17.169 -15.419 -9.542 1.00 91.25 337 PRO A N 1
ATOM 2726 C CA . PRO A 1 337 ? 17.983 -14.955 -8.435 1.00 91.25 337 PRO A CA 1
ATOM 2727 C C . PRO A 1 337 ? 17.052 -14.397 -7.358 1.00 91.25 337 PRO A C 1
ATOM 2729 O O . PRO A 1 337 ? 16.320 -13.429 -7.584 1.00 91.25 337 PRO A O 1
ATOM 2732 N N . LEU A 1 338 ? 17.069 -15.028 -6.188 1.00 91.06 338 LEU A N 1
ATOM 2733 C CA . LEU A 1 338 ? 16.337 -14.578 -5.011 1.00 91.06 338 LEU A CA 1
ATOM 2734 C C . LEU A 1 338 ? 17.311 -13.989 -3.996 1.00 91.06 338 LEU A C 1
ATOM 2736 O O . LEU A 1 338 ? 18.411 -14.507 -3.802 1.00 91.06 338 LEU A O 1
ATOM 2740 N N . ASP A 1 339 ? 16.890 -12.935 -3.308 1.00 89.19 339 ASP A N 1
ATOM 2741 C CA . ASP A 1 339 ? 17.641 -12.394 -2.187 1.00 89.19 339 ASP A CA 1
ATOM 2742 C C . ASP A 1 339 ? 17.491 -13.242 -0.909 1.00 89.19 339 ASP A C 1
ATOM 2744 O O . ASP A 1 339 ? 16.763 -14.241 -0.854 1.00 89.19 339 ASP A O 1
ATOM 2748 N N . ARG A 1 340 ? 18.183 -12.832 0.162 1.00 89.12 340 ARG A N 1
ATOM 2749 C CA . ARG A 1 340 ? 18.158 -13.530 1.459 1.00 89.12 340 ARG A CA 1
ATOM 2750 C C . ARG A 1 340 ? 16.766 -13.623 2.102 1.00 89.12 340 ARG A C 1
ATOM 2752 O O . ARG A 1 340 ? 16.559 -14.481 2.953 1.00 89.12 340 ARG A O 1
ATOM 2759 N N . PHE A 1 341 ? 15.816 -12.784 1.682 1.00 88.81 341 PHE A N 1
ATOM 2760 C CA . PHE A 1 341 ? 14.420 -12.787 2.131 1.00 88.81 341 PHE A CA 1
ATOM 2761 C C . PHE A 1 341 ? 13.480 -13.522 1.158 1.00 88.81 341 PHE A C 1
ATOM 2763 O O . PHE A 1 341 ? 12.269 -13.536 1.371 1.00 88.81 341 PHE A O 1
ATOM 2770 N N . LYS A 1 342 ? 14.038 -14.182 0.131 1.00 89.50 342 LYS A N 1
ATOM 2771 C CA . LYS A 1 342 ? 13.338 -14.926 -0.930 1.00 89.50 342 LYS A CA 1
ATOM 2772 C C . LYS A 1 342 ? 12.522 -14.051 -1.894 1.00 89.50 342 LYS A C 1
ATOM 2774 O O . LYS A 1 342 ? 11.625 -14.557 -2.565 1.00 89.50 342 LYS A O 1
ATOM 2779 N N . PHE A 1 343 ? 12.857 -12.766 -2.025 1.00 90.75 343 PHE A N 1
ATOM 2780 C CA . PHE A 1 343 ? 12.286 -11.899 -3.063 1.00 90.75 343 PHE A CA 1
ATOM 2781 C C . PHE A 1 343 ? 13.164 -11.871 -4.319 1.00 90.75 343 PHE A C 1
ATOM 2783 O O . PHE A 1 343 ? 14.381 -12.013 -4.236 1.00 90.75 343 PHE A O 1
ATOM 2790 N N . ILE A 1 344 ? 12.553 -11.659 -5.489 1.00 91.94 344 ILE A N 1
ATOM 2791 C CA . ILE A 1 344 ? 13.262 -11.608 -6.778 1.00 91.94 344 ILE A CA 1
ATOM 2792 C C . ILE A 1 344 ? 14.265 -10.444 -6.806 1.00 91.94 344 ILE A C 1
ATOM 2794 O O . ILE A 1 344 ? 13.911 -9.287 -6.562 1.00 91.94 344 ILE A O 1
ATOM 2798 N N . ASN A 1 345 ? 15.512 -10.745 -7.169 1.00 92.06 345 ASN A N 1
ATOM 2799 C CA . ASN A 1 345 ? 16.577 -9.771 -7.369 1.00 92.06 345 ASN A CA 1
ATOM 2800 C C . ASN A 1 345 ? 16.532 -9.187 -8.795 1.00 92.06 345 ASN A C 1
ATOM 2802 O O . ASN A 1 345 ? 17.298 -9.570 -9.681 1.00 92.06 345 ASN A O 1
ATOM 2806 N N . TRP A 1 346 ? 15.624 -8.232 -9.015 1.00 91.88 346 TRP A N 1
ATOM 2807 C CA . TRP A 1 346 ? 15.425 -7.557 -10.308 1.00 91.88 346 TRP A CA 1
ATOM 2808 C C . TRP A 1 346 ? 16.691 -6.896 -10.872 1.00 91.88 346 TRP A C 1
ATOM 2810 O O . TRP A 1 346 ? 16.883 -6.870 -12.087 1.00 91.88 346 TRP A O 1
ATOM 2820 N N . LEU A 1 347 ? 17.573 -6.387 -10.004 1.00 90.56 347 LEU A N 1
ATOM 2821 C CA . LEU A 1 347 ? 18.833 -5.766 -10.424 1.00 90.56 347 LEU A CA 1
ATOM 2822 C C . LEU A 1 347 ? 19.815 -6.800 -10.983 1.00 90.56 347 LEU A C 1
ATOM 2824 O O . LEU A 1 347 ? 20.492 -6.522 -11.969 1.00 90.56 347 LEU A O 1
ATOM 2828 N N . GLU A 1 348 ? 19.867 -8.004 -10.410 1.00 92.19 348 GLU A N 1
ATOM 2829 C CA . GLU A 1 348 ? 20.687 -9.089 -10.954 1.00 92.19 348 GLU A CA 1
ATOM 2830 C C . GLU A 1 348 ? 20.129 -9.621 -12.277 1.00 92.19 348 GLU A C 1
ATOM 2832 O O . GLU A 1 348 ? 20.906 -9.828 -13.207 1.00 92.19 348 GLU A O 1
ATOM 2837 N N . LEU A 1 349 ? 18.802 -9.754 -12.402 1.00 92.69 349 LEU A N 1
ATOM 2838 C CA . LEU A 1 349 ? 18.155 -10.099 -13.674 1.00 92.69 349 LEU A CA 1
ATOM 2839 C C . LEU A 1 349 ? 18.502 -9.091 -14.786 1.00 92.69 349 LEU A C 1
ATOM 2841 O O . LEU A 1 349 ? 18.859 -9.507 -15.890 1.00 92.69 349 LEU A O 1
ATOM 2845 N N . LYS A 1 350 ? 18.456 -7.777 -14.497 1.00 92.00 350 LYS A N 1
ATOM 2846 C CA . LYS A 1 350 ? 18.761 -6.716 -15.481 1.00 92.00 350 LYS A CA 1
ATOM 2847 C C . LYS A 1 350 ? 20.268 -6.676 -15.781 1.00 92.00 350 LYS A C 1
ATOM 2849 O O . LYS A 1 350 ? 20.654 -6.630 -16.944 1.00 92.00 350 LYS A O 1
ATOM 2854 N N . LYS A 1 351 ? 21.131 -6.829 -14.763 1.00 92.50 351 LYS A N 1
ATOM 2855 C CA . LYS A 1 351 ? 22.599 -6.937 -14.918 1.00 92.50 351 LYS A CA 1
ATOM 2856 C C . LYS A 1 351 ? 23.019 -8.127 -15.789 1.00 92.50 351 LYS A C 1
ATOM 2858 O O . LYS A 1 351 ? 23.928 -7.987 -16.600 1.00 92.50 351 LYS A O 1
ATOM 2863 N N . LYS A 1 352 ? 22.371 -9.284 -15.628 1.00 94.56 352 LYS A N 1
ATOM 2864 C CA . LYS A 1 352 ? 22.633 -10.499 -16.420 1.00 94.56 352 LYS A CA 1
ATOM 2865 C C . LYS A 1 352 ? 21.909 -10.521 -17.769 1.00 94.56 352 LYS A C 1
ATOM 2867 O O . LYS A 1 352 ? 22.056 -11.492 -18.497 1.00 94.56 352 LYS A O 1
ATOM 2872 N N . LYS A 1 353 ? 21.141 -9.477 -18.116 1.00 94.81 353 LYS A N 1
ATOM 2873 C CA . LYS A 1 353 ? 20.310 -9.423 -19.333 1.00 94.81 353 LYS A CA 1
ATOM 2874 C C . LYS A 1 353 ? 19.407 -10.658 -19.474 1.00 94.81 353 LYS A C 1
ATOM 2876 O O . LYS A 1 353 ? 19.259 -11.210 -20.559 1.00 94.81 353 LYS A O 1
ATOM 2881 N N . VAL A 1 354 ? 18.825 -11.124 -18.366 1.00 95.06 354 VAL A N 1
ATOM 2882 C CA . VAL A 1 354 ? 17.828 -12.213 -18.384 1.00 95.06 354 VAL A CA 1
ATOM 2883 C C . VAL A 1 354 ? 16.519 -11.733 -19.004 1.00 95.06 354 VAL A C 1
ATOM 2885 O O . VAL A 1 354 ? 15.781 -12.518 -19.584 1.00 95.06 354 VAL A O 1
ATOM 2888 N N . PHE A 1 355 ? 16.217 -10.445 -18.882 1.00 94.38 355 PHE A N 1
ATOM 2889 C CA . PHE A 1 355 ? 14.973 -9.866 -19.360 1.00 94.38 355 PHE A CA 1
ATOM 2890 C C . PHE A 1 355 ? 15.162 -8.417 -19.796 1.00 94.38 355 PHE A C 1
ATOM 2892 O O . PHE A 1 355 ? 15.996 -7.695 -19.241 1.00 94.38 355 PHE A O 1
ATOM 2899 N N . GLU A 1 356 ? 14.369 -8.009 -20.780 1.00 93.38 356 GLU A N 1
ATOM 2900 C CA . GLU A 1 356 ? 14.269 -6.629 -21.257 1.00 93.38 356 GLU A CA 1
ATOM 2901 C C . GLU A 1 356 ? 12.760 -6.319 -21.327 1.00 93.38 356 GLU A C 1
ATOM 2903 O O . GLU A 1 356 ? 12.104 -6.650 -22.322 1.00 93.38 356 GLU A O 1
ATOM 2908 N N . PRO A 1 357 ? 12.165 -5.826 -20.220 1.00 93.56 357 PRO A N 1
ATOM 2909 C CA . PRO A 1 357 ? 10.737 -5.529 -20.141 1.00 93.56 357 PRO A CA 1
ATOM 2910 C C . PRO A 1 357 ? 10.381 -4.293 -20.976 1.00 93.56 357 PRO A C 1
ATOM 2912 O O . PRO A 1 357 ? 11.204 -3.406 -21.199 1.00 93.56 357 PRO A O 1
ATOM 2915 N N . LEU A 1 358 ? 9.124 -4.207 -21.408 1.00 92.94 358 LEU A N 1
ATOM 2916 C CA . LEU A 1 358 ? 8.613 -3.065 -22.159 1.00 92.94 358 LEU A CA 1
ATOM 2917 C C . LEU A 1 358 ? 8.628 -1.794 -21.300 1.00 92.94 358 LEU A C 1
ATOM 2919 O O . LEU A 1 358 ? 8.198 -1.792 -20.143 1.00 92.94 358 LEU A O 1
ATOM 2923 N N . VAL A 1 359 ? 9.075 -0.697 -21.912 1.00 91.50 359 VAL A N 1
ATOM 2924 C CA . VAL A 1 359 ? 9.155 0.644 -21.304 1.00 91.50 359 VAL A CA 1
ATOM 2925 C C . VAL A 1 359 ? 7.908 1.501 -21.557 1.00 91.50 359 VAL A C 1
ATOM 2927 O O . VAL A 1 359 ? 7.706 2.507 -20.879 1.00 91.50 359 VAL A O 1
ATOM 2930 N N . SER A 1 360 ? 7.062 1.106 -22.517 1.00 90.50 360 SER A N 1
ATOM 2931 C CA . SER A 1 360 ? 5.825 1.790 -22.916 1.00 90.50 360 SER A CA 1
ATOM 2932 C C . SER A 1 360 ? 4.880 0.838 -23.663 1.00 90.50 360 SER A C 1
ATOM 2934 O O . SER A 1 360 ? 5.327 -0.165 -24.216 1.00 90.50 360 SER A O 1
ATOM 2936 N N . LEU A 1 361 ? 3.585 1.175 -23.723 1.00 88.12 361 LEU A N 1
ATOM 2937 C CA . LEU A 1 361 ? 2.623 0.565 -24.660 1.00 88.12 361 LEU A CA 1
ATOM 2938 C C . LEU A 1 361 ? 2.644 1.241 -26.049 1.00 88.12 361 LEU A C 1
ATOM 2940 O O . LEU A 1 361 ? 2.149 0.679 -27.024 1.00 88.12 361 LEU A O 1
ATOM 2944 N N . HIS A 1 362 ? 3.224 2.441 -26.141 1.00 84.38 362 HIS A N 1
ATOM 2945 C CA . HIS A 1 362 ? 3.333 3.248 -27.357 1.00 84.38 362 HIS A CA 1
ATOM 2946 C C . HIS A 1 362 ? 4.757 3.173 -27.931 1.00 84.38 362 HIS A C 1
ATOM 2948 O O . HIS A 1 362 ? 5.734 3.356 -27.199 1.00 84.38 362 HIS A O 1
ATOM 2954 N N . LYS A 1 363 ? 4.870 2.898 -29.239 1.00 75.25 363 LYS A N 1
ATOM 2955 C CA . LYS A 1 363 ? 6.141 2.608 -29.939 1.00 75.25 363 LYS A CA 1
ATOM 2956 C C . LYS A 1 363 ? 7.077 3.815 -30.094 1.00 75.25 363 LYS A C 1
ATOM 2958 O O . LYS A 1 363 ? 8.256 3.639 -30.369 1.00 75.25 363 LYS A O 1
ATOM 2963 N 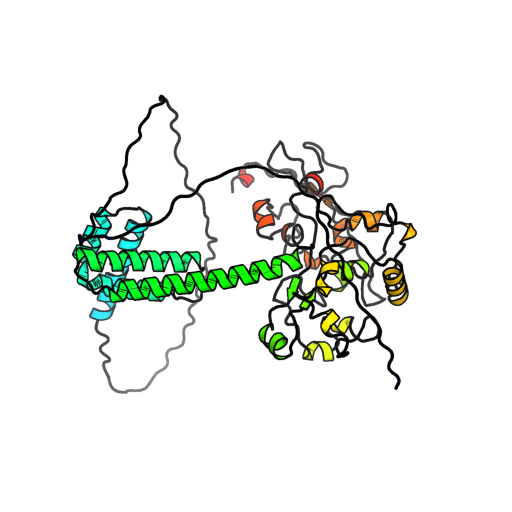N . ASP A 1 364 ? 6.547 5.021 -29.954 1.00 78.12 364 ASP A N 1
ATOM 2964 C CA . ASP A 1 364 ? 7.223 6.313 -30.103 1.00 78.12 364 ASP A CA 1
ATOM 2965 C C . ASP A 1 364 ? 7.815 6.851 -28.786 1.00 78.12 364 ASP A C 1
ATOM 2967 O O . ASP A 1 364 ? 8.484 7.888 -28.778 1.00 78.12 364 ASP A O 1
ATOM 2971 N N . TYR A 1 365 ? 7.605 6.147 -27.668 1.00 81.06 365 TYR A N 1
ATOM 2972 C CA . TYR A 1 365 ? 8.110 6.558 -26.362 1.00 81.06 365 TYR A CA 1
ATOM 2973 C C . TYR A 1 365 ? 9.642 6.588 -26.319 1.00 81.06 365 TYR A C 1
ATOM 2975 O O . TYR A 1 365 ? 10.314 5.557 -26.374 1.00 81.06 365 TYR A O 1
ATOM 2983 N N . LYS A 1 366 ? 10.197 7.790 -26.141 1.00 77.00 366 LYS A N 1
ATOM 2984 C CA . LYS A 1 366 ? 11.628 7.996 -25.908 1.00 77.00 366 LYS A CA 1
ATOM 2985 C C . LYS A 1 366 ? 11.931 7.885 -24.419 1.00 77.00 366 LYS A C 1
ATOM 2987 O O . LYS A 1 366 ? 11.555 8.754 -23.631 1.00 77.00 366 LYS A O 1
ATOM 2992 N N . GLU A 1 367 ? 12.631 6.818 -24.054 1.00 72.94 367 GLU A N 1
ATOM 2993 C CA . GLU A 1 367 ? 13.144 6.608 -22.705 1.00 72.94 367 GLU A CA 1
ATOM 2994 C C . GLU A 1 367 ? 14.111 7.730 -22.289 1.00 72.94 367 GLU A C 1
ATOM 2996 O O . GLU A 1 367 ? 14.907 8.226 -23.089 1.00 72.94 367 GLU A O 1
ATOM 3001 N N . LYS A 1 368 ? 14.029 8.140 -21.018 1.00 80.56 368 LYS A N 1
ATOM 3002 C CA . LYS A 1 368 ? 14.919 9.127 -20.397 1.00 80.56 368 LYS A CA 1
ATOM 3003 C C . LYS A 1 368 ? 15.415 8.595 -19.056 1.00 80.56 368 LYS A C 1
ATOM 3005 O O . LYS A 1 368 ? 14.704 8.683 -18.056 1.00 80.56 368 LYS A O 1
ATOM 3010 N N . THR A 1 369 ? 16.637 8.077 -19.047 1.00 83.25 369 THR A N 1
ATOM 3011 C CA . THR A 1 369 ? 17.381 7.746 -17.826 1.00 83.25 369 THR A CA 1
ATOM 3012 C C . THR A 1 369 ? 18.223 8.944 -17.389 1.00 83.25 369 THR A C 1
ATOM 3014 O O . THR A 1 369 ? 18.776 9.662 -18.221 1.00 83.25 369 THR A O 1
ATOM 3017 N N . TYR A 1 370 ? 18.358 9.128 -16.078 1.00 86.50 370 TYR A N 1
ATOM 3018 C CA . TYR A 1 370 ? 19.208 10.136 -15.447 1.00 86.50 370 TYR A CA 1
ATOM 3019 C C . TYR A 1 370 ? 20.286 9.433 -14.615 1.00 86.50 370 TYR A C 1
ATOM 3021 O O . TYR A 1 370 ? 19.957 8.754 -13.647 1.00 86.50 370 TYR A O 1
ATOM 3029 N N . ASP A 1 371 ? 21.565 9.591 -14.962 1.00 90.44 371 ASP A N 1
ATOM 3030 C CA . ASP A 1 371 ? 22.701 9.012 -14.217 1.00 90.44 371 ASP A CA 1
ATOM 3031 C C . ASP A 1 371 ? 23.289 10.038 -13.234 1.00 90.44 371 ASP A C 1
ATOM 3033 O O . ASP A 1 371 ? 24.406 10.529 -13.371 1.00 90.44 371 ASP A O 1
ATOM 3037 N N . THR A 1 372 ? 22.471 10.444 -12.261 1.00 91.31 372 THR A N 1
ATOM 3038 C CA . THR A 1 372 ? 22.864 11.390 -11.206 1.00 91.31 372 THR A CA 1
ATOM 3039 C C . THR A 1 372 ? 22.898 10.684 -9.861 1.00 91.31 372 THR A C 1
ATOM 3041 O O . THR A 1 372 ? 21.880 10.174 -9.386 1.00 91.31 372 THR A O 1
ATOM 3044 N N . LYS A 1 373 ? 24.053 10.697 -9.197 1.00 93.56 373 LYS A N 1
ATOM 3045 C CA . LYS A 1 373 ? 24.231 10.076 -7.880 1.00 93.56 373 LYS A CA 1
ATOM 3046 C C . LYS A 1 373 ? 24.191 11.132 -6.780 1.00 93.56 373 LYS A C 1
ATOM 3048 O O . LYS A 1 373 ? 24.743 12.215 -6.941 1.00 93.56 373 LYS A O 1
ATOM 3053 N N . ILE A 1 374 ? 23.519 10.828 -5.672 1.00 91.88 374 ILE A N 1
ATOM 3054 C CA . ILE A 1 374 ? 23.380 11.706 -4.504 1.00 91.88 374 ILE A CA 1
ATOM 3055 C C . ILE A 1 374 ? 23.924 10.983 -3.275 1.00 91.88 374 ILE A C 1
ATOM 3057 O O . ILE A 1 374 ? 23.480 9.879 -2.953 1.00 91.88 374 ILE A O 1
ATOM 3061 N N . LEU A 1 375 ? 24.842 11.628 -2.556 1.00 91.81 375 LEU A N 1
ATOM 3062 C CA . LEU A 1 375 ? 25.350 11.131 -1.282 1.00 91.81 375 LEU A CA 1
ATOM 3063 C C . LEU A 1 375 ? 24.524 11.693 -0.119 1.00 91.81 375 LEU A C 1
ATOM 3065 O O . LEU A 1 375 ? 24.492 12.900 0.128 1.00 91.81 375 LEU A O 1
ATOM 3069 N N . PHE A 1 376 ? 23.872 10.802 0.623 1.00 90.44 376 PHE A N 1
ATOM 3070 C CA . PHE A 1 376 ? 23.165 11.124 1.857 1.00 90.44 376 PHE A CA 1
ATOM 3071 C C . PHE A 1 376 ? 24.048 10.812 3.069 1.00 90.44 376 PHE A C 1
ATOM 3073 O O . PHE A 1 376 ? 24.260 9.649 3.431 1.00 90.44 376 PHE A O 1
ATOM 3080 N N . ASN A 1 377 ? 24.522 11.870 3.729 1.00 87.38 377 ASN A N 1
ATOM 3081 C CA . ASN A 1 377 ? 25.308 11.761 4.954 1.00 87.38 377 ASN A CA 1
ATOM 3082 C C . ASN A 1 377 ? 24.416 11.354 6.139 1.00 87.38 377 ASN A C 1
ATOM 3084 O O . ASN A 1 377 ? 23.450 12.038 6.485 1.00 87.38 377 ASN A O 1
ATOM 3088 N N . THR A 1 378 ? 24.725 10.221 6.770 1.00 87.12 378 THR A N 1
ATOM 3089 C CA . THR A 1 378 ? 24.025 9.749 7.976 1.00 87.12 378 THR A CA 1
ATOM 3090 C C . THR A 1 378 ? 24.496 10.513 9.214 1.00 87.12 378 THR A C 1
ATOM 3092 O O . THR A 1 378 ? 25.676 10.816 9.352 1.00 87.12 378 THR A O 1
ATOM 3095 N N . ARG A 1 379 ? 23.601 10.770 10.174 1.00 84.50 379 ARG A N 1
ATOM 3096 C CA . ARG A 1 379 ? 23.957 11.450 11.439 1.00 84.50 379 ARG A CA 1
ATOM 3097 C C . ARG A 1 379 ? 24.682 10.562 12.458 1.00 84.50 379 ARG A C 1
ATOM 3099 O O . ARG A 1 379 ? 25.197 11.069 13.443 1.00 84.50 379 ARG A O 1
ATOM 3106 N N . ASN A 1 380 ? 24.665 9.242 12.269 1.00 83.06 380 ASN A N 1
ATOM 3107 C CA . ASN A 1 380 ? 25.348 8.298 13.149 1.00 83.06 380 ASN A CA 1
ATOM 3108 C C . ASN A 1 380 ? 26.725 7.963 12.557 1.00 83.06 380 ASN A C 1
ATOM 3110 O O . ASN A 1 380 ? 26.805 7.501 11.418 1.00 83.06 380 ASN A O 1
ATOM 3114 N N . ASN A 1 381 ? 27.787 8.170 13.335 1.00 83.12 381 ASN A N 1
ATOM 3115 C CA . ASN A 1 381 ? 29.171 7.938 12.916 1.00 83.12 381 ASN A CA 1
ATOM 3116 C C . ASN A 1 381 ? 29.491 6.454 12.669 1.00 83.12 381 ASN A C 1
ATOM 3118 O O . ASN A 1 381 ? 30.385 6.154 11.887 1.00 83.12 381 ASN A O 1
ATOM 3122 N N . PHE A 1 382 ? 28.733 5.531 13.267 1.00 85.94 382 PHE A N 1
ATOM 3123 C CA . PHE A 1 382 ? 28.918 4.082 13.121 1.00 85.94 382 PHE A CA 1
ATOM 3124 C C . PHE A 1 382 ? 28.116 3.465 11.962 1.00 85.94 382 PHE A C 1
ATOM 3126 O O . PHE A 1 382 ? 28.173 2.258 11.745 1.00 85.94 382 PHE A O 1
ATOM 3133 N N . VAL A 1 383 ? 27.337 4.268 11.229 1.00 90.50 383 VAL A N 1
ATOM 3134 C CA . VAL A 1 383 ? 26.495 3.800 10.119 1.00 90.50 383 VAL A CA 1
ATOM 3135 C C . VAL A 1 383 ? 26.939 4.481 8.833 1.00 90.50 383 VAL A C 1
ATOM 3137 O O . VAL A 1 383 ? 26.865 5.703 8.733 1.00 90.50 383 VAL A O 1
ATOM 3140 N N . ASN A 1 384 ? 27.345 3.691 7.839 1.00 93.44 384 ASN A N 1
ATOM 3141 C CA . ASN A 1 384 ? 27.747 4.157 6.509 1.00 93.44 384 ASN A CA 1
ATOM 3142 C C . ASN A 1 384 ? 26.761 5.166 5.892 1.00 93.44 384 ASN A C 1
ATOM 3144 O O . ASN A 1 384 ? 25.545 5.100 6.105 1.00 93.44 384 ASN A O 1
ATOM 3148 N N . ASN A 1 385 ? 27.292 6.076 5.079 1.00 93.25 385 ASN A N 1
ATOM 3149 C CA . ASN A 1 385 ? 26.508 6.969 4.234 1.00 93.25 385 ASN A CA 1
ATOM 3150 C C . ASN A 1 385 ? 25.724 6.171 3.174 1.00 93.25 385 ASN A C 1
ATOM 3152 O O . ASN A 1 385 ? 26.050 5.020 2.861 1.00 93.25 385 ASN A O 1
ATOM 3156 N N . VAL A 1 386 ? 24.676 6.791 2.626 1.00 93.88 386 VAL A N 1
ATOM 3157 C CA . VAL A 1 386 ? 23.823 6.180 1.598 1.00 93.88 386 VAL A CA 1
ATOM 3158 C C . VAL A 1 386 ? 24.085 6.829 0.248 1.00 93.88 386 VAL A C 1
ATOM 3160 O O . VAL A 1 386 ? 23.815 8.017 0.077 1.00 93.88 386 VAL A O 1
ATOM 3163 N N . LEU A 1 387 ? 24.561 6.044 -0.719 1.00 93.12 387 LEU A N 1
ATOM 3164 C CA . LEU A 1 387 ? 24.631 6.462 -2.115 1.00 93.12 387 LEU A CA 1
ATOM 3165 C C . LEU A 1 387 ? 23.304 6.137 -2.807 1.00 93.12 387 LEU A C 1
ATOM 3167 O O . LEU A 1 387 ? 22.962 4.972 -3.011 1.00 93.12 387 LEU A O 1
ATOM 3171 N N . PHE A 1 388 ? 22.550 7.176 -3.152 1.00 93.69 388 PHE A N 1
ATOM 3172 C CA . PHE A 1 388 ? 21.383 7.072 -4.017 1.00 93.69 388 PHE A CA 1
ATOM 3173 C C . PHE A 1 388 ? 21.808 7.266 -5.470 1.00 93.69 388 PHE A C 1
ATOM 3175 O O . PHE A 1 388 ? 22.579 8.171 -5.781 1.00 93.69 388 PHE A O 1
ATOM 3182 N N . ASP A 1 389 ? 21.275 6.442 -6.361 1.00 93.31 389 ASP A N 1
ATOM 3183 C CA . ASP A 1 389 ? 21.610 6.439 -7.780 1.00 93.31 389 ASP A CA 1
ATOM 3184 C C . ASP A 1 389 ? 20.319 6.639 -8.588 1.00 93.31 389 ASP A C 1
ATOM 3186 O O . ASP A 1 389 ? 19.405 5.812 -8.518 1.00 93.31 389 ASP A O 1
ATOM 3190 N N . HIS A 1 390 ? 20.202 7.749 -9.326 1.00 93.12 390 HIS A N 1
ATOM 3191 C CA . HIS A 1 390 ? 19.038 7.978 -10.183 1.00 93.12 390 HIS A CA 1
ATOM 3192 C C . HIS A 1 390 ? 18.955 6.977 -11.329 1.00 93.12 390 HIS A C 1
ATOM 3194 O O . HIS A 1 390 ? 17.841 6.709 -11.778 1.00 93.12 390 HIS A O 1
ATOM 3200 N N . LYS A 1 391 ? 20.068 6.399 -11.794 1.00 92.19 391 LYS A N 1
ATOM 3201 C CA . LYS A 1 391 ? 20.074 5.529 -12.966 1.00 92.19 391 LYS A CA 1
ATOM 3202 C C . LYS A 1 391 ? 19.217 4.301 -12.700 1.00 92.19 391 LYS A C 1
ATOM 3204 O O . LYS A 1 391 ? 18.242 4.069 -13.403 1.00 92.19 391 LYS A O 1
ATOM 3209 N N . ILE A 1 392 ? 19.484 3.595 -11.599 1.00 91.69 392 ILE A N 1
ATOM 3210 C CA . ILE A 1 392 ? 18.747 2.376 -11.218 1.00 91.69 392 ILE A CA 1
ATOM 3211 C C . ILE A 1 392 ? 17.258 2.620 -10.904 1.00 91.69 392 ILE A C 1
ATOM 3213 O O . ILE A 1 392 ? 16.486 1.664 -10.874 1.00 91.69 392 ILE A O 1
ATOM 3217 N N . HIS A 1 393 ? 16.852 3.873 -10.664 1.00 92.12 393 HIS A N 1
ATOM 3218 C CA . HIS A 1 393 ? 15.457 4.254 -10.422 1.00 92.12 393 HIS A CA 1
ATOM 3219 C C . HIS A 1 393 ? 14.766 4.740 -11.708 1.00 92.12 393 HIS A C 1
ATOM 3221 O O . HIS A 1 393 ? 13.720 4.212 -12.074 1.00 92.12 393 HIS A O 1
ATOM 3227 N N . SER A 1 394 ? 15.347 5.705 -12.423 1.00 91.44 394 SER A N 1
ATOM 3228 C CA . SER A 1 394 ? 14.819 6.248 -13.688 1.00 91.44 394 SER A CA 1
ATOM 3229 C C . SER A 1 394 ? 14.797 5.217 -14.825 1.00 91.44 394 SER A C 1
ATOM 3231 O O . SER A 1 394 ? 13.874 5.225 -15.640 1.00 91.44 394 SER A O 1
ATOM 3233 N N . ASP A 1 395 ? 15.700 4.229 -14.785 1.00 89.88 395 ASP A N 1
ATOM 3234 C CA . ASP A 1 395 ? 15.639 3.009 -15.603 1.00 89.88 395 ASP A CA 1
ATOM 3235 C C . ASP A 1 395 ? 14.334 2.206 -15.391 1.00 89.88 395 ASP A C 1
ATOM 3237 O O . ASP A 1 395 ? 14.129 1.251 -16.122 1.00 89.88 395 ASP A O 1
ATOM 3241 N N . TRP A 1 396 ? 13.475 2.523 -14.408 1.00 89.31 396 TRP A N 1
ATOM 3242 C CA . TRP A 1 396 ? 12.225 1.801 -14.101 1.00 89.31 396 TRP A CA 1
ATOM 3243 C C . TRP A 1 396 ? 10.987 2.697 -13.906 1.00 89.31 396 TRP A C 1
ATOM 3245 O O . TRP A 1 396 ? 9.868 2.254 -14.177 1.00 89.31 396 TRP A O 1
ATOM 3255 N N . ILE A 1 397 ? 11.143 3.924 -13.392 1.00 90.44 397 ILE A N 1
ATOM 3256 C CA . ILE A 1 397 ? 10.047 4.844 -13.021 1.00 90.44 39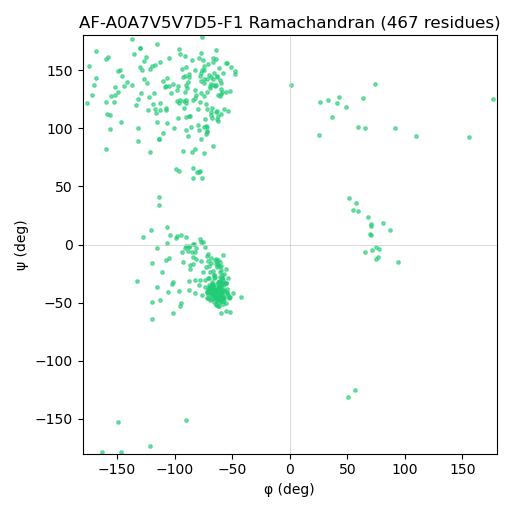7 ILE A CA 1
ATOM 3257 C C . ILE A 1 397 ? 10.203 6.241 -13.641 1.00 90.44 397 ILE A C 1
ATOM 3259 O O . ILE A 1 397 ? 11.308 6.735 -13.836 1.00 90.44 397 ILE A O 1
ATOM 3263 N N . LYS A 1 398 ? 9.072 6.913 -13.902 1.00 89.31 398 LYS A N 1
ATOM 3264 C CA . LYS A 1 398 ? 9.021 8.309 -14.385 1.00 89.31 398 LYS A CA 1
ATOM 3265 C C . LYS A 1 398 ? 9.351 9.292 -13.254 1.00 89.31 398 LYS A C 1
ATOM 3267 O O . LYS A 1 398 ? 8.993 9.043 -12.106 1.00 89.31 398 LYS A O 1
ATOM 3272 N N . CYS A 1 399 ? 9.935 10.450 -13.569 1.00 89.62 399 CYS A N 1
ATOM 3273 C CA . CYS A 1 399 ? 10.290 11.482 -12.578 1.00 89.62 399 CYS A CA 1
ATOM 3274 C C . CYS A 1 399 ? 9.097 11.914 -11.700 1.00 89.62 399 CYS A C 1
ATOM 3276 O O . CYS A 1 399 ? 9.251 12.073 -10.490 1.00 89.62 399 CYS A O 1
ATOM 3278 N N . SER A 1 400 ? 7.896 12.008 -12.287 1.00 88.62 400 SER A N 1
ATOM 3279 C CA . SER A 1 400 ? 6.632 12.346 -11.608 1.00 88.62 400 SER A CA 1
ATOM 3280 C C . SER A 1 400 ? 6.183 11.335 -10.544 1.00 88.62 400 SER A C 1
ATOM 3282 O O . SER A 1 400 ? 5.335 11.647 -9.711 1.00 88.62 400 SER A O 1
ATOM 3284 N N . VAL A 1 401 ? 6.764 10.129 -10.522 1.00 88.69 401 VAL A N 1
ATOM 3285 C CA . VAL A 1 401 ? 6.565 9.161 -9.433 1.00 88.69 401 VAL A CA 1
ATOM 3286 C C . VAL A 1 401 ? 7.167 9.670 -8.123 1.00 88.69 401 VAL A C 1
ATOM 3288 O O . VAL A 1 401 ? 6.596 9.435 -7.062 1.00 88.69 401 VAL A O 1
ATOM 3291 N N . CYS A 1 402 ? 8.299 10.372 -8.192 1.00 90.44 402 CYS A N 1
ATOM 3292 C CA . CYS A 1 402 ? 9.049 10.837 -7.028 1.00 90.44 402 CYS A CA 1
ATOM 3293 C C . CYS A 1 402 ? 8.896 12.342 -6.784 1.00 90.44 402 CYS A C 1
ATOM 3295 O O . CYS A 1 402 ? 8.741 12.760 -5.634 1.00 90.44 402 CYS A O 1
ATOM 3297 N N . HIS A 1 403 ? 8.915 13.150 -7.843 1.00 92.06 403 HIS A N 1
ATOM 3298 C CA . HIS A 1 403 ? 8.972 14.606 -7.761 1.00 92.06 403 HIS A CA 1
ATOM 3299 C C . HIS A 1 403 ? 7.655 15.263 -8.202 1.00 92.06 403 HIS A C 1
ATOM 3301 O O . HIS A 1 403 ? 7.049 14.813 -9.173 1.00 92.06 403 HIS A O 1
ATOM 3307 N N . PRO A 1 404 ? 7.201 16.337 -7.526 1.00 91.44 404 PRO A N 1
ATOM 3308 C CA . PRO A 1 404 ? 7.713 16.878 -6.259 1.00 91.44 404 PRO A CA 1
ATOM 3309 C C . PRO A 1 404 ? 7.139 16.166 -5.011 1.00 91.44 404 PRO A C 1
ATOM 3311 O O . PRO A 1 404 ? 7.437 16.563 -3.887 1.00 91.44 404 PRO A O 1
ATOM 3314 N N . SER A 1 405 ? 6.266 15.162 -5.188 1.00 89.06 405 SER A N 1
ATOM 3315 C CA . SER A 1 405 ? 5.385 14.648 -4.123 1.00 89.06 405 SER A CA 1
ATOM 3316 C C . SER A 1 405 ? 6.097 13.894 -2.992 1.00 89.06 405 SER A C 1
ATOM 3318 O O . SER A 1 405 ? 5.726 14.065 -1.831 1.00 89.06 405 SER A O 1
ATOM 3320 N N . ILE A 1 406 ? 7.088 13.057 -3.309 1.00 91.94 406 ILE A N 1
ATOM 3321 C CA . ILE A 1 406 ? 7.847 12.262 -2.326 1.00 91.94 406 ILE A CA 1
ATOM 3322 C C . ILE A 1 406 ? 9.151 12.979 -1.965 1.00 91.94 406 ILE A C 1
ATOM 3324 O O . ILE A 1 406 ? 9.556 12.996 -0.800 1.00 91.94 406 ILE A O 1
ATOM 3328 N N . PHE A 1 407 ? 9.797 13.573 -2.968 1.00 93.06 407 PHE A N 1
ATOM 3329 C CA . PHE A 1 407 ? 11.040 14.314 -2.835 1.00 93.06 407 PHE A CA 1
ATOM 3330 C C . PHE A 1 407 ? 10.902 15.688 -3.488 1.00 93.06 407 PHE A C 1
ATOM 3332 O O . PHE A 1 407 ? 10.510 15.812 -4.649 1.00 93.06 407 PHE A O 1
ATOM 3339 N N . LYS A 1 408 ? 11.293 16.734 -2.758 1.00 91.62 408 LYS A N 1
ATOM 3340 C CA . LYS A 1 408 ? 11.505 18.064 -3.333 1.00 91.62 408 LYS A CA 1
ATOM 3341 C C . LYS A 1 408 ? 12.677 18.002 -4.305 1.00 91.62 408 LYS A C 1
ATOM 3343 O O . LYS A 1 408 ? 13.705 17.410 -3.969 1.00 91.62 408 LYS A O 1
ATOM 3348 N N . ASP A 1 409 ? 12.536 18.652 -5.455 1.00 87.12 409 ASP A N 1
ATOM 3349 C CA . ASP A 1 409 ? 13.594 18.793 -6.460 1.00 87.12 409 ASP A CA 1
ATOM 3350 C C . ASP A 1 409 ? 14.601 19.890 -6.052 1.00 87.12 409 ASP A C 1
ATOM 3352 O O . ASP A 1 409 ? 14.691 20.970 -6.628 1.00 87.12 409 ASP A O 1
ATOM 3356 N N . LYS A 1 410 ? 15.265 19.658 -4.914 1.00 86.75 410 LYS A N 1
ATOM 3357 C CA . LYS A 1 410 ? 16.290 20.532 -4.333 1.00 86.75 410 LYS A CA 1
ATOM 3358 C C . LYS A 1 410 ? 17.245 19.691 -3.496 1.00 86.75 410 LYS A C 1
ATOM 3360 O O . LYS A 1 410 ? 16.819 19.047 -2.529 1.00 86.75 410 LYS A O 1
ATOM 3365 N N . LEU A 1 411 ? 18.539 19.736 -3.817 1.00 85.69 411 LEU A N 1
ATOM 3366 C CA . LEU A 1 411 ? 19.579 19.062 -3.037 1.00 85.69 411 LEU A CA 1
ATOM 3367 C C . LEU A 1 411 ? 19.514 19.514 -1.567 1.00 85.69 411 LEU A C 1
ATOM 3369 O O . LEU A 1 411 ? 19.389 20.700 -1.267 1.00 85.69 411 LEU A O 1
ATOM 3373 N N . GLY A 1 412 ? 19.518 18.557 -0.636 1.00 82.62 412 GLY A N 1
ATOM 3374 C CA . GLY A 1 412 ? 19.373 18.828 0.800 1.00 82.62 412 GLY A CA 1
ATOM 3375 C C . GLY A 1 412 ? 17.976 19.272 1.272 1.00 82.62 412 GLY A C 1
ATOM 3376 O O . GLY A 1 412 ? 17.766 19.368 2.480 1.00 82.62 412 GLY A O 1
ATOM 3377 N N . GLY A 1 413 ? 17.002 19.479 0.376 1.00 85.25 413 GLY A N 1
ATOM 3378 C CA . GLY A 1 413 ? 15.642 19.926 0.717 1.00 85.25 413 GLY A CA 1
ATOM 3379 C C . GLY A 1 413 ? 14.764 18.884 1.428 1.00 85.25 413 GLY A C 1
ATOM 3380 O O . GLY A 1 413 ? 13.672 19.216 1.894 1.00 85.25 413 GLY A O 1
ATOM 3381 N N . ASN A 1 414 ? 15.232 17.636 1.526 1.00 87.44 414 ASN A N 1
ATOM 3382 C CA . ASN A 1 414 ? 14.511 16.494 2.088 1.00 87.44 414 ASN A CA 1
ATOM 3383 C C . ASN A 1 414 ? 15.228 15.982 3.354 1.00 87.44 414 ASN A C 1
ATOM 3385 O O . ASN A 1 414 ? 16.338 15.457 3.277 1.00 87.44 414 ASN A O 1
ATOM 3389 N N . ARG A 1 415 ? 14.598 16.123 4.531 1.00 86.56 415 ARG A N 1
ATOM 3390 C CA . ARG A 1 415 ? 15.098 15.588 5.814 1.00 86.56 415 ARG A CA 1
ATOM 3391 C C . ARG A 1 415 ? 14.548 14.165 6.015 1.00 86.56 415 ARG A C 1
ATOM 3393 O O . ARG A 1 415 ? 13.409 14.013 6.438 1.00 86.56 415 ARG A O 1
ATOM 3400 N N . ILE A 1 416 ? 15.345 13.139 5.704 1.00 89.44 416 ILE A N 1
ATOM 3401 C CA . ILE A 1 416 ? 14.934 11.719 5.722 1.00 89.44 416 ILE A CA 1
ATOM 3402 C C . ILE A 1 416 ? 15.363 11.042 7.036 1.00 89.44 416 ILE A C 1
ATOM 3404 O O . ILE A 1 416 ? 16.522 11.155 7.437 1.00 89.44 416 ILE A O 1
ATOM 3408 N N . ARG A 1 417 ? 14.465 10.290 7.692 1.00 90.75 417 ARG A N 1
ATOM 3409 C CA . ARG A 1 417 ? 14.784 9.412 8.839 1.00 90.75 417 ARG A CA 1
ATOM 3410 C C . ARG A 1 417 ? 14.218 8.003 8.629 1.00 90.75 417 ARG A C 1
ATOM 3412 O O . ARG A 1 417 ? 13.168 7.844 8.013 1.00 90.75 417 ARG A O 1
ATOM 3419 N N . MET A 1 418 ? 14.842 6.981 9.226 1.00 90.38 418 MET A N 1
ATOM 3420 C CA . MET A 1 418 ? 14.346 5.589 9.172 1.00 90.38 418 MET A CA 1
ATOM 3421 C C . MET A 1 418 ? 12.885 5.460 9.644 1.00 90.38 418 MET A C 1
ATOM 3423 O O . MET A 1 418 ? 12.093 4.784 8.994 1.00 90.38 418 MET A O 1
ATOM 3427 N N . ARG A 1 419 ? 12.509 6.174 10.719 1.00 91.06 419 ARG A N 1
ATOM 3428 C CA . ARG A 1 419 ? 11.132 6.215 11.255 1.00 91.06 419 ARG A CA 1
ATOM 3429 C C . ARG A 1 419 ? 10.113 6.781 10.257 1.00 91.06 419 ARG A C 1
ATOM 3431 O O . ARG A 1 419 ? 8.960 6.356 10.239 1.00 91.06 419 ARG A O 1
ATOM 3438 N N . ASP A 1 420 ? 10.539 7.709 9.404 1.00 92.56 420 ASP A N 1
ATOM 3439 C CA . ASP A 1 420 ? 9.683 8.288 8.366 1.00 92.56 420 ASP A CA 1
ATOM 3440 C C . ASP A 1 420 ? 9.453 7.280 7.239 1.00 92.56 420 ASP A C 1
ATOM 3442 O O . ASP A 1 420 ? 8.346 7.178 6.713 1.00 92.56 420 ASP A O 1
ATOM 3446 N N . MET A 1 421 ? 10.483 6.493 6.914 1.00 93.12 421 MET A N 1
ATOM 3447 C CA . MET A 1 421 ? 10.408 5.436 5.908 1.00 93.12 421 MET A CA 1
ATOM 3448 C C . MET A 1 421 ? 9.556 4.250 6.367 1.00 93.12 421 MET A C 1
ATOM 3450 O O . MET A 1 421 ? 8.749 3.764 5.579 1.00 93.12 421 MET A O 1
ATOM 3454 N N . SER A 1 422 ? 9.625 3.840 7.639 1.00 89.19 422 SER A N 1
ATOM 3455 C CA . SER A 1 422 ? 8.678 2.851 8.182 1.00 89.19 422 SER A CA 1
ATOM 3456 C C . SER A 1 422 ? 7.228 3.354 8.153 1.00 89.19 422 SER A C 1
ATOM 3458 O O . SER A 1 422 ? 6.318 2.571 7.908 1.00 89.19 422 SER A O 1
ATOM 3460 N N . GLY A 1 423 ? 7.013 4.668 8.309 1.00 88.69 423 GLY A N 1
ATOM 3461 C CA . GLY A 1 423 ? 5.717 5.326 8.091 1.00 88.69 423 GLY A CA 1
ATOM 3462 C C . GLY A 1 423 ? 5.324 5.508 6.615 1.00 88.69 423 GLY A C 1
ATOM 3463 O O . GLY A 1 423 ? 4.280 6.084 6.322 1.00 88.69 423 GLY A O 1
ATOM 3464 N N . GLY A 1 424 ? 6.135 5.041 5.662 1.00 90.06 424 GLY A N 1
ATOM 3465 C CA . GLY A 1 424 ? 5.832 5.104 4.234 1.00 90.06 424 GLY A CA 1
ATOM 3466 C C . GLY A 1 424 ? 6.245 6.387 3.505 1.00 90.06 424 GLY A C 1
ATOM 3467 O O . GLY A 1 424 ? 5.802 6.580 2.373 1.00 90.06 424 GLY A O 1
ATOM 3468 N N . ARG A 1 425 ? 7.060 7.256 4.120 1.00 92.19 425 ARG A N 1
ATOM 3469 C CA . ARG A 1 425 ? 7.603 8.482 3.501 1.00 92.19 425 ARG A CA 1
ATOM 3470 C C . ARG A 1 425 ? 8.952 8.223 2.817 1.00 92.19 425 ARG A C 1
ATOM 3472 O O . ARG A 1 425 ? 9.628 7.239 3.118 1.00 92.19 425 ARG A O 1
ATOM 3479 N N . PHE A 1 426 ? 9.371 9.132 1.933 1.00 94.25 426 PHE A N 1
ATOM 3480 C CA . PHE A 1 426 ? 10.660 9.070 1.224 1.00 94.25 426 PHE A CA 1
ATOM 3481 C C . PHE A 1 426 ? 10.891 7.695 0.567 1.00 94.25 426 PHE A C 1
ATOM 3483 O O . PHE A 1 426 ? 9.986 7.170 -0.080 1.00 94.25 426 PHE A O 1
ATOM 3490 N N . CYS A 1 427 ? 12.058 7.067 0.753 1.00 94.25 427 CYS A N 1
ATOM 3491 C CA . CYS A 1 427 ? 12.366 5.761 0.160 1.00 94.25 427 CYS A CA 1
ATOM 3492 C C . CYS A 1 427 ? 11.364 4.673 0.596 1.00 94.25 427 CYS A C 1
ATOM 3494 O O . CYS A 1 427 ? 11.067 3.760 -0.172 1.00 94.25 427 CYS A O 1
ATOM 3496 N N . GLY A 1 428 ? 10.774 4.794 1.791 1.00 93.25 428 GLY A N 1
ATOM 3497 C CA . GLY A 1 428 ? 9.746 3.881 2.296 1.00 93.25 428 GLY A CA 1
ATOM 3498 C C . GLY A 1 428 ? 8.365 4.009 1.653 1.00 93.25 428 GLY A C 1
ATOM 3499 O O . GLY A 1 428 ? 7.459 3.226 1.949 1.00 93.25 428 GLY A O 1
ATOM 3500 N N . HIS A 1 429 ? 8.193 4.949 0.724 1.00 92.00 429 HIS A N 1
ATOM 3501 C CA . HIS A 1 429 ? 7.077 4.894 -0.210 1.00 92.00 429 HIS A CA 1
ATOM 3502 C C . HIS A 1 429 ? 7.132 3.606 -1.054 1.00 92.00 429 HIS A C 1
ATOM 3504 O O . HIS A 1 429 ? 6.095 2.983 -1.281 1.00 92.00 429 HIS A O 1
ATOM 3510 N N . CYS A 1 430 ? 8.340 3.162 -1.434 1.00 91.75 430 CYS A N 1
ATOM 3511 C CA . CYS A 1 430 ? 8.560 1.983 -2.277 1.00 91.75 430 CYS A CA 1
ATOM 3512 C C . CYS A 1 430 ? 9.243 0.812 -1.546 1.00 91.75 430 CYS A C 1
ATOM 3514 O O . CYS A 1 430 ? 8.796 -0.332 -1.663 1.00 91.75 430 CYS A O 1
ATOM 3516 N N . HIS A 1 431 ? 10.327 1.068 -0.811 1.00 92.69 431 HIS A N 1
ATOM 3517 C CA . HIS A 1 431 ? 11.086 0.040 -0.091 1.00 92.69 431 HIS A CA 1
ATOM 3518 C C . HIS A 1 431 ? 10.275 -0.519 1.084 1.00 92.69 431 HIS A C 1
ATOM 3520 O O . HIS A 1 431 ? 9.596 0.220 1.792 1.00 92.69 431 HIS A O 1
ATOM 3526 N N . GLY A 1 432 ? 10.297 -1.843 1.246 1.00 88.69 432 GLY A N 1
ATOM 3527 C CA . GLY A 1 432 ? 9.439 -2.577 2.180 1.00 88.69 432 GLY A CA 1
ATOM 3528 C C . GLY A 1 432 ? 7.990 -2.777 1.717 1.00 88.69 432 GLY A C 1
ATOM 3529 O O . GLY A 1 432 ? 7.245 -3.457 2.414 1.00 88.69 432 GLY A O 1
ATOM 3530 N N . LYS A 1 433 ? 7.589 -2.225 0.561 1.00 88.38 433 LYS A N 1
ATOM 3531 C CA . LYS A 1 433 ? 6.241 -2.384 -0.018 1.00 88.38 433 LYS A CA 1
ATOM 3532 C C . LYS A 1 433 ? 6.282 -3.045 -1.392 1.00 88.38 433 LYS A C 1
ATOM 3534 O O . LYS A 1 433 ? 5.771 -4.144 -1.551 1.00 88.38 433 LYS A O 1
ATOM 3539 N N . VAL A 1 434 ? 6.900 -2.383 -2.372 1.00 89.62 434 VAL A N 1
ATOM 3540 C CA . VAL A 1 434 ? 7.062 -2.862 -3.764 1.00 89.62 434 VAL A CA 1
ATOM 3541 C C . VAL A 1 434 ? 8.519 -3.197 -4.104 1.00 89.62 434 VAL A C 1
ATOM 3543 O O . VAL A 1 434 ? 8.772 -4.008 -4.995 1.00 89.62 434 VAL A O 1
ATOM 3546 N N . SER A 1 435 ? 9.469 -2.599 -3.379 1.00 90.38 435 SER A N 1
ATOM 3547 C CA . SER A 1 435 ? 10.917 -2.834 -3.457 1.00 90.38 435 SER A CA 1
ATOM 3548 C C . SER A 1 435 ? 11.439 -3.427 -2.140 1.00 90.38 435 SER A C 1
ATOM 3550 O O . SER A 1 435 ? 10.693 -3.530 -1.164 1.00 90.38 435 SER A O 1
ATOM 3552 N N . PHE A 1 436 ? 12.712 -3.834 -2.112 1.00 90.50 436 PHE A N 1
ATOM 3553 C CA . PHE A 1 436 ? 13.327 -4.610 -1.029 1.00 90.50 436 PHE A CA 1
ATOM 3554 C C . PHE A 1 436 ? 13.119 -4.017 0.376 1.00 90.50 436 PHE A C 1
ATOM 3556 O O . PHE A 1 436 ? 12.957 -2.808 0.553 1.00 90.50 436 PHE A O 1
ATOM 3563 N N . THR A 1 437 ? 13.140 -4.881 1.390 1.00 89.44 437 THR A N 1
ATOM 3564 C CA . THR A 1 437 ? 12.842 -4.529 2.788 1.00 89.44 437 THR A CA 1
ATOM 3565 C C . THR A 1 437 ? 13.983 -3.780 3.481 1.00 89.44 437 THR A C 1
ATOM 3567 O O . THR A 1 437 ? 15.151 -4.089 3.247 1.00 89.44 437 THR A O 1
ATOM 3570 N N . PHE A 1 438 ? 13.663 -2.905 4.441 1.00 88.88 438 PHE A N 1
ATOM 3571 C CA . PHE A 1 438 ? 14.660 -2.180 5.254 1.00 88.88 438 PHE A CA 1
ATOM 3572 C C . PHE A 1 438 ? 15.586 -3.071 6.092 1.00 88.88 438 PHE A C 1
ATOM 3574 O O . PHE A 1 438 ? 16.612 -2.596 6.565 1.00 88.88 438 PHE A O 1
ATOM 3581 N N . ALA A 1 439 ? 15.248 -4.351 6.271 1.00 88.19 439 ALA A N 1
ATOM 3582 C CA . ALA A 1 439 ? 16.096 -5.311 6.964 1.00 88.19 439 ALA A CA 1
ATOM 3583 C C . ALA A 1 439 ? 17.437 -5.567 6.243 1.00 88.19 439 ALA A C 1
ATOM 3585 O O . ALA A 1 439 ? 18.321 -6.181 6.831 1.00 88.19 439 ALA A O 1
ATOM 3586 N N . ASP A 1 440 ? 17.614 -5.126 4.989 1.00 88.88 440 ASP A N 1
ATOM 3587 C CA . ASP A 1 440 ? 18.889 -5.189 4.261 1.00 88.88 440 ASP A CA 1
ATOM 3588 C C . ASP A 1 440 ? 19.658 -3.857 4.287 1.00 88.88 440 ASP A C 1
ATOM 3590 O O . ASP A 1 440 ? 19.848 -3.196 3.263 1.00 88.88 440 ASP A O 1
ATOM 3594 N N . CYS A 1 441 ? 20.083 -3.441 5.486 1.00 89.81 441 CYS A N 1
ATOM 3595 C CA . CYS A 1 441 ? 20.705 -2.135 5.737 1.00 89.81 441 CYS A CA 1
ATOM 3596 C C . CYS A 1 441 ? 21.834 -1.796 4.748 1.00 89.81 441 CYS A C 1
ATOM 3598 O O . CYS A 1 441 ? 21.910 -0.666 4.264 1.00 89.81 441 CYS A O 1
ATOM 3600 N N . LEU A 1 442 ? 22.683 -2.777 4.419 1.00 91.00 442 LEU A N 1
ATOM 3601 C CA . LEU A 1 442 ? 23.879 -2.598 3.589 1.00 91.00 442 LEU A CA 1
ATOM 3602 C C . LEU A 1 442 ? 23.581 -2.332 2.105 1.00 91.00 442 LEU A C 1
ATOM 3604 O O . LEU A 1 442 ? 24.470 -1.861 1.404 1.00 91.00 442 LEU A O 1
ATOM 3608 N N . ARG A 1 443 ? 22.350 -2.555 1.611 1.00 90.62 443 ARG A N 1
ATOM 3609 C CA . ARG A 1 443 ? 21.990 -2.145 0.236 1.00 90.62 443 ARG A CA 1
ATOM 3610 C C . ARG A 1 443 ? 21.998 -0.631 0.070 1.00 90.62 443 ARG A C 1
ATOM 3612 O O . ARG A 1 443 ? 22.381 -0.136 -0.984 1.00 90.62 443 ARG A O 1
ATOM 3619 N N . CYS A 1 444 ? 21.572 0.086 1.109 1.00 91.81 444 CYS A N 1
ATOM 3620 C CA . CYS A 1 444 ? 21.575 1.544 1.141 1.00 91.81 444 CYS A CA 1
ATOM 3621 C C . CYS A 1 444 ? 22.850 2.071 1.806 1.00 91.81 444 CYS A C 1
ATOM 3623 O O . CYS A 1 444 ? 23.528 2.913 1.235 1.00 91.81 444 CYS A O 1
ATOM 3625 N N . HIS A 1 445 ? 23.193 1.566 2.994 1.00 93.25 445 HIS A N 1
ATOM 3626 C CA . HIS A 1 445 ? 24.340 1.998 3.799 1.00 93.25 445 HIS A CA 1
ATOM 3627 C C . HIS A 1 445 ? 25.647 1.356 3.304 1.00 93.25 445 HIS A C 1
ATOM 3629 O O . HIS A 1 445 ? 26.295 0.574 4.004 1.00 93.25 445 HIS A O 1
ATOM 3635 N N . ASN A 1 446 ? 26.003 1.674 2.062 1.00 91.44 446 ASN A N 1
ATOM 3636 C CA . ASN A 1 446 ? 27.085 1.055 1.296 1.00 91.44 446 ASN A CA 1
ATOM 3637 C C . ASN A 1 446 ? 28.349 1.926 1.175 1.00 91.44 446 ASN A C 1
ATOM 3639 O O . ASN A 1 446 ? 29.382 1.415 0.757 1.00 91.44 446 ASN A O 1
ATOM 3643 N N . THR A 1 447 ? 28.290 3.211 1.544 1.00 92.38 447 THR A N 1
ATOM 3644 C CA . THR A 1 447 ? 29.404 4.156 1.368 1.00 92.38 447 THR A CA 1
ATOM 3645 C C . THR A 1 447 ? 30.052 4.476 2.719 1.00 92.38 447 THR A C 1
ATOM 3647 O O . THR A 1 447 ? 29.379 5.048 3.580 1.00 92.38 447 THR A O 1
ATOM 3650 N N . PRO A 1 448 ? 31.327 4.118 2.953 1.00 91.00 448 PRO A N 1
ATOM 3651 C CA . PRO A 1 448 ? 32.015 4.397 4.211 1.00 91.00 448 PRO A CA 1
ATOM 3652 C C . PRO A 1 448 ? 32.022 5.877 4.609 1.00 91.00 448 PRO A C 1
ATOM 3654 O O . PRO A 1 448 ? 31.916 6.785 3.782 1.00 91.00 448 PRO A O 1
ATOM 3657 N N . LYS A 1 449 ? 32.176 6.134 5.910 1.00 86.44 449 LYS A N 1
ATOM 3658 C CA . LYS A 1 449 ? 32.359 7.493 6.433 1.00 86.44 449 LYS A CA 1
ATOM 3659 C C . LYS A 1 449 ? 33.645 8.128 5.905 1.00 86.44 449 LYS A C 1
ATOM 3661 O O . LYS A 1 449 ? 34.643 7.446 5.703 1.00 86.44 449 LYS A O 1
ATOM 3666 N N . GLY A 1 450 ? 33.595 9.438 5.662 1.00 81.19 450 GLY A N 1
ATOM 3667 C CA . GLY A 1 450 ? 34.698 10.208 5.075 1.00 81.19 450 GLY A CA 1
ATOM 3668 C C . GLY A 1 450 ? 34.903 10.003 3.568 1.00 81.19 450 GLY A C 1
ATOM 3669 O O . GLY A 1 450 ? 35.595 10.804 2.952 1.00 81.19 450 GLY A O 1
ATOM 3670 N N . GLN A 1 451 ? 34.279 8.993 2.950 1.00 83.25 451 GLN A N 1
ATOM 3671 C CA . GLN A 1 451 ? 34.369 8.772 1.508 1.00 83.25 451 GLN A CA 1
ATOM 3672 C C . GLN A 1 451 ? 33.257 9.527 0.774 1.00 83.25 451 GLN A C 1
ATOM 3674 O O . GLN A 1 451 ? 32.068 9.342 1.045 1.00 83.25 451 GLN A O 1
ATOM 3679 N N . VAL A 1 452 ? 33.659 10.360 -0.185 1.00 83.62 452 VAL A N 1
ATOM 3680 C CA . VAL A 1 452 ? 32.777 11.003 -1.162 1.00 83.62 452 VAL A CA 1
ATOM 3681 C C . VAL A 1 452 ? 33.177 10.456 -2.533 1.00 83.62 452 VAL A C 1
ATOM 3683 O O . VAL A 1 452 ? 34.252 10.811 -3.013 1.00 83.62 452 VAL A O 1
ATOM 3686 N N . PRO A 1 453 ? 32.386 9.553 -3.144 1.00 85.25 453 PRO A N 1
ATOM 3687 C CA . PRO A 1 453 ? 32.701 9.034 -4.471 1.00 85.25 453 PRO A CA 1
ATOM 3688 C C . PRO A 1 453 ? 32.722 10.151 -5.522 1.00 85.25 453 PRO A C 1
ATOM 3690 O O . PRO A 1 453 ? 32.025 11.157 -5.388 1.00 85.25 453 PRO A O 1
ATOM 3693 N N . GLU A 1 454 ? 33.504 9.974 -6.582 1.00 83.88 454 GLU A N 1
ATOM 3694 C CA . GLU A 1 454 ? 33.609 10.964 -7.656 1.00 83.88 454 G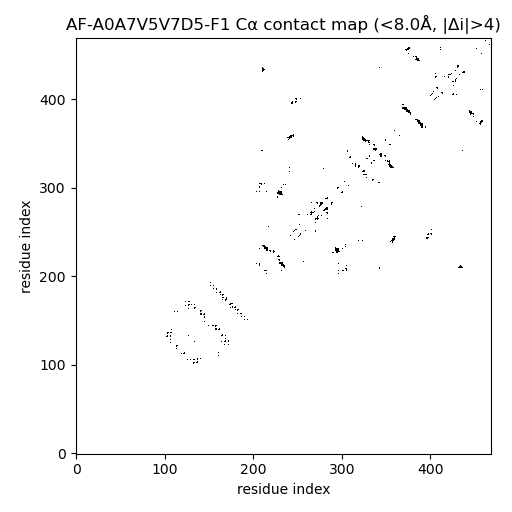LU A CA 1
ATOM 3695 C C . GLU A 1 454 ? 32.266 11.162 -8.389 1.00 83.88 454 GLU A C 1
ATOM 3697 O O . GLU A 1 454 ? 31.471 10.230 -8.538 1.00 83.88 454 GLU A O 1
ATOM 3702 N N . GLY A 1 455 ? 31.989 12.396 -8.821 1.00 83.25 455 GLY A N 1
ATOM 3703 C CA . GLY A 1 455 ? 30.782 12.739 -9.584 1.00 83.25 455 GLY A CA 1
ATOM 3704 C C . GLY A 1 455 ? 29.460 12.711 -8.801 1.00 83.25 455 GLY A C 1
ATOM 3705 O O . GLY A 1 455 ? 28.398 12.837 -9.411 1.00 83.25 455 GLY A O 1
ATOM 3706 N N . VAL A 1 456 ? 29.478 12.552 -7.470 1.00 88.69 456 VAL A N 1
ATOM 3707 C CA . VAL A 1 456 ? 28.249 12.559 -6.654 1.00 88.69 456 VAL A CA 1
ATOM 3708 C C . VAL A 1 456 ? 27.859 13.967 -6.209 1.00 88.69 456 VAL A C 1
ATOM 3710 O O . VAL A 1 456 ? 28.684 14.758 -5.753 1.00 88.69 456 VAL A O 1
ATOM 3713 N N . LEU A 1 457 ? 26.560 14.257 -6.235 1.00 85.81 457 LEU A N 1
ATOM 3714 C CA . LEU A 1 457 ? 26.001 15.425 -5.568 1.00 85.81 457 LEU A CA 1
ATOM 3715 C C . LEU A 1 457 ? 25.998 15.177 -4.055 1.00 85.81 457 LEU A C 1
ATOM 3717 O O . LEU A 1 457 ? 25.206 14.383 -3.540 1.00 85.81 457 LEU A O 1
ATOM 3721 N N . ASN A 1 458 ? 26.885 15.859 -3.336 1.00 81.31 458 ASN A N 1
ATOM 3722 C CA . ASN A 1 458 ? 26.970 15.796 -1.882 1.00 81.31 458 ASN A CA 1
ATOM 3723 C C . ASN A 1 458 ? 26.444 17.095 -1.260 1.00 81.31 458 ASN A C 1
ATOM 3725 O O . ASN A 1 458 ? 26.794 18.194 -1.691 1.00 81.31 458 ASN A O 1
ATOM 3729 N N . ARG A 1 459 ? 25.644 16.980 -0.196 1.00 69.00 459 ARG A N 1
ATOM 3730 C CA . ARG A 1 459 ? 25.381 18.117 0.687 1.00 69.00 459 ARG A CA 1
ATOM 3731 C C . ARG A 1 459 ? 26.583 18.275 1.617 1.00 69.00 459 ARG A C 1
ATOM 3733 O O . ARG A 1 459 ? 26.642 17.601 2.647 1.00 69.00 459 ARG A O 1
ATOM 3740 N N . VAL A 1 460 ? 27.487 19.195 1.275 1.00 57.19 460 VAL A N 1
ATOM 3741 C CA . VAL A 1 460 ? 28.411 19.783 2.258 1.00 57.19 460 VAL A CA 1
ATOM 3742 C C . VAL A 1 460 ? 27.566 20.290 3.429 1.00 57.19 460 VAL A C 1
ATOM 3744 O O . VAL A 1 460 ? 26.496 20.872 3.221 1.00 57.19 460 VAL A O 1
ATOM 3747 N N . GLU A 1 461 ? 27.969 19.957 4.653 1.00 50.19 461 GLU A N 1
ATOM 3748 C CA . GLU A 1 461 ? 27.139 20.174 5.835 1.00 50.19 461 GLU A CA 1
ATOM 3749 C C . GLU A 1 461 ? 26.824 21.665 6.010 1.00 50.19 461 GLU A C 1
ATOM 3751 O O . GLU A 1 461 ? 27.724 22.501 6.018 1.00 50.19 461 GLU A O 1
ATOM 3756 N N . LEU A 1 462 ? 25.537 22.004 6.159 1.00 43.91 462 LEU A N 1
ATOM 3757 C CA . LEU A 1 462 ? 25.177 23.355 6.595 1.00 43.91 462 LEU A CA 1
ATOM 3758 C C . LEU A 1 462 ? 25.626 23.523 8.058 1.00 43.91 462 LEU A C 1
ATOM 3760 O O . LEU A 1 462 ? 25.526 22.541 8.812 1.00 43.91 462 LEU A O 1
ATOM 3764 N N . PRO A 1 463 ? 26.098 24.720 8.463 1.00 40.78 463 PRO A N 1
ATOM 3765 C CA . PRO A 1 463 ? 26.601 24.977 9.810 1.00 40.78 463 PRO A CA 1
ATOM 3766 C C . PRO A 1 463 ? 25.666 24.463 10.910 1.00 40.78 463 PRO A C 1
ATOM 3768 O O . PRO A 1 463 ? 24.441 24.458 10.758 1.00 40.78 463 PRO A O 1
ATOM 3771 N N . GLN A 1 464 ? 26.246 24.018 12.029 1.00 44.44 464 GLN A N 1
ATOM 3772 C CA . GLN A 1 464 ? 25.527 23.308 13.098 1.00 44.44 464 GLN A CA 1
ATOM 3773 C C . GLN A 1 464 ? 24.295 24.066 13.632 1.00 44.44 464 GLN A C 1
ATOM 3775 O O . GLN A 1 464 ? 23.314 23.435 14.025 1.00 44.44 464 GLN A O 1
ATOM 3780 N N . GLU A 1 465 ? 24.301 25.398 13.570 1.00 43.25 465 GLU A N 1
ATOM 3781 C CA . GLU A 1 465 ? 23.201 26.273 13.996 1.00 43.25 465 GLU A CA 1
ATOM 3782 C C . GLU A 1 465 ? 21.879 26.024 13.240 1.00 43.25 465 GLU A C 1
ATOM 3784 O O . GLU A 1 465 ? 20.802 26.090 13.835 1.00 43.25 465 GLU A O 1
ATOM 3789 N N . GLU A 1 466 ? 21.930 25.642 11.957 1.00 45.50 466 GLU A N 1
ATOM 3790 C CA . GLU A 1 466 ? 20.740 25.257 11.175 1.00 45.50 466 GLU A CA 1
ATOM 3791 C C . GLU A 1 466 ? 20.284 23.809 11.428 1.00 45.50 466 GLU A C 1
ATOM 3793 O O . GLU A 1 466 ? 19.196 23.400 11.006 1.00 45.50 466 GLU A O 1
ATOM 3798 N N . GLN A 1 467 ? 21.107 22.998 12.096 1.00 42.97 467 GLN A N 1
ATOM 3799 C CA . GLN A 1 467 ? 20.795 21.596 12.384 1.00 42.97 467 GLN A CA 1
ATOM 3800 C C . GLN A 1 467 ? 19.995 21.419 13.684 1.00 42.97 467 GLN A C 1
ATOM 3802 O O . GLN A 1 467 ? 19.364 20.371 13.861 1.00 42.97 467 GLN A O 1
ATOM 3807 N N . ALA A 1 468 ? 20.006 22.439 14.550 1.00 41.66 468 ALA A N 1
ATOM 3808 C CA . ALA A 1 468 ? 19.298 22.500 15.830 1.00 41.66 468 ALA A CA 1
ATOM 3809 C C . ALA A 1 468 ? 17.846 23.025 15.736 1.00 41.66 468 ALA A C 1
ATOM 3811 O O . ALA A 1 468 ? 17.154 23.058 16.753 1.00 41.66 468 ALA A O 1
ATOM 3812 N N . ARG A 1 469 ? 17.383 23.412 14.536 1.00 36.34 469 ARG A N 1
ATOM 3813 C CA . ARG A 1 469 ? 15.992 23.797 14.225 1.00 36.34 469 ARG A CA 1
ATOM 3814 C C . ARG A 1 469 ? 15.296 22.709 13.402 1.00 36.34 469 ARG A C 1
ATOM 3816 O O . ARG A 1 469 ? 15.867 22.293 12.364 1.00 36.34 469 ARG A O 1
#

Secondary structure (DSSP, 8-state):
-----------------------------------PPPP-PPP----------------PPP------------PPP-----------------HHHHHHHHHHHHHHHHHHHHHHTT-HHHHHHHHHHTHHHHHHHHHHHHHHHT-TTS-HHHHHHHHHHHHHHHHHHHHHH---THHHHHHHHHHHHHHHHHHHHHHHHHHHHTGGGSTT-EEE-TTHHHHHTTTPPPEEE-HHHHHHHB-HHHHTTTT--SSTTTS---HHHHHTT-GGGGT-SSSSS--TT-TTSGGGT--TTSGGGGGGT--S---HHHHHHHHHHHT-EE-GGGSGGGS--B-TTS-B-HHHHHHTTSEE-BS-SSTT--------EEEE--S-TTS-BEEEEHHHHHTTS-GGGTTTTTS-SSTT-----HHHHHTT-GGGGTBTTTB--TT-HHHHS-B-TT---TTEEE-PPPPGGGT--

Radius of gyration: 34.01 Å; Cα contacts (8 Å, |Δi|>4): 441; chains: 1; bounding box: 79×106×82 Å

Solvent-accessible surface area (backbone atoms only — not comparable to full-atom values): 29422 Å² total; per-residue (Å²): 139,85,88,87,86,87,81,91,82,91,89,87,84,90,85,92,86,82,89,86,82,87,84,87,87,79,89,90,84,89,87,80,83,90,82,85,88,83,90,80,82,85,86,91,83,84,91,80,87,82,83,87,86,89,85,90,76,82,88,75,82,84,85,81,77,74,85,84,74,88,75,84,81,80,79,82,85,81,83,93,79,87,90,83,91,77,80,93,74,85,79,80,77,61,74,64,62,62,50,54,54,50,57,28,48,55,50,44,55,54,45,51,56,29,58,79,66,68,37,58,73,57,43,55,54,51,53,56,74,40,56,87,42,48,69,56,32,36,52,50,38,50,55,59,34,67,42,87,88,57,51,71,71,56,23,52,51,32,48,51,52,29,38,52,53,38,52,47,36,32,74,70,64,72,40,75,61,64,61,36,54,52,43,53,51,50,52,53,48,55,52,50,55,47,50,52,52,51,49,55,53,54,60,52,48,64,62,34,64,27,60,40,27,43,72,56,56,90,59,41,68,68,30,49,77,70,77,35,40,37,32,47,46,50,44,61,72,49,51,59,49,31,31,58,36,47,44,34,66,83,60,37,60,98,51,86,88,70,65,88,80,56,70,71,46,34,77,71,42,34,60,69,22,62,43,22,60,60,76,78,34,68,34,76,86,40,82,90,46,51,62,80,36,31,26,44,98,41,79,89,38,50,69,70,50,51,83,80,78,76,64,59,65,64,48,32,57,50,20,63,72,69,74,24,43,56,36,63,89,49,32,69,92,73,38,84,57,56,45,99,86,66,45,77,37,62,67,57,38,51,74,50,56,22,42,46,44,32,71,50,94,54,95,83,68,80,87,72,68,43,89,53,35,37,46,45,82,53,92,48,91,92,46,40,20,29,66,45,54,34,34,84,44,33,72,35,39,47,68,73,77,40,42,65,85,59,38,54,96,44,91,78,66,62,91,85,51,74,73,44,23,78,72,40,36,57,71,20,58,38,37,60,43,56,42,71,52,76,89,51,55,59,80,45,40,63,34,54,77,96,64,75,68,87,90,45,52,63,70,75,79,75,62,70,78,68,70,79,106

pLDDT: mean 77.31, std 25.34, range [23.64, 97.44]

Mean predicted aligned error: 15.16 Å

Foldseek 3Di:
DDDDDDDDDDDDDDDDDDDDDDDDDDDDDDDDDDDDDDDDDDDDDDDDDDDDDDDDDDDDDDDPDDDDDDDDPDDDDDDDDDDDDDDDPDPPPDPVVVVLVVVLVVLLVVLLVCVVVVVVVVNLVSCLVPLVSLVVNLVVLQVVLPDPPDDLVSSLSSLVSSLVSLVSSCPRVVDDCVSNVVSVVVNVVSVVVVVVVVVVVVLQCLLLLAFAKHWACPCVVVQVVVVFATFIDQVVVVVLAEFPAACPPVQHDLDPPPDPDDVVCLVVCGRPSVQCVVQLHPHPPPPVCRCVTRVRPHPVSVCSNQVPDDDLVVSQVSCVRNVKDAALVLDDVSGFDADPSRHGPVVSCVVSVRIGHDHYPDPPDDQDFDAAWAWADDPDLVFAIFIDGRRVVSVRHDPVSCPPVQPNPDRVPDDDDPVVLVVCGHPVVRDPHNHDHCVCRCVGRVHHPPDDDPRHHYPPDDPVVVVVD

Nearest PDB structures (foldseek):
  9had-assembly1_A  TM=4.246E-01  e=1.674E-01  Dermatophagoides farinae
  6qzr-assembly2_D-3  TM=4.328E-01  e=1.404E+00  Homo sapiens
  4oq5-assembly1_A  TM=3.075E-01  e=2.748E+00  Homo sapiens
  6r2g-assembly1_A  TM=3.575E-01  e=8.419E+00  Human immunodeficiency virus 1